Protein AF-A0A3M2BN58-F1 (afdb_monomer)

Nearest PDB structures (foldseek):
  4gpg-assembly1_A  TM=9.422E-01  e=3.182E-29  Achromobacter lyticus
  4nsv-assembly1_B  TM=9.337E-01  e=6.889E-29  Lysobacter enzymogenes
  4nsy-assembly1_A  TM=9.342E-01  e=1.576E-28  Lysobacter enzymogenes
  2v4v-assembly1_A  TM=2.953E-01  e=3.772E-02  Ruminiclostridium cellulolyticum
  7byx-assembly4_D  TM=3.578E-01  e=1.418E-01  Phanerodontia chrysosporium

Mean predicted aligned error: 17.18 Å

Secondary structure (DSSP, 8-state):
-----PPPP---BSSPPHHHH-TTSPPGGGS-EEEPPPP-HHHHHHHHHT--S---EE-EEEEEEEE-TTTSSEEEE-TTS-EEEEEEEE-TT-SEEEEEEEEEE--TT-EEEEEESSSTT-EEEEE-GGG--TT--EE---EESSEEEEEEEE-TT-SS--EEEEEEEEEESS-TT--SS---S-TTSEETTSGGGGGGHHHHHHEEEEEETTTEEEEEEEB--TT-----EEEEEGGG---TTTGGGEEEE-S---SSTT---------EEE-EEEEEEETTTTEEEEEESSPPPGGG--EEB-EE-S-PPPS-EEEEE-GGG-S-EEEEE-SPPEEE--SSS---TTSEEEE---SB----TT-TT-EEEETTT--EEEEEEEES-BTTBTT--EEEEEHHHHS--SSGGG-SHHHHSTT----SEE--EESSSS---SSS---S-TTSTTHHHHH--B-TT----SSGGGBPTTEEEETTTHHHHTS-TT--EEEEPPP---------S----SS-TT-TTHHHHH-SBPTT-B--SSGGGBPBTBEEETT-GGGGTSPTT--EEEPPPP---SSSSS---SS-TTSTTHHHHS-SB-TT----SSGGGBPBTEEEETT-HHHHTS-TT--EEEE-SSSS-SS-TTSTTHHHHSSSBPTT----SSGGGBPTT--EETT-GGGGTS-TT--EE-

Foldseek 3Di:
DDPPPQDDAEAQDDDDFPVVPAPPPDPPVVFDEAEDEADPLVVVVVVVVPDLAQAFDWFFDKAFDWDDQVPGFDWDQGPQRKIKTKYKYAHHQFFWKKFKWQAWAAFAPKFKKKADPVRRVYIYDRDHRVVCDPSRMDTDDIDGDRMIMIMIMGHNVGPDDIDTTTGIMTRGSHNQSPPDVDDQADLQFKFCPDPVVVVPVQVLLFKWWKDWSNTGIAIWGAAAFPVSLLFRKIKFFCRNPDDQVTQQNMKIFGQQTDPDISPSDNGHRHQIDGGWGWFAADHFLGMTIIGGSDRRDVVSFGKHAKAFLPLDWAQWKKWWFQASVGHITMFIQRGTWDFQTQPNDDHGTGFKTKRQFTPGRWHHRRRGGTFMAHPVARHTFFGWPAWDIGSVCRSIMTITGGLNNQQDDDDRRRHCCCPRVVVPPVDRIDGMGTSNADPPPDDDDDPDDFQPLCCLVRVAQHEALGWQDPFQVSHDPQWTKAAQCNVVSVHHSGGIGTHGDDDPDDDDDDDDDFDPQPDDFQPLCCLVRTDCDEFLTDQDPFQVSHPPQWTWAFQQNVLSVHDGGGIGTHHAADPPPDPDDDDDQSGDWQGLCSLVRDHQDEALTDQDPFQVSHDPQWTKAAQQNVVSVHDSGGIGTHGQDDPDQPGDFQRPCSLVRHHADEFLGDQDPFQRSHDPPWTWAAQPNVVSPYDSGGIGTD

pLDDT: mean 84.65, std 16.55, range [25.48, 98.94]

Structure (mmCIF, N/CA/C/O backbone):
data_AF-A0A3M2BN58-F1
#
_entry.id   AF-A0A3M2BN58-F1
#
loop_
_atom_site.group_PDB
_atom_site.id
_atom_site.type_symbol
_atom_site.label_atom_id
_atom_site.label_alt_id
_atom_site.label_comp_id
_atom_site.label_asym_id
_atom_site.label_entity_id
_atom_site.label_seq_id
_atom_site.pdbx_PDB_ins_code
_atom_site.Cartn_x
_atom_site.Cartn_y
_atom_site.Cartn_z
_atom_site.occupancy
_atom_site.B_iso_or_equiv
_atom_site.auth_seq_id
_atom_site.auth_comp_id
_atom_site.auth_asym_id
_atom_site.auth_atom_id
_atom_site.pdbx_PDB_model_num
ATOM 1 N N . MET A 1 1 ? 1.811 33.556 8.332 1.00 31.97 1 MET A N 1
ATOM 2 C CA . MET A 1 1 ? 1.464 32.552 9.357 1.00 31.97 1 MET A CA 1
ATOM 3 C C . MET A 1 1 ? -0.017 32.250 9.181 1.00 31.97 1 MET A C 1
ATOM 5 O O . MET A 1 1 ? -0.850 32.850 9.843 1.00 31.97 1 MET A O 1
ATOM 9 N N . ALA A 1 2 ? -0.344 31.459 8.160 1.00 26.31 2 ALA A N 1
ATOM 10 C CA . ALA A 1 2 ? -1.701 30.974 7.955 1.00 26.31 2 ALA A CA 1
ATOM 11 C C . ALA A 1 2 ? -1.819 29.697 8.788 1.00 26.31 2 ALA A C 1
ATOM 13 O O . ALA A 1 2 ? -1.033 28.773 8.585 1.00 26.31 2 ALA A O 1
ATOM 14 N N . LEU A 1 3 ? -2.714 29.685 9.777 1.00 25.48 3 LEU A N 1
ATOM 15 C CA . LEU A 1 3 ? -3.146 28.435 10.389 1.00 25.48 3 LEU A CA 1
ATOM 16 C C . LEU A 1 3 ? -3.842 27.645 9.278 1.00 25.48 3 LEU A C 1
ATOM 18 O O . LEU A 1 3 ? -4.934 28.023 8.858 1.00 25.48 3 LEU A O 1
ATOM 22 N N . ALA A 1 4 ? -3.197 26.591 8.786 1.00 29.06 4 ALA A N 1
ATOM 23 C CA . ALA A 1 4 ? -3.920 25.521 8.125 1.00 29.06 4 ALA A CA 1
ATOM 24 C C . ALA A 1 4 ? -4.859 24.936 9.186 1.00 29.06 4 ALA A C 1
ATOM 26 O O . ALA A 1 4 ? -4.405 24.441 10.219 1.00 29.06 4 ALA A O 1
ATOM 27 N N . LEU A 1 5 ? -6.165 25.097 8.986 1.00 28.30 5 LEU A N 1
ATOM 28 C CA . LEU A 1 5 ? -7.152 24.297 9.694 1.00 28.30 5 LEU A CA 1
ATOM 29 C C . LEU A 1 5 ? -6.868 22.854 9.276 1.00 28.30 5 LEU A C 1
ATOM 31 O O . LEU A 1 5 ? -7.030 22.528 8.103 1.00 28.30 5 LEU A O 1
ATOM 35 N N . ALA A 1 6 ? -6.373 22.032 10.203 1.00 36.03 6 ALA A N 1
ATOM 36 C CA . ALA A 1 6 ? -6.401 20.591 10.016 1.00 36.03 6 ALA A CA 1
ATOM 37 C C . ALA A 1 6 ? -7.856 20.227 9.696 1.00 36.03 6 ALA A C 1
ATOM 39 O O . ALA A 1 6 ? -8.760 20.638 10.432 1.00 36.03 6 ALA A O 1
ATOM 40 N N . GLY A 1 7 ? -8.086 19.557 8.563 1.00 36.72 7 GLY A N 1
ATOM 41 C CA . GLY A 1 7 ? -9.381 18.937 8.306 1.00 36.72 7 GLY A CA 1
ATOM 42 C C . GLY A 1 7 ? -9.739 18.057 9.501 1.00 36.72 7 GLY A C 1
ATOM 43 O O . GLY A 1 7 ? -8.841 17.509 10.145 1.00 36.72 7 GLY A O 1
ATOM 44 N N . ALA A 1 8 ? -11.025 17.985 9.845 1.00 42.69 8 ALA A N 1
ATOM 45 C CA . ALA A 1 8 ? -11.472 16.992 10.813 1.00 42.69 8 ALA A CA 1
ATOM 46 C C . ALA A 1 8 ? -10.988 15.621 10.328 1.00 42.69 8 ALA A C 1
ATOM 48 O O . ALA A 1 8 ? -11.057 15.348 9.129 1.00 42.69 8 ALA A O 1
ATOM 49 N N . ALA A 1 9 ? -10.438 14.809 11.230 1.00 49.31 9 ALA A N 1
ATOM 50 C CA . ALA A 1 9 ? -10.116 13.443 10.871 1.00 49.31 9 ALA A CA 1
ATOM 51 C C . ALA A 1 9 ? -11.434 12.750 10.496 1.00 49.31 9 ALA A C 1
ATOM 53 O O . ALA A 1 9 ? -12.437 12.874 11.202 1.00 49.31 9 ALA A O 1
ATOM 54 N N . GLU A 1 10 ? -11.441 12.082 9.355 1.00 49.84 10 GLU A N 1
ATOM 55 C CA . GLU A 1 10 ? -12.555 11.265 8.887 1.00 49.84 10 GLU A CA 1
ATOM 56 C C . GLU A 1 10 ? -12.131 9.792 9.036 1.00 49.84 10 GLU A C 1
ATOM 58 O O .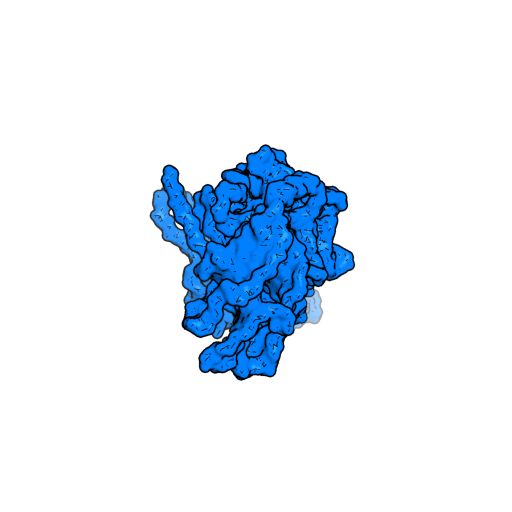 GLU A 1 10 ? -10.935 9.499 9.093 1.00 49.84 10 GLU A O 1
ATOM 63 N N . GLY A 1 11 ? -13.088 8.884 9.218 1.00 55.75 11 GLY A N 1
ATOM 64 C CA . GLY A 1 11 ? -12.843 7.443 9.369 1.00 55.75 11 GLY A CA 1
ATOM 65 C C . GLY A 1 11 ? -13.599 6.653 8.303 1.00 55.75 11 GLY A C 1
ATOM 66 O O . GLY A 1 11 ? -14.202 7.243 7.402 1.00 55.75 11 GLY A O 1
ATOM 67 N N . ARG A 1 12 ? -13.645 5.316 8.391 1.00 65.25 12 ARG A N 1
ATOM 68 C CA . ARG A 1 12 ? -14.601 4.536 7.580 1.00 65.25 12 ARG A CA 1
ATOM 69 C C . ARG A 1 12 ? -16.019 4.999 7.942 1.00 65.25 12 ARG A C 1
ATOM 71 O O . ARG A 1 12 ? -16.468 4.758 9.058 1.00 65.25 12 ARG A O 1
ATOM 78 N N . HIS A 1 13 ? -16.711 5.671 7.017 1.00 64.81 13 HIS A N 1
ATOM 79 C CA . HIS A 1 13 ? -18.035 6.259 7.248 1.00 64.81 13 HIS A CA 1
ATOM 80 C C . HIS A 1 13 ? -19.157 5.394 6.657 1.00 64.81 13 HIS A C 1
ATOM 82 O O . HIS A 1 13 ? -19.392 5.392 5.450 1.00 64.81 13 HIS A O 1
ATOM 88 N N . GLY A 1 14 ? -19.890 4.692 7.525 1.00 71.81 14 GLY A N 1
ATOM 89 C CA . GLY A 1 14 ? -21.232 4.175 7.236 1.00 71.81 14 GLY A CA 1
ATOM 90 C C . GLY A 1 14 ? -22.281 4.776 8.181 1.00 71.81 14 GLY A C 1
ATOM 91 O O . GLY A 1 14 ? -22.093 5.885 8.681 1.00 71.81 14 GLY A O 1
ATOM 92 N N . PRO A 1 15 ? -23.409 4.087 8.434 1.00 84.50 15 PRO A N 1
ATOM 93 C CA . PRO A 1 15 ? -24.363 4.507 9.458 1.00 84.50 15 PRO A CA 1
ATOM 94 C C . PRO A 1 15 ? -23.674 4.765 10.815 1.00 84.50 15 PRO A C 1
ATOM 96 O O . PRO A 1 15 ? -22.826 3.961 11.223 1.00 84.50 15 PRO A O 1
ATOM 99 N N . PRO A 1 16 ? -24.025 5.857 11.523 1.00 90.38 16 PRO A N 1
ATOM 100 C CA . PRO A 1 16 ? -23.375 6.218 12.778 1.00 90.38 16 PRO A CA 1
ATOM 101 C C . PRO A 1 16 ? -23.629 5.175 13.882 1.00 90.38 16 PRO A C 1
ATOM 103 O O . PRO A 1 16 ? -24.569 4.379 13.775 1.00 90.38 16 PRO A O 1
ATOM 106 N N . PRO A 1 17 ? -22.824 5.192 14.962 1.00 91.94 17 PRO A N 1
ATOM 107 C CA . PRO A 1 17 ? -23.058 4.361 16.137 1.00 91.94 17 PRO A CA 1
ATOM 108 C C . PRO A 1 17 ? -24.478 4.537 16.684 1.00 91.94 17 PRO A C 1
ATOM 110 O O . PRO A 1 17 ? -25.007 5.650 16.745 1.00 91.94 17 PRO A O 1
ATOM 113 N N . LYS A 1 18 ? -25.091 3.444 17.143 1.00 91.62 18 LYS A N 1
ATOM 114 C CA . LYS A 1 18 ? -26.459 3.454 17.680 1.00 91.62 18 LYS A CA 1
ATOM 115 C C . LYS A 1 18 ? -26.588 4.371 18.890 1.00 91.62 18 LYS A C 1
ATOM 117 O O . LYS A 1 18 ? -27.625 5.008 19.058 1.00 91.62 18 LYS A O 1
ATOM 122 N N . SER A 1 19 ? -25.547 4.488 19.716 1.00 91.50 19 SER A N 1
ATOM 123 C CA . SER A 1 19 ? -25.594 5.375 20.885 1.00 91.50 19 SER A CA 1
ATOM 124 C C . SER A 1 19 ? -25.704 6.866 20.555 1.00 91.50 19 SER A C 1
ATOM 126 O O . SER A 1 19 ? -26.080 7.634 21.440 1.00 91.50 19 SER A O 1
ATOM 128 N N . PHE A 1 20 ? -25.406 7.295 19.324 1.00 89.56 20 PHE A N 1
ATOM 129 C CA . PHE A 1 20 ? -25.460 8.714 18.954 1.00 89.56 20 PHE A CA 1
ATOM 130 C C . PHE A 1 20 ? -26.899 9.214 18.791 1.00 89.56 20 PHE A C 1
ATOM 132 O O . PHE A 1 20 ? -27.197 10.352 19.155 1.00 89.56 20 PHE A O 1
ATOM 139 N N . ASP A 1 21 ? -27.793 8.351 18.311 1.00 83.19 21 ASP A N 1
ATOM 140 C CA . ASP A 1 21 ? -29.200 8.685 18.067 1.00 83.19 21 ASP A CA 1
ATOM 141 C C . ASP A 1 21 ? -30.137 8.200 19.192 1.00 83.19 21 ASP A C 1
ATOM 143 O O . ASP A 1 21 ? -31.288 8.635 19.293 1.00 83.19 21 ASP A O 1
ATOM 147 N N . GLU A 1 22 ? -29.653 7.333 20.087 1.00 78.56 22 GLU A N 1
ATOM 148 C CA . GLU A 1 22 ? -30.466 6.722 21.137 1.00 78.56 22 GLU A CA 1
ATOM 149 C C . GLU A 1 22 ? -30.416 7.490 22.461 1.00 78.56 22 GLU A C 1
ATOM 151 O O . GLU A 1 22 ? -29.566 7.267 23.321 1.00 78.56 22 GLU A O 1
ATOM 156 N N . ALA A 1 23 ? -31.430 8.328 22.703 1.00 70.88 23 ALA A N 1
ATOM 157 C CA . ALA A 1 23 ? -31.570 9.112 23.940 1.00 70.88 23 ALA A CA 1
ATOM 158 C C . ALA A 1 23 ? -31.647 8.273 25.237 1.00 70.88 23 ALA A C 1
ATOM 160 O O . ALA A 1 23 ? -31.612 8.828 26.337 1.00 70.88 23 ALA A O 1
ATOM 161 N N . ARG A 1 24 ? -31.817 6.949 25.124 1.00 74.19 24 ARG A N 1
ATOM 162 C CA . ARG A 1 24 ? -31.814 6.007 26.253 1.00 74.19 24 ARG A CA 1
ATOM 163 C C . ARG A 1 24 ? -30.481 5.301 26.475 1.00 74.19 24 ARG A C 1
ATOM 165 O O . ARG A 1 24 ? -30.379 4.597 27.478 1.00 74.19 24 ARG A O 1
ATOM 172 N N . ALA A 1 25 ? -29.496 5.487 25.599 1.00 84.06 25 ALA A N 1
ATOM 173 C CA . ALA A 1 25 ? -28.153 4.995 25.843 1.00 84.06 25 ALA A CA 1
ATOM 174 C C . ALA A 1 25 ? -27.622 5.618 27.145 1.00 84.06 25 ALA A C 1
ATOM 176 O O . ALA A 1 25 ? -27.689 6.831 27.360 1.00 84.06 25 ALA A O 1
ATOM 177 N N . LEU A 1 26 ? -27.116 4.780 28.046 1.00 86.38 26 LEU A N 1
ATOM 178 C CA . LEU A 1 26 ? -26.516 5.196 29.304 1.00 86.38 26 LEU A CA 1
ATOM 179 C C . LEU A 1 26 ? -25.348 6.166 29.042 1.00 86.38 26 LEU A C 1
ATOM 181 O O . LEU A 1 26 ? -24.608 5.988 28.068 1.00 86.38 26 LEU A O 1
ATOM 185 N N . PRO A 1 27 ? -25.130 7.161 29.916 1.00 88.69 27 PRO A N 1
ATOM 186 C CA . PRO A 1 27 ? -23.959 8.029 29.832 1.00 88.69 27 PRO A CA 1
ATOM 187 C C . PRO A 1 27 ? -22.656 7.226 29.955 1.00 88.69 27 PRO A C 1
ATOM 189 O O . PRO A 1 27 ? -22.599 6.267 30.734 1.00 88.69 27 PRO A O 1
ATOM 192 N N . LEU A 1 28 ? -21.602 7.623 29.229 1.00 88.62 28 LEU A N 1
ATOM 193 C CA . LEU A 1 28 ? -20.313 6.909 29.198 1.00 88.62 28 LEU A CA 1
ATOM 194 C C . LEU A 1 28 ? -19.649 6.794 30.581 1.00 88.62 28 LEU A C 1
ATOM 196 O O . LEU A 1 28 ? -18.900 5.852 30.838 1.00 88.62 28 LEU A O 1
ATOM 200 N N . GLU A 1 29 ? -19.958 7.699 31.510 1.00 89.38 29 GLU A N 1
ATOM 201 C CA . GLU A 1 29 ? -19.487 7.677 32.899 1.00 89.38 29 GLU A CA 1
ATOM 202 C C . GLU A 1 29 ? -20.004 6.468 33.692 1.00 89.38 29 GLU A C 1
ATOM 204 O O . GLU A 1 29 ? -19.465 6.151 34.751 1.00 89.38 29 GLU A O 1
ATOM 209 N N . THR A 1 30 ? -21.035 5.788 33.186 1.00 89.62 30 THR A N 1
ATOM 210 C CA . THR A 1 30 ? -21.589 4.561 33.779 1.00 89.62 30 THR A CA 1
ATOM 211 C C . THR A 1 30 ? -20.686 3.348 33.543 1.00 89.62 30 THR A C 1
ATOM 213 O O . THR A 1 30 ? -20.762 2.367 34.282 1.00 89.62 30 THR A O 1
ATOM 216 N N . PHE A 1 31 ? -19.837 3.400 32.517 1.00 91.50 31 PHE A N 1
ATOM 217 C CA . PHE A 1 31 ? -19.031 2.272 32.066 1.00 91.50 31 PHE A CA 1
ATOM 218 C C . PHE A 1 31 ? -17.653 2.303 32.722 1.00 91.50 31 PHE A C 1
ATOM 220 O O . PHE A 1 31 ? -16.983 3.340 32.747 1.00 91.50 31 PHE A O 1
ATOM 227 N N . GLU A 1 32 ? -17.216 1.147 33.224 1.00 91.62 32 GLU A N 1
ATOM 228 C CA . GLU A 1 32 ? -15.843 0.962 33.686 1.00 91.62 32 GLU A CA 1
ATOM 229 C C . GLU A 1 32 ? -14.862 1.145 32.522 1.00 91.62 32 GLU A C 1
ATOM 231 O O . GLU A 1 32 ? -15.124 0.723 31.394 1.00 91.62 32 GLU A O 1
ATOM 236 N N . VAL A 1 33 ? -13.728 1.783 32.813 1.00 95.62 33 VAL A N 1
ATOM 237 C CA . VAL A 1 33 ? -12.673 2.050 31.836 1.00 95.62 33 VAL A CA 1
ATOM 238 C C . VAL A 1 33 ? -11.498 1.121 32.098 1.00 95.62 33 VAL A C 1
ATOM 240 O O . VAL A 1 33 ? -10.859 1.200 33.151 1.00 95.62 33 VAL A O 1
ATOM 243 N N . MET A 1 34 ? -11.154 0.293 31.115 1.00 97.00 34 MET A N 1
ATOM 244 C CA . MET A 1 34 ? -9.894 -0.440 31.130 1.00 97.00 34 MET A CA 1
ATOM 245 C C . MET A 1 34 ? -8.742 0.530 30.924 1.00 97.00 34 MET A C 1
ATOM 247 O O . MET A 1 34 ? -8.626 1.159 29.876 1.00 97.00 34 MET A O 1
ATOM 251 N N . THR A 1 35 ? -7.874 0.635 31.927 1.00 98.12 35 THR A N 1
ATOM 252 C CA . THR A 1 35 ? -6.667 1.458 31.838 1.00 98.12 35 THR A CA 1
ATOM 253 C C . THR A 1 35 ? -5.465 0.581 31.500 1.00 98.12 35 THR A C 1
ATOM 255 O O . THR A 1 35 ? -5.089 -0.287 32.287 1.00 98.12 35 THR A O 1
ATOM 258 N N . LEU A 1 36 ? -4.868 0.818 30.335 1.00 98.06 36 LEU A N 1
ATOM 259 C CA . LEU A 1 36 ? -3.641 0.175 29.869 1.00 98.06 36 LEU A CA 1
ATOM 260 C C . LEU A 1 36 ? -2.396 0.826 30.501 1.00 98.06 36 LEU A C 1
ATOM 262 O O . LEU A 1 36 ? -2.496 1.906 31.099 1.00 98.06 36 LEU A O 1
ATOM 266 N N . PRO A 1 37 ? -1.208 0.197 30.392 1.00 97.88 37 PRO A N 1
ATOM 267 C CA . PRO A 1 37 ? 0.046 0.836 30.769 1.00 97.88 37 PRO A CA 1
ATOM 268 C C . PRO A 1 37 ? 0.230 2.197 30.087 1.00 97.88 37 PRO A C 1
ATOM 270 O O . PRO A 1 37 ? -0.178 2.409 28.947 1.00 97.88 37 PRO A O 1
ATOM 273 N N . ALA A 1 38 ? 0.856 3.134 30.800 1.00 97.44 38 ALA A N 1
ATOM 274 C CA . ALA A 1 38 ? 1.142 4.448 30.246 1.00 97.44 38 ALA A CA 1
ATOM 275 C C . ALA A 1 38 ? 2.215 4.362 29.149 1.00 97.44 38 ALA A C 1
ATOM 277 O O . ALA A 1 38 ? 3.247 3.707 29.319 1.00 97.44 38 ALA A O 1
ATOM 278 N N . VAL A 1 39 ? 1.989 5.081 28.055 1.00 97.12 39 VAL A N 1
ATOM 279 C CA . VAL A 1 39 ? 2.914 5.203 26.931 1.00 97.12 39 VAL A CA 1
ATOM 280 C C . VAL A 1 39 ? 3.990 6.240 27.256 1.00 97.12 39 VAL A C 1
ATOM 282 O O . VAL A 1 39 ? 3.699 7.402 27.532 1.00 97.12 39 VAL A O 1
ATOM 285 N N . ASP A 1 40 ? 5.255 5.821 27.186 1.00 96.38 40 ASP A N 1
ATOM 286 C CA . ASP A 1 40 ? 6.426 6.701 27.276 1.00 96.38 40 ASP A CA 1
ATOM 287 C C . ASP A 1 40 ? 7.011 6.903 25.874 1.00 96.38 40 ASP A C 1
ATOM 289 O O . ASP A 1 40 ? 7.888 6.158 25.428 1.00 96.38 40 ASP A O 1
ATOM 293 N N . ALA A 1 41 ? 6.460 7.881 25.151 1.00 94.12 41 ALA A N 1
ATOM 294 C CA . ALA A 1 41 ? 6.786 8.103 23.747 1.00 94.12 41 ALA A CA 1
ATOM 295 C C . ALA A 1 41 ? 8.262 8.466 23.524 1.00 94.12 41 ALA A C 1
ATOM 297 O O . ALA A 1 41 ? 8.860 8.003 22.555 1.00 94.12 41 ALA A O 1
ATOM 298 N N . GLU A 1 42 ? 8.866 9.247 24.420 1.00 93.81 42 GLU A N 1
ATOM 299 C CA . GLU A 1 42 ? 10.270 9.653 24.297 1.00 93.81 42 GLU A CA 1
ATOM 300 C C . GLU A 1 42 ? 11.209 8.460 24.478 1.00 93.81 42 GLU A C 1
ATOM 302 O O . GLU A 1 42 ? 12.114 8.253 23.665 1.00 93.81 42 GLU A O 1
ATOM 307 N N . ARG A 1 43 ? 10.956 7.610 25.484 1.00 97.00 43 ARG A N 1
ATOM 308 C CA . ARG A 1 43 ? 11.716 6.366 25.659 1.00 97.00 43 ARG A CA 1
ATOM 309 C C . ARG A 1 43 ? 11.563 5.440 24.453 1.00 97.00 43 ARG A C 1
ATOM 311 O O . ARG A 1 43 ? 12.564 4.925 23.963 1.00 97.00 43 ARG A O 1
ATOM 318 N N . LEU A 1 44 ? 10.339 5.237 23.962 1.00 96.44 44 LEU A N 1
ATOM 319 C CA . LEU A 1 44 ? 10.068 4.335 22.835 1.00 96.44 44 LEU A CA 1
ATOM 320 C C . LEU A 1 44 ? 10.728 4.817 21.534 1.00 96.44 44 LEU A C 1
ATOM 322 O O . LEU A 1 44 ? 11.325 4.017 20.815 1.00 96.44 44 LEU A O 1
ATOM 326 N N . LYS A 1 45 ? 10.707 6.128 21.263 1.00 93.44 45 LYS A N 1
ATOM 327 C CA . LYS A 1 45 ? 11.417 6.726 20.121 1.00 93.44 45 LYS A CA 1
ATOM 328 C C . LYS A 1 45 ? 12.938 6.608 20.258 1.00 93.44 45 LYS A C 1
ATOM 330 O O . LYS A 1 45 ? 13.613 6.361 19.261 1.00 93.44 45 LYS A O 1
ATOM 335 N N . ALA A 1 46 ? 13.488 6.742 21.467 1.00 95.19 46 ALA A N 1
ATOM 336 C CA . ALA A 1 46 ? 14.915 6.521 21.709 1.00 95.19 46 ALA A CA 1
ATOM 337 C C . ALA A 1 46 ? 15.316 5.046 21.505 1.00 95.19 46 ALA A C 1
ATOM 339 O O . ALA A 1 46 ? 16.373 4.764 20.944 1.00 95.19 46 ALA A O 1
ATOM 340 N N . GLU A 1 47 ? 14.458 4.105 21.908 1.00 95.44 47 GLU A N 1
ATOM 341 C CA . GLU A 1 47 ? 14.638 2.673 21.639 1.00 95.44 47 GLU A CA 1
ATOM 342 C C . GLU A 1 47 ? 14.575 2.351 20.142 1.00 95.44 47 GLU A C 1
ATOM 344 O O . GLU A 1 47 ? 15.371 1.541 19.668 1.00 95.44 47 GLU A O 1
ATOM 349 N N . ASP A 1 48 ? 13.669 2.991 19.392 1.00 93.50 48 ASP A N 1
ATOM 350 C CA . ASP A 1 48 ? 13.618 2.883 17.928 1.00 93.50 48 ASP A CA 1
ATOM 351 C C . ASP A 1 48 ? 14.927 3.344 17.283 1.00 93.50 48 ASP A C 1
ATOM 353 O O . ASP A 1 48 ? 15.495 2.620 16.470 1.00 93.50 48 ASP A O 1
ATOM 357 N N . ALA A 1 49 ? 15.428 4.520 17.673 1.00 91.06 49 ALA A N 1
ATOM 358 C CA . ALA A 1 49 ? 16.649 5.098 17.111 1.00 91.06 49 ALA A CA 1
ATOM 359 C C . ALA A 1 49 ? 17.910 4.266 17.412 1.00 91.06 49 ALA A C 1
ATOM 361 O O . ALA A 1 49 ? 18.876 4.305 16.655 1.00 91.06 49 ALA A O 1
ATOM 362 N N . ALA A 1 50 ? 17.912 3.505 18.511 1.00 92.88 50 ALA A N 1
ATOM 363 C CA . ALA A 1 50 ? 19.010 2.615 18.884 1.00 92.88 50 ALA A CA 1
ATOM 364 C C . ALA A 1 50 ? 18.919 1.218 18.238 1.00 92.88 50 ALA A C 1
ATOM 366 O O . ALA A 1 50 ? 19.813 0.388 18.437 1.00 92.88 50 ALA A O 1
ATOM 367 N N . ARG A 1 51 ? 17.839 0.916 17.504 1.00 89.62 51 ARG A N 1
ATOM 368 C CA . ARG A 1 51 ? 17.605 -0.413 16.933 1.00 89.62 51 ARG A CA 1
ATOM 369 C C . ARG A 1 51 ? 18.527 -0.645 15.735 1.00 89.62 51 ARG A C 1
ATOM 371 O O . ARG A 1 51 ? 18.485 0.084 14.757 1.00 89.62 51 ARG A O 1
ATOM 378 N N . SER A 1 52 ? 19.319 -1.715 15.790 1.00 81.56 52 SER A N 1
ATOM 379 C CA . SER A 1 52 ? 20.191 -2.138 14.682 1.00 81.56 52 SER A CA 1
ATOM 380 C C . SER A 1 52 ? 19.565 -3.199 13.776 1.00 81.56 52 SER A C 1
ATOM 382 O O . SER A 1 52 ? 20.102 -3.502 12.717 1.00 81.56 52 SER A O 1
ATOM 384 N N . THR A 1 53 ? 18.457 -3.812 14.204 1.00 84.38 53 THR A N 1
ATOM 385 C CA . THR A 1 53 ? 17.762 -4.843 13.426 1.00 84.38 53 THR A CA 1
ATOM 386 C C . THR A 1 53 ? 16.776 -4.190 12.452 1.00 84.38 53 THR A C 1
ATOM 388 O O . THR A 1 53 ? 15.903 -3.439 12.916 1.00 84.38 53 THR A O 1
ATOM 391 N N . PRO A 1 54 ? 16.876 -4.493 11.142 1.00 87.75 54 PRO A N 1
ATOM 392 C CA . PRO A 1 54 ? 15.890 -4.078 10.152 1.00 87.75 54 PRO A CA 1
ATOM 393 C C . PRO A 1 54 ? 14.494 -4.556 10.544 1.00 87.75 54 PRO A C 1
ATOM 395 O O . PRO A 1 54 ? 14.325 -5.635 11.115 1.00 87.75 54 PRO A O 1
ATOM 398 N N . GLY A 1 55 ? 13.488 -3.739 10.271 1.00 93.50 55 GLY A N 1
ATOM 399 C CA . GLY A 1 55 ? 12.114 -4.049 10.638 1.00 93.50 55 GLY A CA 1
ATOM 400 C C . GLY A 1 55 ? 11.164 -2.911 10.296 1.00 93.50 55 GLY A C 1
ATOM 401 O O . GLY A 1 55 ? 11.633 -1.826 9.951 1.00 93.50 55 GLY A O 1
ATOM 402 N N . PRO A 1 56 ? 9.851 -3.114 10.481 1.00 96.12 56 PRO A N 1
ATOM 403 C CA . PRO A 1 56 ? 8.869 -2.070 10.232 1.00 96.12 56 PRO A CA 1
ATOM 404 C C . PRO A 1 56 ? 9.098 -0.862 11.150 1.00 96.12 56 PRO A C 1
ATOM 406 O O . PRO A 1 56 ? 9.688 -0.983 12.243 1.00 96.12 56 PRO A O 1
ATOM 409 N N . LEU A 1 57 ? 8.593 0.297 10.722 1.00 96.19 57 LEU A N 1
ATOM 410 C CA . LEU A 1 57 ? 8.548 1.498 11.547 1.00 96.19 57 LEU A CA 1
ATOM 411 C C . LEU A 1 57 ? 7.529 1.279 12.667 1.00 96.19 57 LEU A C 1
ATOM 413 O O . LEU A 1 57 ? 6.341 1.108 12.410 1.00 96.19 57 LEU A O 1
ATOM 417 N N . ARG A 1 58 ? 7.981 1.257 13.922 1.00 96.56 58 ARG A N 1
ATOM 418 C CA . ARG A 1 58 ? 7.076 1.070 15.060 1.00 96.56 58 ARG A CA 1
ATOM 419 C C . ARG A 1 58 ? 6.342 2.375 15.374 1.00 96.56 58 ARG A C 1
ATOM 421 O O . ARG A 1 58 ? 6.987 3.419 15.485 1.00 96.56 58 ARG A O 1
ATOM 428 N N . TYR A 1 59 ? 5.023 2.300 15.543 1.00 95.94 59 TYR A N 1
ATOM 429 C CA . TYR A 1 59 ? 4.168 3.449 15.872 1.00 95.94 59 TYR A CA 1
ATOM 430 C C . TYR A 1 59 ? 3.350 3.270 17.154 1.00 95.94 59 TYR A C 1
ATOM 432 O O . TYR A 1 59 ? 2.930 4.268 17.736 1.00 95.94 59 TYR A O 1
ATOM 440 N N . ALA A 1 60 ? 3.160 2.034 17.624 1.00 97.75 60 ALA A N 1
ATOM 441 C CA . ALA A 1 60 ? 2.370 1.730 18.814 1.00 97.75 60 ALA A CA 1
ATOM 442 C C . ALA A 1 60 ? 2.995 0.619 19.670 1.00 97.75 60 ALA A C 1
ATOM 444 O O . ALA A 1 60 ? 3.850 -0.146 19.216 1.00 97.75 60 ALA A O 1
ATOM 445 N N . VAL A 1 61 ? 2.556 0.531 20.925 1.00 98.19 61 VAL A N 1
ATOM 446 C CA . VAL A 1 61 ? 2.828 -0.598 21.821 1.00 98.19 61 VAL A CA 1
ATOM 447 C C . VAL A 1 61 ? 1.661 -1.588 21.724 1.00 98.19 61 VAL A C 1
ATOM 449 O O . VAL A 1 61 ? 0.533 -1.202 22.027 1.00 98.19 61 VAL A O 1
ATOM 452 N N . PRO A 1 62 ? 1.891 -2.847 21.308 1.00 97.62 62 PRO A N 1
ATOM 453 C CA . PRO A 1 62 ? 0.837 -3.855 21.234 1.00 97.62 62 PRO A CA 1
ATOM 454 C C . PRO A 1 62 ? 0.559 -4.460 22.620 1.00 97.62 62 PRO A C 1
ATOM 456 O O . PRO A 1 62 ? 1.264 -5.368 23.068 1.00 97.62 62 PRO A O 1
ATOM 459 N N . GLU A 1 63 ? -0.475 -3.970 23.301 1.00 98.25 63 GLU A N 1
ATOM 460 C CA . GLU A 1 63 ? -0.898 -4.454 24.619 1.00 98.25 63 GLU A CA 1
ATOM 461 C C . GLU A 1 63 ? -1.875 -5.623 24.476 1.00 98.25 63 GLU A C 1
ATOM 463 O O . GLU A 1 63 ? -2.949 -5.490 23.889 1.00 98.25 63 GLU A O 1
ATOM 468 N N . LYS A 1 64 ? -1.512 -6.790 25.016 1.00 98.19 64 LYS A N 1
ATOM 469 C CA . LYS A 1 64 ? -2.375 -7.979 24.988 1.00 98.19 64 LYS A CA 1
ATOM 470 C C . LYS A 1 64 ? -3.479 -7.865 26.030 1.00 98.19 64 LYS A C 1
ATOM 472 O O . LYS A 1 64 ? -3.202 -7.602 27.199 1.00 98.19 64 LYS A O 1
ATOM 477 N N . VAL A 1 65 ? -4.705 -8.150 25.615 1.00 98.06 65 VAL A N 1
ATOM 478 C CA . VAL A 1 65 ? -5.905 -8.124 26.459 1.00 98.06 65 VAL A CA 1
ATOM 479 C C . VAL A 1 65 ? -6.770 -9.358 26.183 1.00 98.06 65 VAL A C 1
ATOM 481 O O . VAL A 1 65 ? -6.501 -10.109 25.250 1.00 98.06 65 VAL A O 1
ATOM 484 N N . ASP A 1 66 ? -7.769 -9.605 27.026 1.00 97.81 66 ASP A N 1
ATOM 485 C CA . ASP A 1 66 ? -8.738 -10.695 26.855 1.00 97.81 66 ASP A CA 1
ATOM 486 C C . ASP A 1 66 ? -10.120 -10.188 27.279 1.00 97.81 66 ASP A C 1
ATOM 488 O O . ASP A 1 66 ? -10.537 -10.311 28.434 1.00 97.81 66 ASP A O 1
ATOM 492 N N . VAL A 1 67 ? -10.779 -9.489 26.353 1.00 97.81 67 VAL A N 1
ATOM 493 C CA . VAL A 1 67 ? -12.052 -8.802 26.591 1.00 97.81 67 VAL A CA 1
ATOM 494 C C . VAL A 1 67 ? -13.107 -9.368 25.654 1.00 97.81 67 VAL A C 1
ATOM 496 O O . VAL A 1 67 ? -12.916 -9.403 24.443 1.00 97.81 67 VAL A O 1
ATOM 499 N N . SER A 1 68 ? -14.249 -9.767 26.212 1.00 97.62 68 SER A N 1
ATOM 500 C CA . SER A 1 68 ? -15.406 -10.237 25.447 1.00 97.62 68 SER A CA 1
ATOM 501 C C . SER A 1 68 ? -16.700 -9.649 26.010 1.00 97.62 68 SER A C 1
ATOM 503 O O . SER A 1 68 ? -16.761 -9.400 27.222 1.00 97.62 68 SER A O 1
ATOM 505 N N . PRO A 1 69 ? -17.765 -9.516 25.200 1.00 96.44 69 PRO A N 1
ATOM 506 C CA . PRO A 1 69 ? -19.068 -9.080 25.694 1.00 96.44 69 PRO A CA 1
ATOM 507 C C . PRO A 1 69 ? -19.707 -9.993 26.749 1.00 96.44 69 PRO A C 1
ATOM 509 O O . PRO A 1 69 ? -20.640 -9.581 27.434 1.00 96.44 69 PRO A O 1
ATOM 512 N N . ALA A 1 70 ? -19.226 -11.233 26.894 1.00 94.56 70 ALA A N 1
ATOM 513 C CA . ALA A 1 70 ? -19.699 -12.172 27.910 1.00 94.56 70 ALA A CA 1
ATOM 514 C C . ALA A 1 70 ? -19.077 -11.928 29.297 1.00 94.56 70 ALA A C 1
ATOM 516 O O . ALA A 1 70 ? -19.641 -12.346 30.308 1.00 94.56 70 ALA A O 1
ATOM 517 N N . THR A 1 71 ? -17.902 -11.295 29.352 1.00 94.06 71 THR A N 1
ATOM 518 C CA . THR A 1 71 ? -17.115 -11.127 30.586 1.00 94.06 71 THR A CA 1
ATOM 519 C C . THR A 1 71 ? -16.889 -9.672 30.979 1.00 94.06 71 THR A C 1
ATOM 521 O O . THR A 1 71 ? -16.589 -9.406 32.141 1.00 94.06 71 THR A O 1
ATOM 524 N N . HIS A 1 72 ? -17.040 -8.740 30.041 1.00 96.44 72 HIS A N 1
ATOM 525 C CA . HIS A 1 72 ? -16.725 -7.326 30.211 1.00 96.44 72 HIS A CA 1
ATOM 526 C C . HIS A 1 72 ? -17.789 -6.436 29.569 1.00 96.44 72 HIS A C 1
ATOM 528 O O . HIS A 1 72 ? -18.595 -6.896 28.763 1.00 96.44 72 HIS A O 1
ATOM 534 N N . GLY A 1 73 ? -17.741 -5.143 29.892 1.00 94.56 73 GLY A N 1
ATOM 535 C CA . GLY A 1 73 ? -18.673 -4.141 29.377 1.00 94.56 73 GLY A CA 1
ATOM 536 C C . GLY A 1 73 ? -20.080 -4.294 29.945 1.00 94.56 73 GLY A C 1
ATOM 537 O O . GLY A 1 73 ? -20.329 -5.087 30.855 1.00 94.56 73 GLY A O 1
ATOM 538 N N . ILE A 1 74 ? -20.999 -3.479 29.438 1.00 94.31 74 ILE A N 1
ATOM 539 C CA . ILE A 1 74 ? -22.397 -3.464 29.878 1.00 94.31 74 ILE A CA 1
ATOM 540 C C . ILE A 1 74 ? -23.283 -3.611 28.647 1.00 94.31 74 ILE A C 1
ATOM 542 O O . ILE A 1 74 ? -23.060 -2.931 27.648 1.00 94.31 74 ILE A O 1
ATOM 546 N N . TRP A 1 75 ? -24.278 -4.493 28.753 1.00 95.06 75 TRP A N 1
ATOM 547 C CA . TRP A 1 75 ? -25.364 -4.641 27.788 1.00 95.06 75 TRP A CA 1
ATOM 548 C C . TRP A 1 75 ? -26.568 -3.786 28.185 1.00 95.06 75 TRP A C 1
ATOM 550 O O . TRP A 1 75 ? -26.991 -3.780 29.345 1.00 95.06 75 TRP A O 1
ATOM 560 N N . GLU A 1 76 ? -27.155 -3.121 27.202 1.00 93.38 76 GLU A N 1
ATOM 561 C CA . GLU A 1 76 ? -28.352 -2.298 27.311 1.00 93.38 76 GLU A CA 1
ATOM 562 C C . GLU A 1 76 ? -29.402 -2.783 26.314 1.00 93.38 76 GLU A C 1
ATOM 564 O O . GLU A 1 76 ? -29.071 -3.137 25.187 1.00 93.38 76 GLU A O 1
ATOM 569 N N . TYR A 1 77 ? -30.673 -2.772 26.713 1.00 91.19 77 TYR A N 1
ATOM 570 C CA . TYR A 1 77 ? -31.783 -3.095 25.816 1.00 91.19 77 TYR A CA 1
ATOM 571 C C . TYR A 1 77 ? -32.371 -1.806 25.245 1.00 91.19 77 TYR A C 1
ATOM 573 O O . TYR A 1 77 ? -32.796 -0.922 26.000 1.00 91.19 77 TYR A O 1
ATOM 581 N N . LEU A 1 78 ? -32.406 -1.711 23.921 1.00 89.12 78 LEU A N 1
ATOM 582 C CA . LEU A 1 78 ? -32.936 -0.571 23.190 1.00 89.12 78 LEU A CA 1
ATOM 583 C C . LEU A 1 78 ? -34.463 -0.685 22.996 1.00 89.12 78 LEU A C 1
ATOM 585 O O . LEU A 1 78 ? -35.034 -1.774 23.108 1.00 89.12 78 LEU A O 1
ATOM 589 N N . PRO A 1 79 ? -35.174 0.435 22.747 1.00 85.44 79 PRO A N 1
ATOM 590 C CA . PRO A 1 79 ? -36.631 0.430 22.566 1.00 85.44 79 PRO A CA 1
ATOM 591 C C . PRO A 1 79 ? -37.133 -0.419 21.396 1.00 85.44 79 PRO A C 1
ATOM 593 O O . PRO A 1 79 ? -38.284 -0.853 21.427 1.00 85.44 79 PRO A O 1
ATOM 596 N N . ASP A 1 80 ? -36.297 -0.611 20.377 1.00 83.50 80 ASP A N 1
ATOM 597 C CA . ASP A 1 80 ? -36.571 -1.423 19.191 1.00 83.50 80 ASP A CA 1
ATOM 598 C C . ASP A 1 80 ? -36.370 -2.932 19.428 1.00 83.50 80 ASP A C 1
ATOM 600 O O . ASP A 1 80 ? -36.645 -3.727 18.534 1.00 83.50 80 ASP A O 1
ATOM 604 N N . GLY A 1 81 ? -35.952 -3.329 20.636 1.00 88.12 81 GLY A N 1
ATOM 605 C CA . GLY A 1 81 ? -35.672 -4.713 21.021 1.00 88.12 81 GLY A CA 1
ATOM 606 C C . GLY A 1 81 ? -34.202 -5.109 20.871 1.00 88.12 81 GLY A C 1
ATOM 607 O O . GLY A 1 81 ? -33.791 -6.112 21.449 1.00 88.12 81 GLY A O 1
ATOM 608 N N . GLY A 1 82 ? -33.393 -4.317 20.160 1.00 93.81 82 GLY A N 1
ATOM 609 C CA . GLY A 1 82 ? -31.970 -4.590 19.995 1.00 93.81 82 GLY A CA 1
ATOM 610 C C . GLY A 1 82 ? -31.180 -4.457 21.298 1.00 93.81 82 GLY A C 1
ATOM 611 O O . GLY A 1 82 ? -31.629 -3.869 22.286 1.00 93.81 82 GLY A O 1
ATOM 612 N N . GLN A 1 83 ? -29.971 -5.006 21.299 1.00 95.44 83 GLN A N 1
ATOM 613 C CA . GLN A 1 83 ? -29.042 -4.962 22.419 1.00 95.44 83 GLN A CA 1
ATOM 614 C C . GLN A 1 83 ? -27.804 -4.158 22.037 1.00 95.44 83 GLN A C 1
ATOM 616 O O . GLN A 1 83 ? -27.223 -4.364 20.974 1.00 95.44 83 GLN A O 1
ATOM 621 N N . LEU A 1 84 ? -27.389 -3.255 22.918 1.00 96.12 84 LEU A N 1
ATOM 622 C CA . LEU A 1 84 ? -26.197 -2.437 22.760 1.00 96.12 84 LEU A CA 1
ATOM 623 C C . LEU A 1 84 ? -25.185 -2.809 23.838 1.00 96.12 84 LEU A C 1
ATOM 625 O O . LEU A 1 84 ? -25.478 -2.711 25.027 1.00 96.12 84 LEU A O 1
ATOM 629 N N . TRP A 1 85 ? -23.997 -3.229 23.433 1.00 97.00 85 TRP A N 1
ATOM 630 C CA . TRP A 1 85 ? -22.868 -3.473 24.315 1.00 97.00 85 TRP A CA 1
ATOM 631 C C . TRP A 1 85 ? -21.821 -2.391 24.131 1.00 97.00 85 TRP A C 1
ATOM 633 O O . TRP A 1 85 ? -21.450 -2.081 23.000 1.00 97.00 85 TRP A O 1
ATOM 643 N N . ARG A 1 86 ? -21.311 -1.835 25.232 1.00 96.88 86 ARG A N 1
ATOM 644 C CA . ARG A 1 86 ? -20.231 -0.842 25.182 1.00 96.88 86 ARG A CA 1
ATOM 645 C C . ARG A 1 86 ? -19.120 -1.138 26.180 1.00 96.88 86 ARG A C 1
ATOM 647 O O . ARG A 1 86 ? -19.368 -1.587 27.305 1.00 96.88 86 ARG A O 1
ATOM 654 N N . TYR A 1 87 ? -17.890 -0.841 25.767 1.00 97.50 87 TYR A N 1
ATOM 655 C CA . TYR A 1 87 ? -16.680 -1.015 26.565 1.00 97.50 87 TYR A CA 1
ATOM 656 C C . TYR A 1 87 ? -15.686 0.124 26.345 1.00 97.50 87 TYR A C 1
ATOM 658 O O . TYR A 1 87 ? -15.443 0.514 25.207 1.00 97.50 87 TYR A O 1
ATOM 666 N N . ARG A 1 88 ? -15.100 0.657 27.423 1.00 97.75 88 ARG A N 1
ATOM 667 C CA . ARG A 1 88 ? -14.199 1.818 27.364 1.00 97.75 88 ARG A CA 1
ATOM 668 C C . ARG A 1 88 ? -12.752 1.418 27.602 1.00 97.75 88 ARG A C 1
ATOM 670 O O . ARG A 1 88 ? -12.449 0.691 28.550 1.00 97.75 88 ARG A O 1
ATOM 677 N N . VAL A 1 89 ? -11.856 1.962 26.787 1.00 98.31 89 VAL A N 1
ATOM 678 C CA . VAL A 1 89 ? -10.411 1.732 26.855 1.00 98.31 89 VAL A CA 1
ATOM 679 C C . VAL A 1 89 ? -9.689 3.067 26.993 1.00 98.31 89 VAL A C 1
ATOM 681 O O . VAL A 1 89 ? -10.021 4.034 26.314 1.00 98.31 89 VAL A O 1
ATOM 684 N N . TYR A 1 90 ? -8.685 3.118 27.866 1.00 98.38 90 TYR A N 1
ATOM 685 C CA . TYR A 1 90 ? -7.820 4.273 28.079 1.00 98.38 90 TYR A CA 1
ATOM 686 C C . TYR A 1 90 ? -6.354 3.841 28.141 1.00 98.38 90 TYR A C 1
ATOM 688 O O . TYR A 1 90 ? -5.978 3.039 28.994 1.00 98.38 90 TYR A O 1
ATOM 696 N N . ALA A 1 91 ? -5.508 4.415 27.289 1.00 98.19 91 ALA A N 1
ATOM 697 C CA . ALA A 1 91 ? -4.057 4.267 27.353 1.00 98.19 91 ALA A CA 1
ATOM 698 C C . ALA A 1 91 ? -3.416 5.630 27.666 1.00 98.19 91 ALA A C 1
ATOM 700 O O . ALA A 1 91 ? -3.313 6.485 26.782 1.00 98.19 91 ALA A O 1
ATOM 701 N N . PRO A 1 92 ? -2.995 5.884 28.919 1.00 97.94 92 PRO A N 1
ATOM 702 C CA . PRO A 1 92 ? -2.416 7.168 29.293 1.00 97.94 92 PRO A CA 1
ATOM 703 C C . PRO A 1 92 ? -1.205 7.519 28.422 1.00 97.94 92 PRO A C 1
ATOM 705 O O . PRO A 1 92 ? -0.267 6.736 28.321 1.00 97.94 92 PRO A O 1
ATOM 708 N N . GLY A 1 93 ? -1.203 8.713 27.830 1.00 94.88 93 GLY A N 1
ATOM 709 C CA . GLY A 1 93 ? -0.098 9.187 26.990 1.00 94.88 93 GLY A CA 1
ATOM 710 C C . GLY A 1 93 ? -0.094 8.655 25.554 1.00 94.88 93 GLY A C 1
ATOM 711 O O . GLY A 1 93 ? 0.787 9.050 24.793 1.00 94.88 93 GLY A O 1
ATOM 712 N N . ALA A 1 94 ? -1.055 7.805 25.171 1.00 96.88 94 ALA A N 1
ATOM 713 C CA . ALA A 1 94 ? -1.189 7.365 23.788 1.00 96.88 94 ALA A CA 1
ATOM 714 C C . ALA A 1 94 ? -1.709 8.489 22.877 1.00 96.88 94 ALA A C 1
ATOM 716 O O . ALA A 1 94 ? -2.519 9.322 23.294 1.00 96.88 94 ALA A O 1
ATOM 717 N N . THR A 1 95 ? -1.245 8.502 21.630 1.00 94.75 95 THR A N 1
ATOM 718 C CA . THR A 1 95 ? -1.687 9.443 20.589 1.00 94.75 95 THR A CA 1
ATOM 719 C C . THR A 1 95 ? -2.905 8.942 19.825 1.00 94.75 95 THR A C 1
ATOM 721 O O . THR A 1 95 ? -3.713 9.741 19.367 1.00 94.75 95 THR A O 1
ATOM 724 N N . ASP A 1 96 ? -3.058 7.635 19.711 1.00 95.56 96 ASP A N 1
ATOM 725 C CA . ASP A 1 96 ? -4.111 6.956 18.966 1.00 95.56 96 ASP A CA 1
ATOM 726 C C . ASP A 1 96 ? -4.231 5.522 19.491 1.00 95.56 96 ASP A C 1
ATOM 728 O O . ASP A 1 96 ? -3.315 5.007 20.145 1.00 95.56 96 ASP A O 1
ATOM 732 N N . LEU A 1 97 ? -5.376 4.890 19.237 1.00 98.06 97 LEU A N 1
ATOM 733 C CA . LEU A 1 97 ? -5.657 3.507 19.617 1.00 98.06 97 LEU A CA 1
ATOM 734 C C . LEU A 1 97 ? -6.085 2.702 18.396 1.00 98.06 97 LEU A C 1
ATOM 736 O O . LEU A 1 97 ? -6.931 3.151 17.638 1.00 98.06 97 LEU A O 1
ATOM 740 N N . ASN A 1 98 ? -5.572 1.488 18.233 1.00 98.00 98 ASN A N 1
ATOM 741 C CA . ASN A 1 98 ? -6.109 0.518 17.271 1.00 98.00 98 ASN A CA 1
ATOM 742 C C . ASN A 1 98 ? -6.435 -0.808 17.966 1.00 98.00 98 ASN A C 1
ATOM 744 O O . ASN A 1 98 ? -5.914 -1.088 19.050 1.00 98.00 98 ASN A O 1
ATOM 748 N N . PHE A 1 99 ? -7.304 -1.616 17.358 1.00 98.62 99 PHE A N 1
ATOM 749 C CA . PHE A 1 99 ? -7.894 -2.782 18.011 1.00 98.62 99 PHE A CA 1
ATOM 750 C C . PHE A 1 99 ? -7.699 -4.043 17.171 1.00 98.62 99 PHE A C 1
ATOM 752 O O . PHE A 1 99 ? -7.989 -4.075 15.975 1.00 98.62 99 PHE A O 1
ATOM 759 N N . GLY A 1 100 ? -7.193 -5.091 17.821 1.00 98.56 100 GLY A N 1
ATOM 760 C CA . GLY A 1 100 ? -7.052 -6.428 17.259 1.00 98.56 100 GLY A CA 1
ATOM 761 C C . GLY A 1 100 ? -8.028 -7.386 17.928 1.00 98.56 100 GLY A C 1
ATOM 762 O O . GLY A 1 100 ? -7.831 -7.790 19.081 1.00 98.56 100 GLY A O 1
ATOM 763 N N . PHE A 1 101 ? -9.071 -7.772 17.202 1.00 98.75 101 PHE A N 1
ATOM 764 C CA . PHE A 1 101 ? -10.021 -8.795 17.612 1.00 98.75 101 PHE A CA 1
ATOM 765 C C . PHE A 1 101 ? -9.518 -10.163 17.156 1.00 98.75 101 PHE A C 1
ATOM 767 O O . PHE A 1 101 ? -9.427 -10.448 15.963 1.00 98.75 101 PHE A O 1
ATOM 774 N N . THR A 1 102 ? -9.174 -11.020 18.115 1.00 98.25 102 THR A N 1
ATOM 775 C CA . THR A 1 102 ? -8.694 -12.389 17.865 1.00 98.25 102 THR A CA 1
ATOM 776 C C . THR A 1 102 ? -9.839 -13.383 17.671 1.00 98.25 102 THR A C 1
ATOM 778 O O . THR A 1 102 ? -9.610 -14.541 17.321 1.00 98.25 102 THR A O 1
ATOM 781 N N . THR A 1 103 ? -11.075 -12.944 17.904 1.00 98.44 103 THR A N 1
ATOM 782 C CA . THR A 1 103 ? -12.308 -13.607 17.474 1.00 98.44 103 THR A CA 1
ATOM 783 C C . THR A 1 103 ? -13.289 -12.530 17.031 1.00 98.44 103 THR A C 1
ATOM 785 O O . THR A 1 103 ? -13.567 -11.611 17.802 1.00 98.44 103 THR A O 1
ATOM 788 N N . TYR A 1 104 ? -13.778 -12.639 15.800 1.00 98.50 104 TYR A N 1
ATOM 789 C CA . TYR A 1 104 ? -14.785 -11.765 15.212 1.00 98.50 104 TYR A CA 1
ATOM 790 C C . TYR A 1 104 ? -15.741 -12.604 14.361 1.00 98.50 104 TYR A C 1
ATOM 792 O O . TYR A 1 104 ? -15.322 -13.212 13.375 1.00 98.50 104 TYR A O 1
ATOM 800 N N . GLU A 1 105 ? -16.998 -12.670 14.790 1.00 98.38 105 GLU A N 1
ATOM 801 C CA . GLU A 1 105 ? -18.115 -13.252 14.051 1.00 98.38 105 GLU A CA 1
ATOM 802 C C . GLU A 1 105 ? -19.400 -12.526 14.457 1.00 98.38 105 GLU A C 1
ATOM 804 O O . GLU A 1 105 ? -19.897 -12.707 15.577 1.00 98.38 105 GLU A O 1
ATOM 809 N N . LEU A 1 106 ? -19.939 -11.699 13.566 1.00 98.25 106 LEU A N 1
ATOM 810 C CA . LEU A 1 106 ? -21.184 -10.973 13.806 1.00 98.25 106 LEU A CA 1
ATOM 811 C C . LEU A 1 106 ? -22.349 -11.565 12.997 1.00 98.25 106 LEU A C 1
ATOM 813 O O . LEU A 1 106 ? -22.158 -11.935 11.836 1.00 98.25 106 LEU A O 1
ATOM 817 N N . PRO A 1 107 ? -23.557 -11.685 13.581 1.00 97.69 107 PRO A N 1
ATOM 818 C CA . PRO A 1 107 ? -24.752 -12.059 12.832 1.00 97.69 107 PRO A CA 1
ATOM 819 C C . PRO A 1 107 ? -25.194 -10.918 11.904 1.00 97.69 107 PRO A C 1
ATOM 821 O O . PRO A 1 107 ? -24.926 -9.757 12.216 1.00 97.69 107 PRO A O 1
ATOM 824 N N . PRO A 1 108 ? -25.931 -11.217 10.817 1.00 96.75 108 PRO A N 1
ATOM 825 C CA . PRO A 1 108 ? -26.462 -10.185 9.934 1.00 96.75 108 PRO A CA 1
ATOM 826 C C . PRO A 1 108 ? -27.212 -9.085 10.691 1.00 96.75 108 PRO A C 1
ATOM 828 O O . PRO A 1 108 ? -28.066 -9.380 11.533 1.00 96.75 108 PRO A O 1
ATOM 831 N N . GLY A 1 109 ? -26.886 -7.827 10.388 1.00 94.00 109 GLY A N 1
ATOM 832 C CA . GLY A 1 109 ? -27.500 -6.645 11.005 1.00 94.00 109 GLY A CA 1
ATOM 833 C C . GLY A 1 109 ? -26.920 -6.231 12.364 1.00 94.00 109 GLY A C 1
ATOM 834 O O . GLY A 1 109 ? -27.330 -5.197 12.897 1.00 94.00 109 GLY A O 1
ATOM 835 N N . ALA A 1 110 ? -25.977 -6.993 12.928 1.00 97.25 110 ALA A N 1
ATOM 836 C CA . ALA A 1 110 ? -25.149 -6.516 14.031 1.00 97.25 110 ALA A CA 1
ATOM 837 C C . ALA A 1 110 ? -24.038 -5.597 13.506 1.00 97.25 110 ALA A C 1
ATOM 839 O O . ALA A 1 110 ? -23.506 -5.811 12.422 1.00 97.25 110 ALA A O 1
ATOM 840 N N . THR A 1 111 ? -23.669 -4.586 14.290 1.00 97.38 111 THR A N 1
ATOM 841 C CA . THR A 1 111 ? -22.638 -3.614 13.901 1.00 97.38 111 THR A CA 1
ATOM 842 C C . THR A 1 111 ? -21.664 -3.368 15.038 1.00 97.38 111 THR A C 1
ATOM 844 O O . THR A 1 111 ? -22.079 -3.203 16.185 1.00 97.38 111 THR A O 1
ATOM 847 N N . LEU A 1 112 ? -20.378 -3.293 14.714 1.00 98.12 112 LEU A N 1
ATOM 848 C CA . LEU A 1 112 ? -19.310 -2.887 15.618 1.00 98.12 112 LEU A CA 1
ATOM 849 C C . LEU A 1 112 ? -18.773 -1.512 15.203 1.00 98.12 112 LEU A C 1
ATOM 851 O O . LEU A 1 112 ? -18.411 -1.311 14.045 1.00 98.12 112 LEU A O 1
ATOM 855 N N . HIS A 1 113 ? -18.647 -0.601 16.162 1.00 97.44 113 HIS A N 1
ATOM 856 C CA . HIS A 1 113 ? -18.034 0.713 15.988 1.00 97.44 113 HIS A CA 1
ATOM 857 C C . HIS A 1 113 ? -16.921 0.933 17.012 1.00 97.44 113 HIS A C 1
ATOM 859 O O . HIS A 1 113 ? -16.998 0.476 18.156 1.00 97.44 113 HIS A O 1
ATOM 865 N N . LEU A 1 114 ? -15.894 1.676 16.607 1.00 96.88 114 LEU A N 1
ATOM 866 C CA . LEU A 1 114 ? -14.840 2.172 17.489 1.00 96.88 114 LEU A CA 1
ATOM 867 C C . LEU A 1 114 ? -14.925 3.692 17.532 1.00 96.88 114 LEU A C 1
ATOM 869 O O . LEU A 1 114 ? -14.728 4.349 16.518 1.00 96.88 114 LEU A O 1
ATOM 873 N N . ILE A 1 115 ? -15.228 4.256 18.692 1.00 95.62 115 ILE A N 1
ATOM 874 C CA . ILE A 1 115 ? -15.581 5.669 18.840 1.00 95.62 115 ILE A CA 1
ATOM 875 C C . ILE A 1 115 ? -14.488 6.363 19.638 1.00 95.62 115 ILE A C 1
ATOM 877 O O . ILE A 1 115 ? -14.145 5.906 20.729 1.00 95.62 115 ILE A O 1
ATOM 881 N N . SER A 1 116 ? -13.957 7.476 19.139 1.00 95.00 116 SER A N 1
ATOM 882 C CA . SER A 1 116 ? -13.024 8.282 19.925 1.00 95.00 116 SER A CA 1
ATOM 883 C C . SER A 1 116 ? -13.760 9.019 21.045 1.00 95.00 116 SER A C 1
ATOM 885 O O . SER A 1 116 ? -14.761 9.691 20.806 1.00 95.00 116 SER A O 1
ATOM 887 N N . GLU A 1 117 ? -13.250 8.950 22.277 1.00 94.62 117 GLU A N 1
ATOM 888 C CA . GLU A 1 117 ? -13.748 9.829 23.349 1.00 94.62 117 GLU A CA 1
ATOM 889 C C . GLU A 1 117 ? -13.065 11.204 23.333 1.00 94.62 117 GLU A C 1
ATOM 891 O O . GLU A 1 117 ? -13.623 12.181 23.832 1.00 94.62 117 GLU A O 1
ATOM 896 N N . ASP A 1 118 ? -11.852 11.283 22.780 1.00 92.25 118 ASP A N 1
ATOM 897 C CA . ASP A 1 118 ? -11.096 12.534 22.701 1.00 92.25 118 ASP A CA 1
ATOM 898 C C . ASP A 1 118 ? -11.527 13.379 21.478 1.00 92.25 118 ASP A C 1
ATOM 900 O O . ASP A 1 118 ? -11.322 14.593 21.471 1.00 92.25 118 ASP A O 1
ATOM 904 N N . GLU A 1 119 ? -12.166 12.759 20.478 1.00 90.50 119 GLU A N 1
ATOM 905 C CA . GLU A 1 119 ? -12.779 13.395 19.306 1.00 90.50 119 GLU A CA 1
ATOM 906 C C . GLU A 1 119 ? -14.163 12.776 19.016 1.00 90.50 119 GLU A C 1
ATOM 908 O O . GLU A 1 119 ? -14.289 11.908 18.159 1.00 90.50 119 GLU A O 1
ATOM 913 N N . PRO A 1 120 ? -15.231 13.211 19.710 1.00 78.31 120 PRO A N 1
ATOM 914 C CA . PRO A 1 120 ? -16.527 12.517 19.703 1.00 78.31 120 PRO A CA 1
ATOM 915 C C . PRO A 1 120 ? -17.237 12.399 18.346 1.00 78.31 120 PRO A C 1
ATOM 917 O O . PRO A 1 120 ? -18.192 11.637 18.226 1.00 78.31 120 PRO A O 1
ATOM 920 N N . SER A 1 121 ? -16.825 13.171 17.337 1.00 84.12 121 SER A N 1
ATOM 921 C CA . SER A 1 121 ? -17.326 13.046 15.963 1.00 84.12 121 SER A CA 1
ATOM 922 C C . SER A 1 121 ? -16.649 11.925 15.172 1.00 84.12 121 SER A C 1
ATOM 924 O O . SER A 1 121 ? -17.182 11.523 14.142 1.00 84.12 121 SER A O 1
ATOM 926 N N . TYR A 1 122 ? -15.496 11.436 15.633 1.00 90.56 122 TYR A N 1
ATOM 927 C CA . TYR A 1 122 ? -14.729 10.396 14.966 1.00 90.56 122 TYR A CA 1
ATOM 928 C C . TYR A 1 122 ? -15.166 9.009 15.431 1.00 90.56 122 TYR A C 1
ATOM 930 O O . TYR A 1 122 ? -15.140 8.689 16.627 1.00 90.56 122 TYR A O 1
ATOM 938 N N . TYR A 1 123 ? -15.480 8.151 14.467 1.00 92.62 123 TYR A N 1
ATOM 939 C CA . TYR A 1 123 ? -15.655 6.725 14.686 1.00 92.62 123 TYR A CA 1
ATOM 940 C C . TYR A 1 123 ? -15.167 5.927 13.472 1.00 92.62 123 TYR A C 1
ATOM 942 O O . TYR A 1 123 ? -15.240 6.402 12.344 1.00 92.62 123 TYR A O 1
ATOM 950 N N . GLU A 1 124 ? -14.715 4.700 13.720 1.00 92.62 124 GLU A N 1
ATOM 951 C CA . GLU A 1 124 ? -14.493 3.682 12.693 1.00 92.62 124 GLU A CA 1
ATOM 952 C C . GLU A 1 124 ? -15.652 2.691 12.687 1.00 92.62 124 GLU A C 1
ATOM 954 O O . GLU A 1 124 ? -16.000 2.137 13.737 1.00 92.62 124 GLU A O 1
ATOM 959 N N . GLY A 1 125 ? -16.215 2.436 11.507 1.00 90.00 125 GLY A N 1
ATOM 960 C CA . GLY A 1 125 ? -17.261 1.439 11.294 1.00 90.00 125 GLY A CA 1
ATOM 961 C C . GLY A 1 125 ? -18.496 1.985 10.559 1.00 90.00 125 GLY A C 1
ATOM 962 O O . GLY A 1 125 ? -18.507 3.121 10.089 1.00 90.00 125 GLY A O 1
ATOM 963 N N . PRO A 1 126 ? -19.571 1.192 10.447 1.00 94.25 126 PRO A N 1
ATOM 964 C CA . PRO A 1 126 ? -19.756 -0.108 11.078 1.00 94.25 126 PRO A CA 1
ATOM 965 C C . PRO A 1 126 ? -18.861 -1.184 10.456 1.00 94.25 126 PRO A C 1
ATOM 967 O O . PRO A 1 126 ? -18.648 -1.198 9.247 1.00 94.25 126 PRO A O 1
ATOM 970 N N . TYR A 1 127 ? -18.368 -2.087 11.299 1.00 95.88 127 TYR A N 1
ATOM 971 C CA . TYR A 1 127 ? -17.958 -3.423 10.874 1.00 95.88 127 TYR A CA 1
ATOM 972 C C . TYR A 1 127 ? -19.124 -4.379 11.111 1.00 95.88 127 TYR A C 1
ATOM 974 O O . TYR A 1 127 ? -19.712 -4.352 12.198 1.00 95.88 127 TYR A O 1
ATOM 982 N N . ASP A 1 128 ? -19.450 -5.218 10.138 1.00 95.06 128 ASP A N 1
ATOM 983 C CA . ASP A 1 128 ? -20.643 -6.073 10.169 1.00 95.06 128 ASP A CA 1
ATOM 984 C C . ASP A 1 128 ? -20.363 -7.501 9.659 1.00 95.06 128 ASP A C 1
ATOM 986 O O . ASP A 1 128 ? -19.218 -7.956 9.620 1.00 95.06 128 ASP A O 1
ATOM 990 N N . GLU A 1 129 ? -21.401 -8.258 9.292 1.00 95.19 129 GLU A N 1
ATOM 991 C CA . GLU A 1 129 ? -21.232 -9.627 8.807 1.00 95.19 129 GLU A CA 1
ATOM 992 C C . G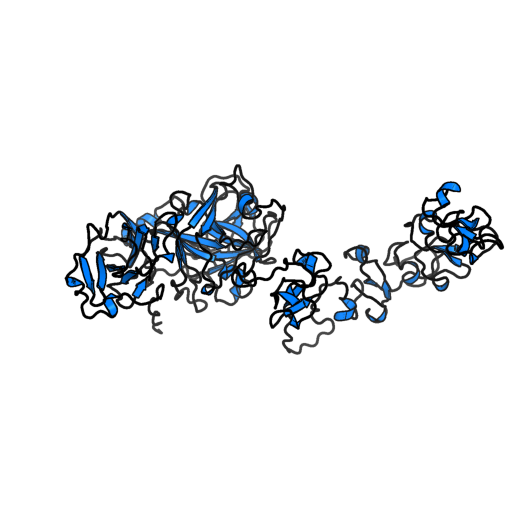LU A 1 129 ? -20.353 -9.752 7.547 1.00 95.19 129 GLU A C 1
ATOM 994 O O . GLU A 1 129 ? -19.805 -10.829 7.304 1.00 95.19 129 GLU A O 1
ATOM 999 N N . HIS A 1 130 ? -20.178 -8.685 6.759 1.00 91.06 130 HIS A N 1
ATOM 1000 C CA . HIS A 1 130 ? -19.287 -8.664 5.594 1.00 91.06 130 HIS A CA 1
ATOM 1001 C C . HIS A 1 130 ? -17.805 -8.622 6.010 1.00 91.06 130 HIS A C 1
ATOM 1003 O O . HIS A 1 130 ? -16.916 -9.021 5.252 1.00 91.06 130 HIS A O 1
ATOM 1009 N N . ASP A 1 131 ? -17.514 -8.208 7.244 1.00 94.00 131 ASP A N 1
ATOM 1010 C CA . ASP A 1 131 ? -16.178 -8.264 7.833 1.00 94.00 131 ASP A CA 1
ATOM 1011 C C . ASP A 1 131 ? -15.866 -9.645 8.458 1.00 94.00 131 ASP A C 1
ATOM 1013 O O . ASP A 1 131 ? -14.736 -9.887 8.889 1.00 94.00 131 ASP A O 1
ATOM 1017 N N . ASN A 1 132 ? -16.807 -10.603 8.455 1.00 94.69 132 ASN A N 1
ATOM 1018 C CA . ASN A 1 132 ? -16.545 -11.978 8.895 1.00 94.69 132 ASN A CA 1
ATOM 1019 C C . ASN A 1 132 ? -15.609 -12.699 7.907 1.00 94.69 132 ASN A C 1
ATOM 1021 O O . ASN A 1 132 ? -16.022 -13.163 6.842 1.00 94.69 132 ASN A O 1
ATOM 1025 N N . LYS A 1 133 ? -14.332 -12.845 8.274 1.00 92.81 133 LYS A N 1
ATOM 1026 C CA . LYS A 1 133 ? -13.327 -13.560 7.466 1.00 92.81 133 LYS A CA 1
ATOM 1027 C C . LYS A 1 133 ? -13.120 -14.994 7.949 1.00 92.81 133 LYS A C 1
ATOM 1029 O O . LYS A 1 133 ? -13.283 -15.309 9.126 1.00 92.81 133 LYS A O 1
ATOM 1034 N N . SER A 1 134 ? -12.622 -15.876 7.078 1.00 94.12 134 SER A N 1
ATOM 1035 C CA . SER A 1 134 ? -12.366 -17.289 7.423 1.00 94.12 134 SER A CA 1
ATOM 1036 C C . SER A 1 134 ? -11.357 -17.490 8.561 1.00 94.12 134 SER A C 1
ATOM 1038 O O . SER A 1 134 ? -11.362 -18.529 9.218 1.00 94.12 134 SER A O 1
ATOM 1040 N N . HIS A 1 135 ? -10.468 -16.518 8.789 1.00 95.25 135 HIS A N 1
ATOM 1041 C CA . HIS A 1 135 ? -9.518 -16.534 9.904 1.00 95.25 135 HIS A CA 1
ATOM 1042 C C . HIS A 1 135 ? -10.115 -16.014 11.224 1.00 95.25 135 HIS A C 1
ATOM 1044 O O . HIS A 1 135 ? -9.432 -16.080 12.245 1.00 95.25 135 HIS A O 1
ATOM 1050 N N . ARG A 1 136 ? -11.367 -15.529 11.215 1.00 97.56 136 ARG A N 1
ATOM 1051 C CA . ARG A 1 136 ? -12.146 -15.072 12.379 1.00 97.56 136 ARG A CA 1
ATOM 1052 C C . ARG A 1 136 ? -11.485 -13.960 13.189 1.00 97.56 136 ARG A C 1
ATOM 1054 O O . ARG A 1 136 ? -11.611 -13.928 14.408 1.00 97.56 136 ARG A O 1
ATOM 1061 N N . GLN A 1 137 ? -10.732 -13.080 12.540 1.00 98.12 137 GLN A N 1
ATOM 1062 C CA . GLN A 1 137 ? -10.084 -11.948 13.205 1.00 98.12 137 GLN A CA 1
ATOM 1063 C C . GLN A 1 137 ? -10.451 -10.661 12.489 1.00 98.12 137 GLN A C 1
ATOM 1065 O O . GLN A 1 137 ? -10.725 -10.694 11.295 1.00 98.12 137 GLN A O 1
ATOM 1070 N N . LEU A 1 138 ? -10.394 -9.551 13.212 1.00 98.06 138 LEU A N 1
ATOM 1071 C CA . LEU A 1 138 ? -10.557 -8.214 12.661 1.00 98.06 138 LEU A CA 1
ATOM 1072 C C . LEU A 1 138 ? -9.478 -7.316 13.259 1.00 98.06 138 LEU A C 1
ATOM 1074 O O . LEU A 1 138 ? -9.309 -7.266 14.477 1.00 98.06 138 LEU A O 1
ATOM 1078 N N . TRP A 1 139 ? -8.752 -6.612 12.402 1.00 98.12 139 TRP A N 1
ATOM 1079 C CA . TRP A 1 139 ? -7.737 -5.640 12.795 1.00 98.12 139 TRP A CA 1
ATOM 1080 C C . TRP A 1 139 ? -8.114 -4.294 12.204 1.00 98.12 139 TRP A C 1
ATOM 1082 O O . TRP A 1 139 ? -8.430 -4.214 11.019 1.00 98.12 139 TRP A O 1
ATOM 1092 N N . THR A 1 140 ? -8.125 -3.256 13.034 1.00 97.00 140 THR A N 1
ATOM 1093 C CA . THR A 1 140 ? -8.721 -1.973 12.651 1.00 97.00 140 THR A CA 1
ATOM 1094 C C . THR A 1 140 ? -7.671 -0.900 12.380 1.00 97.00 140 THR A C 1
ATOM 1096 O O . THR A 1 140 ? -6.575 -0.939 12.955 1.00 97.00 140 THR A O 1
ATOM 1099 N N . PRO A 1 141 ? -8.011 0.114 11.568 1.00 95.50 141 PRO A N 1
ATOM 1100 C CA . PRO A 1 141 ? -7.310 1.385 11.571 1.00 95.50 141 PRO A CA 1
ATOM 1101 C C . PRO A 1 141 ? -7.232 1.998 12.986 1.00 95.50 141 PRO A C 1
ATOM 1103 O O . PRO A 1 141 ? -8.024 1.645 13.873 1.00 95.50 141 PRO A O 1
ATOM 1106 N N . PRO A 1 142 ? -6.262 2.897 13.220 1.00 94.62 142 PRO A N 1
ATOM 1107 C CA . PRO A 1 142 ? -6.217 3.733 14.410 1.00 94.62 142 PRO A CA 1
ATOM 1108 C C . PRO A 1 142 ? -7.455 4.624 14.544 1.00 94.62 142 PRO A C 1
ATOM 1110 O O . PRO A 1 142 ? -8.030 5.058 13.558 1.00 94.62 142 PRO A O 1
ATOM 1113 N N . VAL A 1 143 ? -7.806 4.940 15.782 1.00 95.06 143 VAL A N 1
ATOM 1114 C CA . VAL A 1 143 ? -8.801 5.926 16.205 1.00 95.06 143 VAL A CA 1
ATOM 1115 C C . VAL A 1 143 ? -8.038 7.022 16.954 1.00 95.06 143 VAL A C 1
ATOM 1117 O O . VAL A 1 143 ? -7.195 6.694 17.802 1.00 95.06 143 VAL A O 1
ATOM 1120 N N . PRO A 1 144 ? -8.279 8.316 16.681 1.00 94.06 144 PRO A N 1
ATOM 1121 C CA . PRO A 1 144 ? -7.538 9.395 17.310 1.00 94.06 144 PRO A CA 1
ATOM 1122 C C . PRO A 1 144 ? -7.861 9.435 18.799 1.00 94.06 144 PRO A C 1
ATOM 1124 O O . PRO A 1 144 ? -9.019 9.361 19.194 1.00 94.06 144 PRO A O 1
ATOM 1127 N N . GLY A 1 145 ? -6.854 9.620 19.647 1.00 94.44 145 GLY A N 1
ATOM 1128 C CA . GLY A 1 145 ? -7.071 9.760 21.087 1.00 94.44 145 GLY A CA 1
ATOM 1129 C C . GLY A 1 145 ? -6.378 8.704 21.924 1.00 94.44 145 GLY A C 1
ATOM 1130 O O . GLY A 1 145 ? -5.960 7.654 21.460 1.00 94.44 145 GLY A O 1
ATOM 1131 N N . SER A 1 146 ? -6.286 9.017 23.205 1.00 96.31 146 SER A N 1
ATOM 1132 C CA . SER A 1 146 ? -5.868 8.112 24.268 1.00 96.31 146 SER A CA 1
ATOM 1133 C C . SER A 1 146 ? -7.024 7.267 24.808 1.00 96.31 146 SER A C 1
ATOM 1135 O O . SER A 1 146 ? -6.791 6.357 25.605 1.00 96.31 146 SER A O 1
ATOM 1137 N N . ARG A 1 147 ? -8.266 7.584 24.417 1.00 97.62 147 ARG A N 1
ATOM 1138 C CA . ARG A 1 147 ? -9.502 6.955 24.889 1.00 97.62 147 ARG A CA 1
ATOM 1139 C C . ARG A 1 147 ? -10.434 6.606 23.743 1.00 97.62 147 ARG A C 1
ATOM 1141 O O . ARG A 1 147 ? -10.650 7.432 22.856 1.00 97.62 147 ARG A O 1
ATOM 1148 N N . ALA A 1 148 ? -11.040 5.429 23.823 1.00 97.50 148 ALA A N 1
ATOM 1149 C CA . ALA A 1 148 ? -12.047 5.000 22.867 1.00 97.50 148 ALA A CA 1
ATOM 1150 C C . ALA A 1 148 ? -13.115 4.106 23.506 1.00 97.50 148 ALA A C 1
ATOM 1152 O O . ALA A 1 148 ? -12.876 3.424 24.509 1.00 97.50 148 ALA A O 1
ATOM 1153 N N . VAL A 1 149 ? -14.281 4.087 22.868 1.00 97.38 149 VAL A N 1
ATOM 1154 C CA . VAL A 1 149 ? -15.395 3.190 23.161 1.00 97.38 149 VAL A CA 1
ATOM 1155 C C . VAL A 1 149 ? -15.499 2.156 22.050 1.00 97.38 149 VAL A C 1
ATOM 1157 O O . VAL A 1 149 ? -15.519 2.505 20.876 1.00 97.38 149 VAL A O 1
ATOM 1160 N N . ILE A 1 150 ? -15.597 0.889 22.425 1.00 98.06 150 ILE A N 1
ATOM 1161 C CA . ILE A 1 150 ? -15.992 -0.193 21.528 1.00 98.06 150 ILE A CA 1
ATOM 1162 C C . ILE A 1 150 ? -17.492 -0.379 21.718 1.00 98.06 150 ILE A C 1
ATOM 1164 O O . ILE A 1 150 ? -17.933 -0.634 22.841 1.00 98.06 150 ILE A O 1
ATOM 1168 N N . GLU A 1 151 ? -18.263 -0.234 20.649 1.00 97.44 151 GLU A N 1
ATOM 1169 C CA . GLU A 1 151 ? -19.716 -0.373 20.651 1.00 97.44 151 GLU A CA 1
ATOM 1170 C C . GLU A 1 151 ? -20.133 -1.517 19.732 1.00 97.44 151 GLU A C 1
ATOM 1172 O O . GLU A 1 151 ? -19.802 -1.507 18.555 1.00 97.44 151 GLU A O 1
ATOM 1177 N N . LEU A 1 152 ? -20.869 -2.492 20.263 1.00 98.12 152 LEU A N 1
ATOM 1178 C CA . LEU A 1 152 ? -21.469 -3.585 19.504 1.00 98.12 152 LEU A CA 1
ATOM 1179 C C . LEU A 1 152 ? -22.988 -3.502 19.634 1.00 98.12 152 LEU A C 1
ATOM 1181 O O . LEU A 1 152 ? -23.530 -3.647 20.729 1.00 98.12 152 LEU A O 1
ATOM 1185 N N . PHE A 1 153 ? -23.679 -3.318 18.519 1.00 97.25 153 PHE A N 1
ATOM 1186 C CA . PHE A 1 153 ? -25.127 -3.454 18.432 1.00 97.25 153 PHE A CA 1
ATOM 1187 C C . PHE A 1 153 ? -25.498 -4.832 17.882 1.00 97.25 153 PHE A C 1
ATOM 1189 O O . PHE A 1 153 ? -24.886 -5.308 16.929 1.00 97.25 153 PHE A O 1
ATOM 1196 N N . VAL A 1 154 ? -26.523 -5.454 18.463 1.00 97.69 154 VAL A N 1
ATOM 1197 C CA . VAL A 1 154 ? -27.088 -6.738 18.034 1.00 97.69 154 VAL A CA 1
ATOM 1198 C C . VAL A 1 154 ? -28.606 -6.590 17.912 1.00 97.69 154 VAL A C 1
ATOM 1200 O O . VAL A 1 154 ? -29.244 -6.205 18.895 1.00 97.69 154 VAL A O 1
ATOM 1203 N N . PRO A 1 155 ? -29.218 -6.890 16.756 1.00 96.19 155 PRO A N 1
ATOM 1204 C CA . PRO A 1 155 ? -30.667 -6.796 16.602 1.00 96.19 155 PRO A CA 1
ATOM 1205 C C . PRO A 1 155 ? -31.407 -7.897 17.390 1.00 96.19 155 PRO A C 1
ATOM 1207 O O . PRO A 1 155 ? -30.839 -8.947 17.693 1.00 96.19 155 PRO A O 1
ATOM 1210 N N . ASP A 1 156 ? -32.684 -7.669 17.723 1.00 95.75 156 ASP A N 1
ATOM 1211 C CA . ASP A 1 156 ? -33.521 -8.620 18.492 1.00 95.75 156 ASP A CA 1
ATOM 1212 C C . ASP A 1 156 ? -33.712 -9.963 17.765 1.00 95.75 156 ASP A C 1
ATOM 1214 O O . ASP A 1 156 ? -33.795 -11.023 18.384 1.00 95.75 156 ASP A O 1
ATOM 1218 N N . ASP A 1 157 ? -33.746 -9.927 16.433 1.00 94.75 157 ASP A N 1
ATOM 1219 C CA . ASP A 1 157 ? -33.925 -11.080 15.552 1.00 94.75 157 ASP A CA 1
ATOM 1220 C C . ASP A 1 157 ? -32.599 -11.691 15.064 1.00 94.75 157 ASP A C 1
ATOM 1222 O O . ASP A 1 157 ? -32.588 -12.458 14.097 1.00 94.75 157 ASP A O 1
ATOM 1226 N N . ALA A 1 158 ? -31.483 -11.400 15.749 1.00 96.50 158 ALA A N 1
ATOM 1227 C CA . ALA A 1 158 ? -30.169 -11.936 15.411 1.00 96.50 158 ALA A CA 1
ATOM 1228 C C . ALA A 1 158 ? -30.177 -13.473 15.310 1.00 96.50 158 ALA A C 1
ATOM 1230 O O . ALA A 1 158 ? -30.570 -14.193 16.232 1.00 96.50 158 ALA A O 1
ATOM 1231 N N . ALA A 1 159 ? -29.682 -13.987 14.181 1.00 95.62 159 ALA A N 1
ATOM 1232 C CA . ALA A 1 159 ? -29.700 -15.419 13.877 1.00 95.62 159 ALA A CA 1
ATOM 1233 C C . ALA A 1 159 ? -28.828 -16.266 14.826 1.00 95.62 159 ALA A C 1
ATOM 1235 O O . ALA A 1 159 ? -29.076 -17.461 15.003 1.00 95.62 159 ALA A O 1
ATOM 1236 N N . PHE A 1 160 ? -27.799 -15.659 15.418 1.00 96.44 160 PHE A N 1
ATOM 1237 C CA . PHE A 1 160 ? -26.914 -16.258 16.411 1.00 96.44 160 PHE A CA 1
ATOM 1238 C C . PHE A 1 160 ? -26.317 -15.167 17.310 1.00 96.44 160 PHE A C 1
ATOM 1240 O O . PHE A 1 160 ? -26.364 -13.985 16.979 1.00 96.44 160 PHE A O 1
ATOM 1247 N N . ALA A 1 161 ? -25.768 -15.556 18.462 1.00 95.44 161 ALA A N 1
ATOM 1248 C CA . ALA A 1 161 ? -25.092 -14.618 19.355 1.00 95.44 161 ALA A CA 1
ATOM 1249 C C . ALA A 1 161 ? -23.719 -14.223 18.779 1.00 95.44 161 ALA A C 1
ATOM 1251 O O . ALA A 1 161 ? -22.994 -15.120 18.349 1.00 95.44 161 ALA A O 1
ATOM 1252 N N . PRO A 1 162 ? -23.328 -12.937 18.800 1.00 97.06 162 PRO A N 1
ATOM 1253 C CA . PRO A 1 162 ? -22.030 -12.517 18.279 1.00 97.06 162 PRO A CA 1
ATOM 1254 C C . PRO A 1 162 ? -20.877 -13.154 19.064 1.00 97.06 162 PRO A C 1
ATOM 1256 O O . PRO A 1 162 ? -20.917 -13.234 20.296 1.00 97.06 162 PRO A O 1
ATOM 1259 N N . GLU A 1 163 ? -19.817 -13.551 18.361 1.00 97.94 163 GLU A N 1
ATOM 1260 C CA . GLU A 1 163 ? -18.561 -13.988 18.973 1.00 97.94 163 GLU A CA 1
ATOM 1261 C C . GLU A 1 163 ? -17.503 -12.901 18.770 1.00 97.94 163 GLU A C 1
ATOM 1263 O O . GLU A 1 163 ? -16.984 -12.708 17.672 1.00 97.94 163 GLU A O 1
ATOM 1268 N N . LEU A 1 164 ? -17.181 -12.181 19.846 1.00 98.50 164 LEU A N 1
ATOM 1269 C CA . LEU A 1 164 ? -16.232 -11.073 19.821 1.00 98.50 164 LEU A CA 1
ATOM 1270 C C . LEU A 1 164 ? -15.231 -11.206 20.972 1.00 98.50 164 LEU A C 1
ATOM 1272 O O . LEU A 1 164 ? -15.621 -11.228 22.141 1.00 98.50 164 LEU A O 1
ATOM 1276 N N . VAL A 1 165 ? -13.941 -11.269 20.639 1.00 98.75 165 VAL A N 1
ATOM 1277 C CA . VAL A 1 165 ? -12.837 -11.237 21.606 1.00 98.75 165 VAL A CA 1
ATOM 1278 C C . VAL A 1 165 ? -11.816 -10.207 21.151 1.00 98.75 165 VAL A C 1
ATOM 1280 O O . VAL A 1 165 ? -11.133 -10.397 20.145 1.00 98.75 165 VAL A O 1
ATOM 1283 N N . LEU A 1 166 ? -11.694 -9.121 21.909 1.00 98.75 166 LEU A N 1
ATOM 1284 C CA . LEU A 1 166 ? -10.592 -8.177 21.784 1.00 98.75 166 LEU A CA 1
ATOM 1285 C C . LEU A 1 166 ? -9.357 -8.805 22.437 1.00 98.75 166 LEU A C 1
ATOM 1287 O O . LEU A 1 166 ? -9.331 -9.018 23.651 1.00 98.75 166 LEU A O 1
ATOM 1291 N N . GLY A 1 167 ? -8.352 -9.105 21.614 1.00 98.56 167 GLY A N 1
ATOM 1292 C CA . GLY A 1 167 ? -7.110 -9.757 22.032 1.00 98.56 167 GLY A CA 1
ATOM 1293 C C . GLY A 1 167 ? -5.917 -8.807 22.143 1.00 98.56 167 GLY A C 1
ATOM 1294 O O . GLY A 1 167 ? -4.921 -9.128 22.797 1.00 98.56 167 GLY A O 1
ATOM 1295 N N . GLN A 1 168 ? -5.990 -7.637 21.501 1.00 98.69 168 GLN A N 1
ATOM 1296 C CA . GLN A 1 168 ? -4.919 -6.648 21.531 1.00 98.69 168 GLN A CA 1
ATOM 1297 C C . GLN A 1 168 ? -5.443 -5.219 21.374 1.00 98.69 168 GLN A C 1
ATOM 1299 O O . GLN A 1 168 ? -6.337 -4.967 20.569 1.00 98.69 168 GLN A O 1
ATOM 1304 N N . VAL A 1 169 ? -4.822 -4.279 22.084 1.00 98.75 169 VAL A N 1
ATOM 1305 C CA . VAL A 1 169 ? -4.953 -2.839 21.843 1.00 98.75 169 VAL A CA 1
ATOM 1306 C C . VAL A 1 169 ? -3.577 -2.276 21.502 1.00 98.75 169 VAL A C 1
ATOM 1308 O O . VAL A 1 169 ? -2.635 -2.416 22.279 1.00 98.75 169 VAL A O 1
ATOM 1311 N N . GLY A 1 170 ? -3.440 -1.653 20.336 1.00 98.44 170 GLY A N 1
ATOM 1312 C CA . GLY A 1 170 ? -2.247 -0.893 19.980 1.00 98.44 170 GLY A CA 1
ATOM 1313 C C . GLY A 1 170 ? -2.327 0.513 20.569 1.00 98.44 170 GLY A C 1
ATOM 1314 O O . GLY A 1 170 ? -3.189 1.285 20.165 1.00 98.44 170 GLY A O 1
ATOM 1315 N N . ALA A 1 171 ? -1.437 0.848 21.506 1.00 98.19 171 ALA A N 1
ATOM 1316 C CA . ALA A 1 171 ? -1.338 2.181 22.102 1.00 98.19 171 ALA A CA 1
ATOM 1317 C C . ALA A 1 171 ? -0.267 3.022 21.383 1.00 98.19 171 ALA A C 1
ATOM 1319 O O . ALA A 1 171 ? 0.934 2.782 21.547 1.00 98.19 171 ALA A O 1
ATOM 1320 N N . GLY A 1 172 ? -0.700 3.980 20.561 1.00 96.75 172 GLY A N 1
ATOM 1321 C CA . GLY A 1 172 ? 0.151 4.801 19.699 1.00 96.75 172 GLY A CA 1
ATOM 1322 C C . GLY A 1 172 ? 1.098 5.725 20.466 1.00 96.75 172 GLY A C 1
ATOM 1323 O O . GLY A 1 172 ? 0.710 6.362 21.442 1.00 96.75 172 GLY A O 1
ATOM 1324 N N . TYR A 1 173 ? 2.350 5.815 20.022 1.00 95.12 173 TYR A N 1
ATOM 1325 C CA . TYR A 1 173 ? 3.347 6.790 20.493 1.00 95.12 173 TYR A CA 1
ATOM 1326 C C . TYR A 1 173 ? 3.923 7.656 19.360 1.00 95.12 173 TYR A C 1
ATOM 1328 O O . TYR A 1 173 ? 4.753 8.547 19.595 1.00 95.12 173 TYR A O 1
ATOM 1336 N N . ARG A 1 174 ? 3.487 7.390 18.126 1.00 92.06 174 ARG A N 1
ATOM 1337 C CA . ARG A 1 174 ? 3.646 8.251 16.956 1.00 92.06 174 ARG A CA 1
ATOM 1338 C C . ARG A 1 174 ? 2.247 8.617 16.487 1.00 92.06 174 ARG A C 1
ATOM 1340 O O . ARG A 1 174 ? 1.481 7.729 16.150 1.00 92.06 174 ARG A O 1
ATOM 1347 N N . ASP A 1 175 ? 1.950 9.909 16.510 1.00 89.00 175 ASP A N 1
ATOM 1348 C CA . ASP A 1 175 ? 0.618 10.445 16.246 1.00 89.00 175 ASP A CA 1
ATOM 1349 C C . ASP A 1 175 ? 0.258 10.322 14.766 1.00 89.00 175 ASP A C 1
ATOM 1351 O O . ASP A 1 175 ? 0.672 11.151 13.954 1.00 89.00 175 ASP A O 1
ATOM 1355 N N . LEU A 1 176 ? -0.514 9.289 14.422 1.00 89.06 176 LEU A N 1
ATOM 1356 C CA . LEU A 1 176 ? -0.918 9.038 13.035 1.00 89.06 176 LEU A CA 1
ATOM 1357 C C . LEU A 1 176 ? -1.970 10.028 12.517 1.00 89.06 176 LEU A C 1
ATOM 1359 O O . LEU A 1 176 ? -2.178 10.109 11.311 1.00 89.06 176 LEU A O 1
ATOM 1363 N N . PHE A 1 177 ? -2.575 10.816 13.409 1.00 85.06 177 PHE A N 1
ATOM 1364 C CA . PHE A 1 177 ? -3.522 11.885 13.079 1.00 85.06 177 PHE A CA 1
ATOM 1365 C C . PHE A 1 177 ? -2.884 13.276 13.124 1.00 85.06 177 PHE A C 1
ATOM 1367 O O . PHE A 1 177 ? -3.565 14.279 12.919 1.00 85.06 177 PHE A O 1
ATOM 1374 N N . LYS A 1 178 ? -1.574 13.356 13.402 1.00 73.31 178 LYS A N 1
ATOM 1375 C CA . LYS A 1 178 ? -0.776 14.592 13.345 1.00 73.31 178 LYS A CA 1
ATOM 1376 C C . LYS A 1 178 ? -1.348 15.749 14.173 1.00 73.31 178 LYS A C 1
ATOM 1378 O O . LYS A 1 178 ? -1.241 16.920 13.804 1.00 73.31 178 LYS A O 1
ATOM 1383 N N . ARG A 1 179 ? -1.938 15.439 15.327 1.00 64.50 179 ARG A N 1
ATOM 1384 C CA . ARG A 1 179 ? -2.539 16.418 16.248 1.00 64.50 179 ARG A CA 1
ATOM 1385 C C . ARG A 1 179 ? -1.482 17.192 17.036 1.00 64.50 179 ARG A C 1
ATOM 1387 O O . ARG A 1 179 ? -1.770 18.270 17.560 1.00 64.50 179 ARG A O 1
ATOM 1394 N N . GLN A 1 180 ? -0.252 16.679 17.107 1.00 55.31 180 GLN A N 1
ATOM 1395 C CA . GLN A 1 180 ? 0.910 17.403 17.629 1.00 55.31 180 GLN A CA 1
ATOM 1396 C C . GLN A 1 180 ? 1.854 17.903 16.514 1.00 55.31 180 GLN A C 1
ATOM 1398 O O . GLN A 1 180 ? 1.977 17.250 15.483 1.00 55.31 180 GLN A O 1
ATOM 1403 N N . PRO A 1 181 ? 2.597 19.017 16.709 1.00 49.03 181 PRO A N 1
ATOM 1404 C CA . PRO A 1 181 ? 3.407 19.664 15.660 1.00 49.03 181 PRO A CA 1
ATOM 1405 C C . PRO A 1 181 ? 4.679 18.915 15.192 1.00 49.03 181 PRO A C 1
ATOM 1407 O O . PRO A 1 181 ? 5.628 19.568 14.759 1.00 49.03 181 PRO A O 1
ATOM 1410 N N . GLN A 1 182 ? 4.778 17.592 15.339 1.00 55.03 182 GLN A N 1
ATOM 1411 C CA . GLN A 1 182 ? 6.045 16.854 15.228 1.00 55.03 182 GLN A CA 1
ATOM 1412 C C . GLN A 1 182 ? 6.106 15.879 14.045 1.00 55.03 182 GLN A C 1
ATOM 1414 O O . GLN A 1 182 ? 5.158 15.152 13.783 1.00 55.03 182 GLN A O 1
ATOM 1419 N N . LEU A 1 183 ? 7.294 15.887 13.424 1.00 51.44 183 LEU A N 1
ATOM 1420 C CA . LEU A 1 183 ? 7.850 15.040 12.361 1.00 51.44 183 LEU A CA 1
ATOM 1421 C C . LEU A 1 183 ? 6.889 14.650 11.237 1.00 51.44 183 LEU A C 1
ATOM 1423 O O . LEU A 1 183 ? 6.361 13.546 11.181 1.00 51.44 183 LEU A O 1
ATOM 1427 N N . LYS A 1 184 ? 6.802 15.593 10.298 1.00 72.00 184 LYS A N 1
ATOM 1428 C CA . LYS A 1 184 ? 6.661 15.311 8.873 1.00 72.00 184 LYS A CA 1
ATOM 1429 C C . LYS A 1 184 ? 7.753 14.328 8.431 1.00 72.00 184 LYS A C 1
ATOM 1431 O O . LYS A 1 184 ? 8.856 14.369 8.988 1.00 72.00 184 LYS A O 1
ATOM 1436 N N . GLN A 1 185 ? 7.487 13.552 7.385 1.00 87.00 185 GLN A N 1
ATOM 1437 C CA . GLN A 1 185 ? 8.555 13.074 6.497 1.00 87.00 185 GLN A CA 1
ATOM 1438 C C . GLN A 1 185 ? 9.555 14.203 6.168 1.00 87.00 185 GLN A C 1
ATOM 1440 O O . GLN A 1 185 ? 9.202 15.392 6.189 1.00 87.00 185 GLN A O 1
ATOM 1445 N N . GLY A 1 186 ? 10.816 13.863 5.892 1.00 90.94 186 GLY A N 1
ATOM 1446 C CA . GLY A 1 186 ? 11.844 14.860 5.607 1.00 90.94 186 GLY A CA 1
ATOM 1447 C C . GLY A 1 186 ? 11.444 15.816 4.468 1.00 90.94 186 GLY A C 1
ATOM 1448 O O . GLY A 1 186 ? 10.799 15.404 3.504 1.00 90.94 186 GLY A O 1
ATOM 1449 N N . PRO A 1 187 ? 11.818 17.107 4.536 1.00 93.12 187 PRO A N 1
ATOM 1450 C CA . PRO A 1 187 ? 11.293 18.139 3.635 1.00 93.12 187 PRO A CA 1
ATOM 1451 C C . PRO A 1 187 ? 11.805 18.053 2.189 1.00 93.12 187 PRO A C 1
ATOM 1453 O O . PRO A 1 187 ? 11.400 18.867 1.367 1.00 93.12 187 PRO A O 1
ATOM 1456 N N . CYS A 1 188 ? 12.735 17.142 1.898 1.00 95.38 188 CYS A N 1
ATOM 1457 C CA . CYS A 1 188 ? 13.245 16.898 0.551 1.00 95.38 188 CYS A CA 1
ATOM 1458 C C . CYS A 1 188 ? 12.401 15.887 -0.240 1.00 95.38 188 CYS A C 1
ATOM 1460 O O . CYS A 1 188 ? 12.592 15.778 -1.447 1.00 95.38 188 CYS A O 1
ATOM 1462 N N . ASN A 1 189 ? 11.500 15.150 0.422 1.00 97.56 189 ASN A N 1
ATOM 1463 C CA . ASN A 1 189 ? 10.564 14.259 -0.258 1.00 97.56 189 ASN A CA 1
ATOM 1464 C C . ASN A 1 189 ? 9.622 15.067 -1.163 1.00 97.56 189 ASN A C 1
ATOM 1466 O O . ASN A 1 189 ? 9.301 16.222 -0.867 1.00 97.56 189 ASN A O 1
ATOM 1470 N N . VAL A 1 190 ? 9.156 14.444 -2.245 1.00 98.31 190 VAL A N 1
ATOM 1471 C CA . VAL A 1 190 ? 8.232 15.065 -3.200 1.00 98.31 190 VAL A CA 1
ATOM 1472 C C . VAL A 1 190 ? 6.864 14.421 -3.060 1.00 98.31 190 VAL A C 1
ATOM 1474 O O . VAL A 1 190 ? 6.722 13.219 -3.272 1.00 98.31 190 VAL A O 1
ATOM 1477 N N . ASP A 1 191 ? 5.847 15.216 -2.718 1.00 98.44 191 ASP A N 1
ATOM 1478 C CA . ASP A 1 191 ? 4.463 14.738 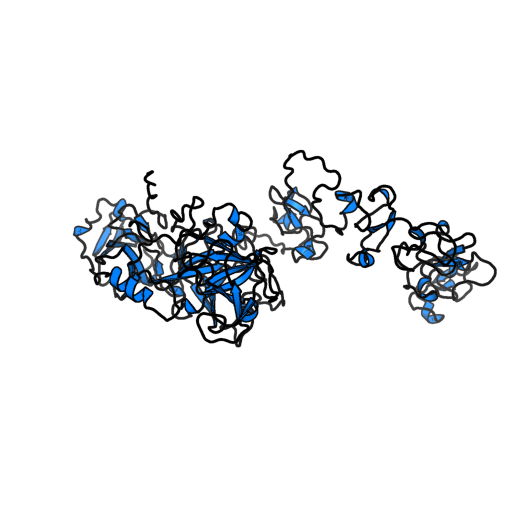-2.696 1.00 98.44 191 ASP A CA 1
ATOM 1479 C C . ASP A 1 191 ? 4.068 14.200 -4.075 1.00 98.44 191 ASP A C 1
ATOM 1481 O O . ASP A 1 191 ? 4.263 14.874 -5.088 1.00 98.44 191 ASP A O 1
ATOM 1485 N N . VAL A 1 192 ? 3.422 13.034 -4.121 1.00 98.31 192 VAL A N 1
ATOM 1486 C CA . VAL A 1 192 ? 2.979 12.441 -5.395 1.00 98.31 192 VAL A CA 1
ATOM 1487 C C . VAL A 1 192 ? 2.030 13.346 -6.183 1.00 98.31 192 VAL A C 1
ATOM 1489 O O . VAL A 1 192 ? 2.011 13.273 -7.405 1.00 98.31 192 VAL A O 1
ATOM 1492 N N . VAL A 1 193 ? 1.267 14.231 -5.526 1.00 96.81 193 VAL A N 1
ATOM 1493 C CA . VAL A 1 193 ? 0.359 15.197 -6.179 1.00 96.81 193 VAL A CA 1
ATOM 1494 C C . VAL A 1 193 ? 1.103 16.287 -6.962 1.00 96.81 193 VAL A C 1
ATOM 1496 O O . VAL A 1 193 ? 0.504 16.970 -7.788 1.00 96.81 193 VAL A O 1
ATOM 1499 N N . CYS A 1 194 ? 2.404 16.471 -6.728 1.00 97.31 194 CYS A N 1
ATOM 1500 C CA . CYS A 1 194 ? 3.205 17.433 -7.476 1.00 97.31 194 CYS A CA 1
ATOM 1501 C C . CYS A 1 194 ? 3.285 17.081 -8.977 1.00 97.31 194 CYS A C 1
ATOM 1503 O O . CYS A 1 194 ? 3.101 15.914 -9.334 1.00 97.31 194 CYS A O 1
ATOM 1505 N N . PRO A 1 195 ? 3.589 18.057 -9.860 1.00 97.19 195 PRO A N 1
ATOM 1506 C CA . PRO A 1 195 ? 3.681 17.826 -11.307 1.00 97.19 195 PRO A CA 1
ATOM 1507 C C . PRO A 1 195 ? 4.659 16.716 -11.711 1.00 97.19 195 PRO A C 1
ATOM 1509 O O . PRO A 1 195 ? 4.457 16.023 -12.702 1.00 97.19 195 PRO A O 1
ATOM 1512 N N . GLN A 1 196 ? 5.701 16.484 -10.910 1.00 97.12 196 GLN A N 1
ATOM 1513 C CA . GLN A 1 196 ? 6.647 15.385 -11.106 1.00 97.12 196 GLN A CA 1
ATOM 1514 C C . GLN A 1 196 ? 5.959 14.005 -11.123 1.00 97.12 196 GLN A C 1
ATOM 1516 O O . GLN A 1 196 ? 6.449 13.084 -11.771 1.00 97.12 196 GLN A O 1
ATOM 1521 N N . GLY A 1 197 ? 4.820 13.860 -10.436 1.00 95.56 197 GLY A N 1
ATOM 1522 C CA . GLY A 1 197 ? 4.014 12.640 -10.409 1.00 95.56 197 GLY A CA 1
ATOM 1523 C C . GLY A 1 197 ? 3.021 12.491 -11.568 1.00 95.56 197 GLY A C 1
ATOM 1524 O O . GLY A 1 197 ? 2.444 11.413 -11.706 1.00 95.56 197 GLY A O 1
ATOM 1525 N N . ASP A 1 198 ? 2.810 13.518 -12.405 1.00 92.12 198 ASP A N 1
ATOM 1526 C CA . ASP A 1 198 ? 1.835 13.483 -13.512 1.00 92.12 198 ASP A CA 1
ATOM 1527 C C . ASP A 1 198 ? 2.033 12.302 -14.480 1.00 92.12 198 ASP A C 1
ATOM 1529 O O . ASP A 1 198 ? 1.043 11.656 -14.825 1.00 92.12 198 ASP A O 1
ATOM 1533 N N . PRO A 1 199 ? 3.265 11.916 -14.863 1.00 93.44 199 PRO A N 1
ATOM 1534 C CA . PRO A 1 199 ? 3.471 10.773 -15.757 1.00 93.44 199 PRO A CA 1
ATOM 1535 C C . PRO A 1 199 ? 3.235 9.397 -15.107 1.00 93.44 199 PRO A C 1
ATOM 1537 O O . PRO A 1 199 ? 3.307 8.379 -15.794 1.00 93.44 199 PRO A O 1
ATOM 1540 N N . PHE A 1 200 ? 3.007 9.344 -13.788 1.00 97.25 200 PHE A N 1
ATOM 1541 C CA . PHE A 1 200 ? 3.026 8.107 -12.992 1.00 97.25 200 PHE A CA 1
ATOM 1542 C C . PHE A 1 200 ? 1.762 7.919 -12.142 1.00 97.25 200 PHE A C 1
ATOM 1544 O O . PHE A 1 200 ? 1.772 7.161 -11.168 1.00 97.25 200 PHE A O 1
ATOM 1551 N N . ARG A 1 201 ? 0.663 8.606 -12.492 1.00 96.12 201 ARG A N 1
ATOM 1552 C CA . ARG A 1 201 ? -0.612 8.589 -11.744 1.00 96.12 201 ARG A CA 1
ATOM 1553 C C . ARG A 1 201 ? -1.153 7.177 -11.519 1.00 96.12 201 ARG A C 1
ATOM 1555 O O . ARG A 1 201 ? -1.687 6.885 -10.453 1.00 96.12 201 ARG A O 1
ATOM 1562 N N . ASP A 1 202 ? -0.938 6.278 -12.470 1.00 95.50 202 ASP A N 1
ATOM 1563 C CA . ASP A 1 202 ? -1.305 4.869 -12.342 1.00 95.50 202 ASP A CA 1
ATOM 1564 C C . ASP A 1 202 ? -0.466 4.143 -11.288 1.00 95.50 202 ASP A C 1
ATOM 1566 O O . ASP A 1 202 ? -1.001 3.516 -10.376 1.00 95.50 202 ASP A O 1
ATOM 1570 N N . GLN A 1 203 ? 0.861 4.261 -11.347 1.00 98.56 203 GLN A N 1
ATOM 1571 C CA . GLN A 1 203 ? 1.748 3.607 -10.383 1.00 98.56 203 GLN A CA 1
ATOM 1572 C C . GLN A 1 203 ? 1.521 4.167 -8.973 1.00 98.56 203 GLN A C 1
ATOM 1574 O O . GLN A 1 203 ? 1.513 3.396 -8.011 1.00 98.56 203 GLN A O 1
ATOM 1579 N N . ILE A 1 204 ? 1.230 5.466 -8.848 1.00 98.75 204 ILE A N 1
ATOM 1580 C CA . ILE A 1 204 ? 0.857 6.123 -7.586 1.00 98.75 204 ILE A CA 1
ATOM 1581 C C . ILE A 1 204 ? -0.364 5.447 -6.946 1.00 98.75 204 ILE A C 1
ATOM 1583 O O . ILE A 1 204 ? -0.340 5.164 -5.744 1.00 98.75 204 ILE A O 1
ATOM 1587 N N . ARG A 1 205 ? -1.399 5.120 -7.731 1.00 98.50 205 ARG A N 1
ATOM 1588 C CA . ARG A 1 205 ? -2.619 4.429 -7.261 1.00 98.50 205 ARG A CA 1
ATOM 1589 C C . ARG A 1 205 ? -2.418 2.940 -6.956 1.00 98.50 205 ARG A C 1
ATOM 1591 O O . ARG A 1 205 ? -3.316 2.302 -6.414 1.00 98.50 205 ARG A O 1
ATOM 1598 N N . SER A 1 206 ? -1.254 2.368 -7.273 1.00 98.81 206 SER A N 1
ATOM 1599 C CA . SER A 1 206 ? -0.910 0.991 -6.882 1.00 98.81 206 SER A CA 1
ATOM 1600 C C . SER A 1 206 ? -0.294 0.883 -5.488 1.00 98.81 206 SER A C 1
ATOM 1602 O O . SER A 1 206 ? -0.318 -0.202 -4.907 1.00 98.81 206 SER A O 1
ATOM 1604 N N . VAL A 1 207 ? 0.257 1.980 -4.954 1.00 98.94 207 VAL A N 1
ATOM 1605 C CA . VAL A 1 207 ? 1.035 2.005 -3.707 1.00 98.94 207 VAL A CA 1
ATOM 1606 C C . VAL A 1 207 ? 0.166 2.369 -2.511 1.00 98.94 207 VAL A C 1
ATOM 1608 O O . VAL A 1 207 ? -0.627 3.311 -2.570 1.00 98.94 207 VAL A O 1
ATOM 1611 N N . ALA A 1 208 ? 0.383 1.669 -1.400 1.00 98.81 208 ALA A N 1
ATOM 1612 C CA . ALA A 1 208 ? -0.258 1.956 -0.127 1.00 98.81 208 ALA A CA 1
ATOM 1613 C C . ALA A 1 208 ? 0.673 1.763 1.068 1.00 98.81 208 ALA A C 1
ATOM 1615 O O . ALA A 1 208 ? 1.571 0.913 1.080 1.00 98.81 208 ALA A O 1
ATOM 1616 N N . ARG A 1 209 ? 0.377 2.509 2.130 1.00 98.50 209 ARG A N 1
ATOM 1617 C CA . ARG A 1 209 ? 0.890 2.250 3.472 1.00 98.50 209 ARG A CA 1
ATOM 1618 C C . ARG A 1 209 ? 0.105 1.096 4.074 1.00 98.50 209 ARG A C 1
ATOM 1620 O O . ARG A 1 209 ? -1.100 0.996 3.870 1.00 98.50 209 ARG A O 1
ATOM 1627 N N . TYR A 1 210 ? 0.737 0.271 4.897 1.00 98.75 210 TYR A N 1
ATOM 1628 C CA . TYR A 1 210 ? 0.001 -0.695 5.706 1.00 98.75 210 TYR A CA 1
ATOM 1629 C C . TYR A 1 210 ? 0.528 -0.781 7.135 1.00 98.75 210 TYR A C 1
ATOM 1631 O O . TYR A 1 210 ? 1.717 -0.585 7.393 1.00 98.75 210 TYR A O 1
ATOM 1639 N N . SER A 1 211 ? -0.378 -1.099 8.058 1.00 98.31 211 SER A N 1
ATOM 1640 C CA . SER A 1 211 ? -0.079 -1.516 9.424 1.00 98.31 211 SER A CA 1
ATOM 1641 C C . SER A 1 211 ? -0.018 -3.037 9.512 1.00 98.31 211 SER A C 1
ATOM 1643 O O . SER A 1 211 ? -0.783 -3.739 8.853 1.00 98.31 211 SER A O 1
ATOM 1645 N N . LEU A 1 212 ? 0.891 -3.546 10.339 1.00 98.12 212 LEU A N 1
ATOM 1646 C CA . LEU A 1 212 ? 1.026 -4.950 10.700 1.00 98.12 212 LEU A CA 1
ATOM 1647 C C . LEU A 1 212 ? 0.886 -5.099 12.214 1.00 98.12 212 LEU A C 1
ATOM 1649 O O . LEU A 1 212 ? 1.629 -4.480 12.986 1.00 98.12 212 LEU A O 1
ATOM 1653 N N . GLY A 1 213 ? -0.043 -5.957 12.639 1.00 97.56 213 GLY A N 1
ATOM 1654 C CA . GLY A 1 213 ? -0.233 -6.302 14.046 1.00 97.56 213 GLY A CA 1
ATOM 1655 C C . GLY A 1 213 ? -0.588 -5.110 14.930 1.00 97.56 213 GLY A C 1
ATOM 1656 O O . GLY A 1 213 ? -0.356 -5.178 16.135 1.00 97.56 213 GLY A O 1
ATOM 1657 N N . GLY A 1 214 ? -1.069 -4.006 14.351 1.00 96.81 214 GLY A N 1
ATOM 1658 C CA . GLY A 1 214 ? -1.411 -2.794 15.088 1.00 96.81 214 GLY A CA 1
ATOM 1659 C C . GLY A 1 214 ? -0.220 -2.025 15.673 1.00 96.81 214 GLY A C 1
ATOM 1660 O O . GLY A 1 214 ? -0.421 -1.207 16.571 1.00 96.81 214 GLY A O 1
ATOM 1661 N N . PHE A 1 215 ? 1.018 -2.297 15.232 1.00 97.06 215 PHE A N 1
ATOM 1662 C CA . PHE A 1 215 ? 2.211 -1.656 15.808 1.00 97.06 215 PHE A CA 1
ATOM 1663 C C . PHE A 1 215 ? 3.313 -1.275 14.817 1.00 97.06 215 PHE A C 1
ATOM 1665 O O . PHE A 1 215 ? 4.124 -0.407 15.146 1.00 97.06 215 PHE A O 1
ATOM 1672 N N . GLY A 1 216 ? 3.400 -1.930 13.657 1.00 97.38 216 GLY A N 1
ATOM 1673 C CA . GLY A 1 216 ? 4.446 -1.692 12.660 1.00 97.38 216 GLY A CA 1
ATOM 1674 C C . GLY A 1 216 ? 3.874 -1.149 11.357 1.00 97.38 216 GLY A C 1
ATOM 1675 O O . GLY A 1 216 ? 2.828 -1.617 10.931 1.00 97.38 216 GLY A O 1
ATOM 1676 N N . LEU A 1 217 ? 4.565 -0.206 10.720 1.00 98.12 217 LEU A N 1
ATOM 1677 C CA . LEU A 1 217 ? 4.208 0.366 9.423 1.00 98.12 217 LEU A CA 1
ATOM 1678 C C . LEU A 1 217 ? 5.284 0.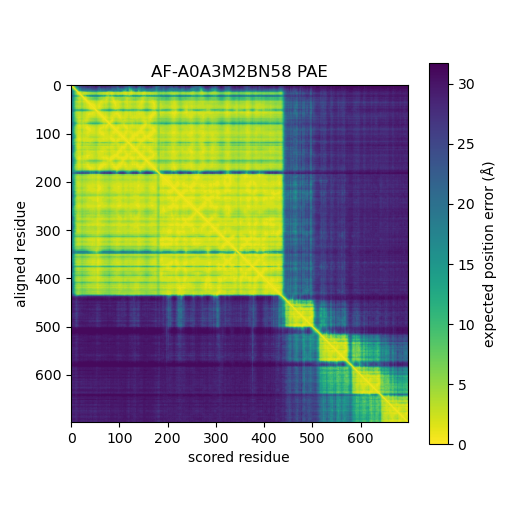073 8.376 1.00 98.12 217 LEU A C 1
ATOM 1680 O O . LEU A 1 217 ? 6.482 0.119 8.676 1.00 98.12 217 LEU A O 1
ATOM 1684 N N . CYS A 1 218 ? 4.831 -0.196 7.157 1.00 98.69 218 CYS A N 1
ATOM 1685 C CA . CYS A 1 218 ? 5.638 -0.338 5.947 1.00 98.69 218 CYS A CA 1
ATOM 1686 C C . CYS A 1 218 ? 4.824 0.120 4.721 1.00 98.69 218 CYS A C 1
ATOM 1688 O O . CYS A 1 218 ? 3.662 0.521 4.846 1.00 98.69 218 CYS A O 1
ATOM 1690 N N . THR A 1 219 ? 5.432 0.032 3.540 1.00 98.94 219 THR A N 1
ATOM 1691 C CA . THR A 1 219 ? 4.810 0.318 2.246 1.00 98.94 219 THR A CA 1
ATOM 1692 C C . THR A 1 219 ? 4.700 -0.952 1.399 1.00 98.94 219 THR A C 1
ATOM 1694 O O . THR A 1 219 ? 5.501 -1.870 1.546 1.00 98.94 219 THR A O 1
ATOM 1697 N N . GLY A 1 220 ? 3.725 -1.023 0.499 1.00 98.88 220 GLY A N 1
ATOM 1698 C CA . GLY A 1 220 ? 3.684 -2.036 -0.554 1.00 98.88 220 GLY A CA 1
ATOM 1699 C C . GLY A 1 220 ? 2.816 -1.605 -1.731 1.00 98.88 220 GLY A C 1
ATOM 1700 O O . GLY A 1 220 ? 2.294 -0.489 -1.745 1.00 98.88 220 GLY A O 1
ATOM 1701 N N . GLN A 1 221 ? 2.656 -2.494 -2.712 1.00 98.81 221 GLN A N 1
ATOM 1702 C CA . GLN A 1 221 ? 1.944 -2.196 -3.956 1.00 98.81 221 GLN A CA 1
ATOM 1703 C C . GLN A 1 221 ? 1.147 -3.377 -4.503 1.00 98.81 221 GLN A C 1
ATOM 1705 O O . GLN A 1 221 ? 1.579 -4.529 -4.393 1.00 98.81 221 GLN A O 1
ATOM 1710 N N . LEU A 1 222 ? 0.016 -3.086 -5.152 1.00 98.69 222 LEU A N 1
ATOM 1711 C CA . LEU A 1 222 ? -0.728 -4.070 -5.941 1.00 98.69 222 LEU A CA 1
ATOM 1712 C C . LEU A 1 222 ? 0.010 -4.410 -7.228 1.00 98.69 222 LEU A C 1
ATOM 1714 O O . LEU A 1 222 ? 0.392 -3.519 -7.981 1.00 98.69 222 LEU A O 1
ATOM 1718 N N . VAL A 1 223 ? 0.145 -5.699 -7.525 1.00 98.62 223 VAL A N 1
ATOM 1719 C CA . VAL A 1 223 ? 0.845 -6.193 -8.716 1.00 98.62 223 VAL A CA 1
ATOM 1720 C C . VAL A 1 223 ? -0.088 -7.014 -9.593 1.00 98.62 223 VAL A C 1
ATOM 1722 O O . VAL A 1 223 ? -0.809 -7.885 -9.109 1.00 98.62 223 VAL A O 1
ATOM 1725 N N . ALA A 1 224 ? -0.045 -6.755 -10.896 1.00 96.81 224 ALA A N 1
ATOM 1726 C CA . ALA A 1 224 ? -0.756 -7.537 -11.895 1.00 96.81 224 ALA A CA 1
ATOM 1727 C C . ALA A 1 224 ? -0.198 -8.967 -11.990 1.00 96.81 224 ALA A C 1
ATOM 1729 O O . ALA A 1 224 ? 1.011 -9.186 -11.915 1.00 96.81 224 ALA A O 1
ATOM 1730 N N . ASP A 1 225 ? -1.066 -9.943 -12.230 1.00 95.12 225 ASP A N 1
ATOM 1731 C CA . ASP A 1 225 ? -0.691 -11.260 -12.735 1.00 95.12 225 ASP A CA 1
ATOM 1732 C C . ASP A 1 225 ? -0.906 -11.335 -14.256 1.00 95.12 225 ASP A C 1
ATOM 1734 O O . ASP A 1 225 ? -1.642 -10.535 -14.834 1.00 95.12 225 ASP A O 1
ATOM 1738 N N . VAL A 1 226 ? -0.258 -12.294 -14.922 1.00 90.06 226 VAL A N 1
ATOM 1739 C CA . VAL A 1 226 ? -0.373 -12.506 -16.374 1.00 90.06 226 VAL A CA 1
ATOM 1740 C C . VAL A 1 226 ? -1.834 -12.656 -16.827 1.00 90.06 226 VAL A C 1
ATOM 1742 O O . VAL A 1 226 ? -2.191 -12.017 -17.816 1.00 90.06 226 VAL A O 1
ATOM 1745 N N . PRO A 1 227 ? -2.704 -13.415 -16.125 1.00 85.50 227 PRO A N 1
ATOM 1746 C CA . PRO A 1 227 ? -4.117 -13.515 -16.488 1.00 85.50 227 PRO A CA 1
ATOM 1747 C C . PRO A 1 227 ? -4.935 -12.238 -16.265 1.00 85.50 227 PRO A C 1
ATOM 1749 O O . PRO A 1 227 ? -6.110 -12.221 -16.625 1.00 85.50 227 PRO A O 1
ATOM 1752 N N . ARG A 1 228 ? -4.372 -11.205 -15.618 1.00 88.12 228 ARG A N 1
ATOM 1753 C CA . ARG A 1 228 ? -5.096 -10.009 -15.154 1.00 88.12 228 ARG A CA 1
ATOM 1754 C C . ARG A 1 228 ? -6.345 -10.384 -14.347 1.00 88.12 228 ARG A C 1
ATOM 1756 O O . ARG A 1 228 ? -7.423 -9.816 -14.507 1.00 88.12 228 ARG A O 1
ATOM 1763 N N . SER A 1 229 ? -6.202 -11.352 -13.441 1.00 84.81 229 SER A N 1
ATOM 1764 C CA . SER A 1 229 ? -7.318 -11.961 -12.702 1.00 84.81 229 SER A CA 1
ATOM 1765 C C . SER A 1 229 ? -7.953 -11.038 -11.654 1.00 84.81 229 SER A C 1
ATOM 1767 O O . SER A 1 229 ? -8.968 -11.390 -11.037 1.00 84.81 229 SER A O 1
ATOM 1769 N N . ARG A 1 230 ? -7.351 -9.859 -11.425 1.00 87.12 230 ARG A N 1
ATOM 1770 C CA . ARG A 1 230 ? -7.705 -8.913 -10.352 1.00 87.12 230 ARG A CA 1
ATOM 1771 C C . ARG A 1 230 ? -7.636 -9.559 -8.972 1.00 87.12 230 ARG A C 1
ATOM 1773 O O . ARG A 1 230 ? -8.423 -9.231 -8.081 1.00 87.12 230 ARG A O 1
ATOM 1780 N N . ARG A 1 231 ? -6.760 -10.549 -8.807 1.00 94.25 231 ARG A N 1
ATOM 1781 C CA . ARG A 1 231 ? -6.410 -11.050 -7.482 1.00 94.25 231 ARG A CA 1
ATOM 1782 C C . ARG A 1 231 ? -5.542 -9.995 -6.809 1.00 94.25 231 ARG A C 1
ATOM 1784 O O . ARG A 1 231 ? -4.562 -9.586 -7.428 1.00 94.25 231 ARG A O 1
ATOM 1791 N N . PRO A 1 232 ? -5.880 -9.549 -5.588 1.00 97.25 232 PRO A N 1
ATOM 1792 C CA . PRO A 1 232 ? -5.239 -8.417 -4.922 1.00 97.25 232 PRO A CA 1
ATOM 1793 C C . PRO A 1 232 ? -3.864 -8.806 -4.366 1.00 97.25 232 PRO A C 1
ATOM 1795 O O . PRO A 1 232 ? -3.640 -8.857 -3.156 1.00 97.25 232 PRO A O 1
ATOM 1798 N N . TYR A 1 233 ? -2.939 -9.145 -5.261 1.00 98.88 233 TYR A N 1
ATOM 1799 C CA . TYR A 1 233 ? -1.563 -9.446 -4.920 1.00 98.88 233 TYR A CA 1
ATOM 1800 C C . TYR A 1 233 ? -0.854 -8.182 -4.468 1.00 98.88 233 TYR A C 1
ATOM 1802 O O . TYR A 1 233 ? -0.696 -7.254 -5.251 1.00 98.88 233 TYR A O 1
ATOM 1810 N N . PHE A 1 234 ? -0.413 -8.169 -3.214 1.00 98.88 234 PHE A N 1
ATOM 1811 C CA . PHE A 1 234 ? 0.225 -7.028 -2.578 1.00 98.88 234 PHE A CA 1
ATOM 1812 C C . PHE A 1 234 ? 1.673 -7.375 -2.229 1.00 98.88 234 PHE A C 1
ATOM 1814 O O . PHE A 1 234 ? 1.936 -8.253 -1.400 1.00 98.88 234 PHE A O 1
ATOM 1821 N N . LEU A 1 235 ? 2.618 -6.730 -2.908 1.00 98.94 235 LEU A N 1
ATOM 1822 C CA . LEU A 1 235 ? 4.051 -6.966 -2.762 1.00 98.94 235 LEU A CA 1
ATOM 1823 C C . LEU A 1 235 ? 4.661 -5.950 -1.793 1.00 98.94 235 LEU A C 1
ATOM 1825 O O . LEU A 1 235 ? 4.388 -4.759 -1.884 1.00 98.94 235 LEU A O 1
ATOM 1829 N N . THR A 1 236 ? 5.486 -6.441 -0.872 1.00 98.88 236 THR A N 1
ATOM 1830 C CA . THR A 1 236 ? 6.202 -5.668 0.154 1.00 98.88 236 THR A CA 1
ATOM 1831 C C . THR A 1 236 ? 7.561 -6.323 0.456 1.00 98.88 236 THR A C 1
ATOM 1833 O O . THR A 1 236 ? 7.937 -7.314 -0.180 1.00 98.88 236 THR A O 1
ATOM 1836 N N . ALA A 1 237 ? 8.298 -5.806 1.438 1.00 98.44 237 ALA A N 1
ATOM 1837 C CA . ALA A 1 237 ? 9.575 -6.336 1.891 1.00 98.44 237 ALA A CA 1
ATOM 1838 C C . ALA A 1 237 ? 9.435 -7.435 2.963 1.00 98.44 237 ALA A C 1
ATOM 1840 O O . ALA A 1 237 ? 8.528 -7.416 3.802 1.00 98.44 237 ALA A O 1
ATOM 1841 N N . ASN A 1 238 ? 10.362 -8.398 2.985 1.00 98.00 238 ASN A N 1
ATOM 1842 C CA . ASN A 1 238 ? 10.353 -9.481 3.975 1.00 98.00 238 ASN A CA 1
ATOM 1843 C C . ASN A 1 238 ? 10.677 -8.991 5.388 1.00 98.00 238 ASN A C 1
ATOM 1845 O O . ASN A 1 238 ? 10.068 -9.453 6.359 1.00 98.00 238 ASN A O 1
ATOM 1849 N N . HIS A 1 239 ? 11.606 -8.048 5.518 1.00 97.12 239 HIS A N 1
ATOM 1850 C CA . HIS A 1 239 ? 12.031 -7.527 6.811 1.00 97.12 239 HIS A CA 1
ATOM 1851 C C . HIS A 1 239 ? 10.916 -6.763 7.542 1.00 97.12 239 HIS A C 1
ATOM 1853 O O . HIS A 1 239 ? 10.981 -6.635 8.763 1.00 97.12 239 HIS A O 1
ATOM 1859 N N . CYS A 1 240 ? 9.853 -6.332 6.851 1.00 98.00 240 CYS A N 1
ATOM 1860 C CA . CYS A 1 240 ? 8.649 -5.791 7.488 1.00 98.00 240 CYS A CA 1
ATOM 1861 C C . CYS A 1 240 ? 7.949 -6.811 8.407 1.00 98.00 240 CYS A C 1
ATOM 1863 O O . CYS A 1 240 ? 7.148 -6.429 9.258 1.00 98.00 240 CYS A O 1
ATOM 1865 N N . GLY A 1 241 ? 8.272 -8.105 8.287 1.00 97.31 241 GLY A N 1
ATOM 1866 C CA . GLY A 1 241 ? 7.910 -9.132 9.266 1.00 97.31 241 GLY A CA 1
ATOM 1867 C C . GLY A 1 241 ? 6.555 -9.802 9.037 1.00 97.31 241 GLY A C 1
ATOM 1868 O O . GLY A 1 241 ? 6.113 -10.582 9.891 1.00 97.31 241 GLY A O 1
ATOM 1869 N N . VAL A 1 242 ? 5.902 -9.546 7.899 1.00 97.88 242 VAL A N 1
ATOM 1870 C CA . VAL A 1 242 ? 4.666 -10.243 7.517 1.00 97.88 242 VAL A CA 1
ATOM 1871 C C . VAL A 1 242 ? 4.986 -11.688 7.124 1.00 97.88 242 VAL A C 1
ATOM 1873 O O . VAL A 1 242 ? 5.935 -11.964 6.393 1.00 97.88 242 VAL A O 1
ATOM 1876 N N . ASN A 1 243 ? 4.210 -12.635 7.633 1.00 97.81 243 ASN A N 1
ATOM 1877 C CA . ASN A 1 243 ? 4.361 -14.065 7.400 1.00 97.81 243 ASN A CA 1
ATOM 1878 C C . ASN A 1 243 ? 3.008 -14.783 7.548 1.00 97.81 243 ASN A C 1
ATOM 1880 O O . ASN A 1 243 ? 1.997 -14.189 7.917 1.00 97.81 243 ASN A O 1
ATOM 1884 N N . ALA A 1 244 ? 2.982 -16.092 7.292 1.00 97.44 244 ALA A N 1
ATOM 1885 C CA . ALA A 1 244 ? 1.755 -16.890 7.358 1.00 97.44 244 ALA A CA 1
ATOM 1886 C C . ALA A 1 244 ? 1.038 -16.861 8.724 1.00 97.44 244 ALA A C 1
ATOM 1888 O O . ALA A 1 244 ? -0.161 -17.110 8.779 1.00 97.44 244 ALA A O 1
ATOM 1889 N N . GLY A 1 245 ? 1.749 -16.563 9.815 1.00 97.81 245 GLY A N 1
ATOM 1890 C CA . GLY A 1 245 ? 1.187 -16.496 11.163 1.00 97.81 245 GLY A CA 1
ATOM 1891 C C . GLY A 1 245 ? 0.640 -15.129 11.571 1.00 97.81 245 GLY A C 1
ATOM 1892 O O . GLY A 1 245 ? 0.094 -15.035 12.665 1.00 97.81 245 GLY A O 1
ATOM 1893 N N . ASN A 1 246 ? 0.804 -14.077 10.760 1.00 98.00 246 ASN A N 1
ATOM 1894 C CA . ASN A 1 246 ? 0.329 -12.727 11.094 1.00 98.00 246 ASN A CA 1
ATOM 1895 C C . ASN A 1 246 ? -0.219 -11.919 9.902 1.00 98.00 246 ASN A C 1
ATOM 1897 O O . ASN A 1 246 ? -0.597 -10.768 10.096 1.00 98.00 246 ASN A O 1
ATOM 1901 N N . ALA A 1 247 ? -0.288 -12.478 8.689 1.00 98.44 247 ALA A N 1
ATOM 1902 C CA . ALA A 1 247 ? -0.789 -11.759 7.511 1.00 98.44 247 ALA A CA 1
ATOM 1903 C C . ALA A 1 247 ? -2.230 -11.240 7.681 1.00 98.44 247 ALA A C 1
ATOM 1905 O O . ALA A 1 247 ? -2.531 -10.131 7.258 1.00 98.44 247 ALA A O 1
ATOM 1906 N N . PHE A 1 248 ? -3.076 -11.965 8.417 1.00 97.81 248 PHE A N 1
ATOM 1907 C CA . PHE A 1 248 ? -4.440 -11.543 8.765 1.00 97.81 248 PHE A CA 1
ATOM 1908 C C . PHE A 1 248 ? -4.503 -10.286 9.655 1.00 97.81 248 PHE A C 1
ATOM 1910 O O . PHE A 1 248 ? -5.583 -9.765 9.902 1.00 97.81 248 PHE A O 1
ATOM 1917 N N . THR A 1 249 ? -3.364 -9.809 10.173 1.00 98.56 249 THR A N 1
ATOM 1918 C CA . THR A 1 249 ? -3.273 -8.581 10.981 1.00 98.56 249 THR A CA 1
ATOM 1919 C C . THR A 1 249 ? -2.969 -7.327 10.160 1.00 98.56 249 THR A C 1
ATOM 1921 O O . THR A 1 249 ? -2.758 -6.256 10.731 1.00 98.56 249 THR A O 1
ATOM 1924 N N . VAL A 1 250 ? -2.868 -7.466 8.835 1.00 98.75 250 VAL A N 1
ATOM 1925 C CA . VAL A 1 250 ? -2.568 -6.362 7.922 1.00 98.75 250 VAL A CA 1
ATOM 1926 C C . VAL A 1 250 ? -3.784 -5.446 7.781 1.00 98.75 250 VAL A C 1
ATOM 1928 O O . VAL A 1 250 ? -4.896 -5.920 7.558 1.00 98.75 250 VAL A O 1
ATOM 1931 N N . VAL A 1 251 ? -3.547 -4.136 7.875 1.00 98.56 251 VAL A N 1
ATOM 1932 C CA . VAL A 1 251 ? -4.512 -3.072 7.555 1.00 98.56 251 VAL A CA 1
ATOM 1933 C C . VAL A 1 251 ? -3.863 -2.137 6.543 1.00 98.56 251 VAL A C 1
ATOM 1935 O O . VAL A 1 251 ? -2.841 -1.526 6.850 1.00 98.56 251 VAL A O 1
ATOM 1938 N N . VAL A 1 252 ? -4.414 -2.051 5.337 1.00 98.69 252 VAL A N 1
ATOM 1939 C CA . VAL A 1 252 ? -3.894 -1.238 4.228 1.00 98.69 252 VAL A CA 1
ATOM 1940 C C . VAL A 1 252 ? -4.613 0.109 4.197 1.00 98.69 252 VAL A C 1
ATOM 1942 O O . VAL A 1 252 ? -5.815 0.152 4.433 1.00 98.69 252 VAL A O 1
ATOM 1945 N N . PHE A 1 253 ? -3.877 1.182 3.905 1.00 97.88 253 PHE A N 1
ATOM 1946 C CA . PHE A 1 253 ? -4.356 2.555 3.740 1.00 97.88 253 PHE A CA 1
ATOM 1947 C C . PHE A 1 253 ? -4.052 3.009 2.308 1.00 97.88 253 PHE A C 1
ATOM 1949 O O . PHE A 1 253 ? -2.907 3.344 1.980 1.00 97.88 253 PHE A O 1
ATOM 1956 N N . TRP A 1 254 ? -5.069 2.980 1.456 1.00 98.00 254 TRP A N 1
ATOM 1957 C CA . TRP A 1 254 ? -5.016 3.499 0.093 1.00 98.00 254 TRP A CA 1
ATOM 1958 C C . TRP A 1 254 ? -5.109 5.024 0.104 1.00 98.00 254 TRP A C 1
ATOM 1960 O O . TRP A 1 254 ? -5.511 5.620 1.100 1.00 98.00 254 TRP A O 1
ATOM 1970 N N . ASN A 1 255 ? -4.696 5.657 -0.997 1.00 96.75 255 ASN A N 1
ATOM 1971 C CA . ASN A 1 255 ? -4.872 7.098 -1.243 1.00 96.75 255 ASN A CA 1
ATOM 1972 C C . ASN A 1 255 ? -4.403 8.032 -0.109 1.00 96.75 255 ASN A C 1
ATOM 1974 O O . ASN A 1 255 ? -4.828 9.183 -0.011 1.00 96.75 255 ASN A O 1
ATOM 1978 N N . TYR A 1 256 ? -3.477 7.558 0.730 1.00 96.75 256 TYR A N 1
ATOM 1979 C CA . TYR A 1 256 ? -2.887 8.358 1.793 1.00 96.75 256 TYR A CA 1
ATOM 1980 C C . TYR A 1 256 ? -1.780 9.263 1.238 1.00 96.75 256 TYR A C 1
ATOM 1982 O O . TYR A 1 256 ? -0.588 8.962 1.310 1.00 96.75 256 TYR A O 1
ATOM 1990 N N . GLU A 1 257 ? -2.178 10.376 0.637 1.00 95.25 257 GLU A N 1
ATOM 1991 C CA . GLU A 1 257 ? -1.284 11.320 -0.034 1.00 95.25 257 GLU A CA 1
ATOM 1992 C C . GLU A 1 257 ? -1.694 12.771 0.209 1.00 95.25 257 GLU A C 1
ATOM 1994 O O . GLU A 1 257 ? -2.863 13.062 0.457 1.00 95.25 257 GLU A O 1
ATOM 1999 N N . SER A 1 258 ? -0.733 13.696 0.163 1.00 94.31 258 SER A N 1
ATOM 2000 C CA . SER A 1 258 ? -1.026 15.113 0.380 1.00 94.31 258 SER A CA 1
ATOM 2001 C C . SER A 1 258 ? -1.956 15.641 -0.718 1.00 94.31 258 SER A C 1
ATOM 2003 O O . SER A 1 258 ? -1.634 15.499 -1.897 1.00 94.31 258 SER A O 1
ATOM 2005 N N . PRO A 1 259 ? -3.045 16.355 -0.382 1.00 93.00 259 PRO A N 1
ATOM 2006 C CA . PRO A 1 259 ? -3.928 16.966 -1.377 1.00 93.00 259 PRO A CA 1
ATOM 2007 C C . PRO A 1 259 ? -3.324 18.230 -2.009 1.00 93.00 259 PRO A C 1
ATOM 2009 O O . PRO A 1 259 ? -3.937 18.875 -2.856 1.00 93.00 259 PRO A O 1
ATOM 2012 N N . THR A 1 260 ? -2.155 18.674 -1.547 1.00 93.62 260 THR A N 1
ATOM 2013 C CA . THR A 1 260 ? -1.490 19.894 -2.012 1.00 93.62 260 THR A CA 1
ATOM 2014 C C . THR A 1 260 ? 0.004 19.642 -2.144 1.00 93.62 260 THR A C 1
ATOM 2016 O O . THR A 1 260 ? 0.640 19.190 -1.196 1.00 93.62 260 THR A O 1
ATOM 2019 N N . CYS A 1 261 ? 0.563 19.964 -3.311 1.00 95.50 261 CYS A N 1
ATOM 2020 C CA . CYS A 1 261 ? 1.980 19.758 -3.599 1.00 95.50 261 CYS A CA 1
ATOM 2021 C C . CYS A 1 261 ? 2.882 20.544 -2.633 1.00 95.50 261 CYS A C 1
ATOM 2023 O O . CYS A 1 261 ? 2.688 21.746 -2.425 1.00 95.50 261 CYS A O 1
ATOM 2025 N N . GLY A 1 262 ? 3.877 19.862 -2.061 1.00 91.19 262 GLY A N 1
ATOM 2026 C CA . GLY A 1 262 ? 4.851 20.410 -1.118 1.00 91.19 262 GLY A CA 1
ATOM 2027 C C . GLY A 1 262 ? 4.312 20.587 0.305 1.00 91.19 262 GLY A C 1
ATOM 2028 O O . GLY A 1 262 ? 5.009 21.138 1.163 1.00 91.19 262 GLY A O 1
ATOM 2029 N N . ALA A 1 263 ? 3.073 20.164 0.576 1.00 91.56 263 ALA A N 1
ATOM 2030 C CA . ALA A 1 263 ? 2.504 20.231 1.914 1.00 91.56 263 ALA A CA 1
ATOM 2031 C C . ALA A 1 263 ? 3.084 19.147 2.831 1.00 91.56 263 ALA A C 1
ATOM 2033 O O . ALA A 1 263 ? 3.254 19.419 4.034 1.00 91.56 263 ALA A O 1
ATOM 2034 N N . LEU A 1 264 ? 3.380 17.959 2.279 1.00 90.56 264 LEU A N 1
ATOM 2035 C CA . LEU A 1 264 ? 3.813 16.762 3.014 1.00 90.56 264 LEU A CA 1
ATOM 2036 C C . LEU A 1 264 ? 2.892 16.492 4.221 1.00 90.56 264 LEU A C 1
ATOM 2038 O O . LEU A 1 264 ? 3.348 16.324 5.357 1.00 90.56 264 LEU A O 1
ATOM 2042 N N . SER A 1 265 ? 1.588 16.703 4.021 1.00 89.50 265 SER A N 1
ATOM 2043 C CA . SER A 1 265 ? 0.559 16.647 5.057 1.00 89.50 265 SER A CA 1
ATOM 2044 C C . SER A 1 265 ? -0.852 16.669 4.472 1.00 89.50 265 SER A C 1
ATOM 2046 O O . SER A 1 265 ? -1.081 17.179 3.376 1.00 89.50 265 SER A O 1
ATOM 2048 N N . GLY A 1 266 ? -1.813 16.216 5.278 1.00 87.00 266 GLY A N 1
ATOM 2049 C CA . GLY A 1 266 ? -3.242 16.377 5.010 1.00 87.00 266 GLY A CA 1
ATOM 2050 C C . GLY A 1 266 ? -3.849 15.244 4.192 1.00 87.00 266 GLY A C 1
ATOM 2051 O O . GLY A 1 266 ? -4.972 15.400 3.720 1.00 87.00 266 GLY A O 1
ATOM 2052 N N . GLY A 1 267 ? -3.122 14.137 4.020 1.00 90.00 267 GLY A N 1
ATOM 2053 C CA . GLY A 1 267 ? -3.662 12.946 3.376 1.00 90.00 267 GLY A CA 1
ATOM 2054 C C . GLY A 1 267 ? -4.739 12.266 4.216 1.00 90.00 267 GLY A C 1
ATOM 2055 O O . GLY A 1 267 ? -4.695 12.294 5.448 1.00 90.00 267 GLY A O 1
ATOM 2056 N N . SER A 1 268 ? -5.703 11.652 3.531 1.00 89.38 268 SER A N 1
ATOM 2057 C CA . SER A 1 268 ? -6.814 10.928 4.151 1.00 89.38 268 SER A CA 1
ATOM 2058 C C . SER A 1 268 ? -6.403 9.516 4.573 1.00 89.38 268 SER A C 1
ATOM 2060 O O . SER A 1 268 ? -5.598 8.872 3.904 1.00 89.38 268 SER A O 1
ATOM 2062 N N . LEU A 1 269 ? -6.973 9.028 5.676 1.00 88.94 269 LEU A N 1
ATOM 2063 C CA . LEU A 1 269 ? -6.796 7.657 6.167 1.00 88.94 269 LEU A CA 1
ATOM 2064 C C . LEU A 1 269 ? -8.061 6.805 6.016 1.00 88.94 269 LEU A C 1
ATOM 2066 O O . LEU A 1 269 ? -8.116 5.719 6.584 1.00 88.94 269 LEU A O 1
ATOM 2070 N N . ASN A 1 270 ? -9.056 7.284 5.267 1.00 88.31 270 ASN A N 1
ATOM 2071 C CA . ASN A 1 270 ? -10.387 6.672 5.211 1.00 88.31 270 ASN A CA 1
ATOM 2072 C C . ASN A 1 270 ? -10.417 5.407 4.346 1.00 88.31 270 ASN A C 1
ATOM 2074 O O . ASN A 1 270 ? -11.143 4.459 4.655 1.00 88.31 270 ASN A O 1
ATOM 2078 N N . ASP A 1 271 ? -9.632 5.389 3.267 1.00 93.00 271 ASP A N 1
ATOM 2079 C CA . ASP A 1 271 ? -9.640 4.305 2.288 1.00 93.00 271 ASP A CA 1
ATOM 2080 C C . ASP A 1 271 ? -8.834 3.124 2.822 1.00 93.00 271 ASP A C 1
ATOM 2082 O O . ASP A 1 271 ? -7.630 2.990 2.587 1.00 93.00 271 ASP A O 1
ATOM 2086 N N . THR A 1 272 ? -9.498 2.270 3.596 1.00 93.94 272 THR A N 1
ATOM 2087 C CA . THR A 1 272 ? -8.845 1.163 4.292 1.00 93.94 272 THR A CA 1
ATOM 2088 C C . THR A 1 272 ? -9.414 -0.187 3.913 1.00 93.94 272 THR A C 1
ATOM 2090 O O . THR A 1 272 ? -10.593 -0.337 3.603 1.00 93.94 272 THR A O 1
ATOM 2093 N N . GLN A 1 273 ? -8.559 -1.204 3.979 1.00 93.81 273 GLN A N 1
ATOM 2094 C CA . GLN A 1 273 ? -8.999 -2.594 3.983 1.00 93.81 273 GLN A CA 1
ATOM 2095 C C . GLN A 1 273 ? -8.184 -3.402 4.986 1.00 93.81 273 GLN A C 1
ATOM 2097 O O . GLN A 1 273 ? -7.030 -3.080 5.272 1.00 93.81 273 GLN A O 1
ATOM 2102 N N . ASN A 1 274 ? -8.768 -4.477 5.501 1.00 94.19 274 ASN A N 1
ATOM 2103 C CA . ASN A 1 274 ? -8.146 -5.333 6.502 1.00 94.19 274 ASN A CA 1
ATOM 2104 C C . ASN A 1 274 ? -8.078 -6.788 6.022 1.00 94.19 274 ASN A C 1
ATOM 2106 O O . ASN A 1 274 ? -8.903 -7.227 5.223 1.00 94.19 274 ASN A O 1
ATOM 2110 N N . GLY A 1 275 ? -7.088 -7.521 6.527 1.00 96.44 275 GLY A N 1
ATOM 2111 C CA . GLY A 1 275 ? -6.925 -8.945 6.258 1.00 96.44 275 GLY A CA 1
ATOM 2112 C C . GLY A 1 275 ? -6.112 -9.247 4.998 1.00 96.44 275 GLY A C 1
ATOM 2113 O O . GLY A 1 275 ? -6.245 -8.619 3.943 1.00 96.44 275 GLY A O 1
ATOM 2114 N N . ALA A 1 276 ? -5.227 -10.231 5.128 1.00 98.38 276 ALA A N 1
ATOM 2115 C CA . ALA A 1 276 ? -4.460 -10.768 4.022 1.00 98.38 276 ALA A CA 1
ATOM 2116 C C . ALA A 1 276 ? -3.997 -12.198 4.306 1.00 98.38 276 ALA A C 1
ATOM 2118 O O . ALA A 1 276 ? -3.779 -12.625 5.445 1.00 98.38 276 ALA A O 1
ATOM 2119 N N . THR A 1 277 ? -3.698 -12.908 3.227 1.00 98.31 277 THR A N 1
ATOM 2120 C CA . THR A 1 277 ? -3.079 -14.225 3.239 1.00 98.31 277 THR A CA 1
ATOM 2121 C C . THR A 1 277 ? -1.649 -14.154 2.703 1.00 98.31 277 THR A C 1
ATOM 2123 O O . THR A 1 277 ? -1.391 -13.669 1.603 1.00 98.31 277 THR A O 1
ATOM 2126 N N . PHE A 1 278 ? -0.689 -14.709 3.446 1.00 98.69 278 PHE A N 1
ATOM 2127 C CA . PHE A 1 278 ? 0.693 -14.844 2.977 1.00 98.69 278 PHE A CA 1
ATOM 2128 C C . PHE A 1 278 ? 0.789 -15.832 1.805 1.00 98.69 278 PHE A C 1
ATOM 2130 O O . PHE A 1 278 ? 0.338 -16.978 1.914 1.00 98.69 278 PHE A O 1
ATOM 2137 N N . ARG A 1 279 ? 1.425 -15.420 0.703 1.00 98.62 279 ARG A N 1
ATOM 2138 C CA . ARG A 1 279 ? 1.634 -16.261 -0.485 1.00 98.62 279 ARG A CA 1
ATOM 2139 C C . ARG A 1 279 ? 3.073 -16.725 -0.627 1.00 98.62 279 ARG A C 1
ATOM 2141 O O . ARG A 1 279 ? 3.311 -17.930 -0.747 1.00 98.62 279 ARG A O 1
ATOM 2148 N N . ALA A 1 280 ? 4.022 -15.798 -0.566 1.00 98.75 280 ALA A N 1
ATOM 2149 C CA . ALA A 1 280 ? 5.438 -16.113 -0.669 1.00 98.75 280 ALA A CA 1
ATOM 2150 C C . ALA A 1 280 ? 6.309 -15.074 0.038 1.00 98.75 280 ALA A C 1
ATOM 2152 O O . ALA A 1 280 ? 5.890 -13.942 0.239 1.00 98.75 280 ALA A O 1
ATOM 2153 N N . GLY A 1 281 ? 7.541 -15.439 0.373 1.00 98.06 281 GLY A N 1
ATOM 2154 C CA . GLY A 1 281 ? 8.547 -14.482 0.810 1.00 98.06 281 GLY A CA 1
ATOM 2155 C C . GLY A 1 281 ? 9.928 -15.106 0.939 1.00 98.06 281 GLY A C 1
ATOM 2156 O O . GLY A 1 281 ? 10.065 -16.322 1.112 1.00 98.06 281 GLY A O 1
ATOM 2157 N N . ARG A 1 282 ? 10.968 -14.279 0.834 1.00 95.50 282 ARG A N 1
ATOM 2158 C CA . ARG A 1 282 ? 12.360 -14.734 0.904 1.00 95.50 282 ARG A CA 1
ATOM 2159 C C . ARG A 1 282 ? 13.272 -13.630 1.431 1.00 95.50 282 ARG A C 1
ATOM 2161 O O . ARG A 1 282 ? 13.116 -12.476 1.059 1.00 95.50 282 ARG A O 1
ATOM 2168 N N . ARG A 1 283 ? 14.205 -14.004 2.315 1.00 94.75 283 ARG A N 1
ATOM 2169 C CA . ARG A 1 283 ? 15.062 -13.073 3.077 1.00 94.75 283 ARG A CA 1
ATOM 2170 C C . ARG A 1 283 ? 16.249 -12.513 2.296 1.00 94.75 283 ARG A C 1
ATOM 2172 O O . ARG A 1 283 ? 16.650 -11.392 2.545 1.00 94.75 283 ARG A O 1
ATOM 2179 N N . ASP A 1 284 ? 16.837 -13.306 1.412 1.00 93.94 284 ASP A N 1
ATOM 2180 C CA . ASP A 1 284 ? 18.039 -12.960 0.634 1.00 93.94 284 ASP A CA 1
ATOM 2181 C C . ASP A 1 284 ? 17.792 -11.856 -0.404 1.00 93.94 284 ASP A C 1
ATOM 2183 O O . ASP A 1 284 ? 18.678 -11.051 -0.644 1.00 93.94 284 ASP A O 1
ATOM 2187 N N . VAL A 1 285 ? 16.597 -11.818 -0.996 1.00 96.56 285 VAL A N 1
ATOM 2188 C CA . VAL A 1 285 ? 16.122 -10.760 -1.905 1.00 96.56 285 VAL A CA 1
ATOM 2189 C C . VAL A 1 285 ? 15.058 -9.880 -1.241 1.00 96.56 285 VAL A C 1
ATOM 2191 O O . VAL A 1 285 ? 14.488 -9.025 -1.890 1.00 96.56 285 VAL A O 1
ATOM 2194 N N . ASP A 1 286 ? 14.777 -10.117 0.042 1.00 97.50 286 ASP A N 1
ATOM 2195 C CA . ASP A 1 286 ? 13.907 -9.316 0.906 1.00 97.50 286 ASP A CA 1
ATOM 2196 C C . ASP A 1 286 ? 12.480 -9.036 0.393 1.00 97.50 286 ASP A C 1
ATOM 2198 O O . ASP A 1 286 ? 11.955 -7.944 0.556 1.00 97.50 286 ASP A O 1
ATOM 2202 N N . PHE A 1 287 ? 11.797 -10.025 -0.184 1.00 98.31 287 PHE A N 1
ATOM 2203 C CA . PHE A 1 287 ? 10.423 -9.843 -0.679 1.00 98.31 287 PHE A CA 1
ATOM 2204 C C . PHE A 1 287 ? 9.387 -10.580 0.161 1.00 98.31 287 PHE A C 1
ATOM 2206 O O . PHE A 1 287 ? 9.657 -11.632 0.750 1.00 98.31 287 PHE A O 1
ATOM 2213 N N . THR A 1 288 ? 8.159 -10.077 0.172 1.00 98.88 288 THR A N 1
ATOM 2214 C CA . THR A 1 288 ? 6.970 -10.799 0.626 1.00 98.88 288 THR A CA 1
ATOM 2215 C C . THR A 1 288 ? 5.778 -10.453 -0.253 1.00 98.88 288 THR A C 1
ATOM 2217 O O . THR A 1 288 ? 5.460 -9.289 -0.456 1.00 98.88 288 THR A O 1
ATOM 2220 N N . LEU A 1 289 ? 5.121 -11.487 -0.772 1.00 98.94 289 LEU A N 1
ATOM 2221 C CA . LEU A 1 289 ? 3.882 -11.402 -1.526 1.00 98.94 289 LEU A CA 1
ATOM 2222 C C . LEU A 1 289 ? 2.719 -11.833 -0.634 1.00 98.94 289 LEU A C 1
ATOM 2224 O O . LEU A 1 289 ? 2.693 -12.958 -0.117 1.00 98.94 289 LEU A O 1
ATOM 2228 N N . LEU A 1 290 ? 1.747 -10.944 -0.496 1.00 98.88 290 LEU A N 1
ATOM 2229 C CA . LEU A 1 290 ? 0.463 -11.188 0.141 1.00 98.88 290 LEU A CA 1
ATOM 2230 C C . LEU A 1 290 ? -0.626 -11.263 -0.932 1.00 98.88 290 LEU A C 1
ATOM 2232 O O . LEU A 1 290 ? -0.459 -10.772 -2.044 1.00 98.88 290 LEU A O 1
ATOM 2236 N N . GLU A 1 291 ? -1.749 -11.874 -0.597 1.00 98.69 291 GLU A N 1
ATOM 2237 C CA . GLU A 1 291 ? -3.013 -11.677 -1.301 1.00 98.69 291 GLU A CA 1
ATOM 2238 C C . GLU A 1 291 ? -3.986 -11.120 -0.277 1.00 98.69 291 GLU A C 1
ATOM 2240 O O . GLU A 1 291 ? -4.210 -11.768 0.745 1.00 98.69 291 GLU A O 1
ATOM 2245 N N . LEU A 1 292 ? -4.488 -9.911 -0.508 1.00 98.56 292 LEU A N 1
ATOM 2246 C CA . LEU A 1 292 ? -5.477 -9.313 0.383 1.00 98.56 292 LEU A CA 1
ATOM 2247 C C . LEU A 1 292 ? -6.752 -10.164 0.360 1.00 98.56 292 LEU A C 1
ATOM 2249 O O . LEU A 1 292 ? -7.067 -10.785 -0.658 1.00 98.56 292 LEU A O 1
ATOM 2253 N N . ASP A 1 293 ? -7.465 -10.232 1.480 1.00 95.44 293 ASP A N 1
ATOM 2254 C CA . ASP A 1 293 ? -8.587 -11.176 1.591 1.00 95.44 293 ASP A CA 1
ATOM 2255 C C . ASP A 1 293 ? -9.767 -10.789 0.682 1.00 95.44 293 ASP A C 1
ATOM 2257 O O . ASP A 1 293 ? -10.560 -11.645 0.286 1.00 95.44 293 ASP A O 1
ATOM 2261 N N . GLU A 1 294 ? -9.827 -9.516 0.283 1.00 91.25 294 GLU A N 1
ATOM 2262 C CA . GLU A 1 294 ? -10.816 -8.957 -0.633 1.00 91.25 294 GLU A CA 1
ATOM 2263 C C . GLU A 1 294 ? -10.169 -8.052 -1.676 1.00 91.25 294 GLU A C 1
ATOM 2265 O O . GLU A 1 294 ? -9.100 -7.468 -1.469 1.00 91.25 294 GLU A O 1
ATOM 2270 N N . ARG A 1 295 ? -10.849 -7.919 -2.819 1.00 91.56 295 ARG A N 1
ATOM 2271 C CA . ARG A 1 295 ? -10.505 -6.886 -3.794 1.00 91.56 295 ARG A CA 1
ATOM 2272 C C . ARG A 1 295 ? -10.707 -5.511 -3.141 1.00 91.56 295 ARG A C 1
ATOM 2274 O O . ARG A 1 295 ? -11.717 -5.345 -2.461 1.00 91.56 295 ARG A O 1
ATOM 2281 N N . PRO A 1 296 ? -9.792 -4.551 -3.358 1.00 92.62 296 PRO A N 1
ATOM 2282 C CA . PRO A 1 296 ? -9.986 -3.176 -2.912 1.00 92.62 296 PRO A CA 1
ATOM 2283 C C . PRO A 1 296 ? -11.321 -2.621 -3.410 1.00 92.62 296 PRO A C 1
ATOM 2285 O O . PRO A 1 296 ? -11.758 -2.981 -4.510 1.00 92.62 296 PRO A O 1
ATOM 2288 N N . ASP A 1 297 ? -11.954 -1.766 -2.604 1.00 88.06 297 ASP A N 1
ATOM 2289 C CA . ASP A 1 297 ? -13.213 -1.130 -2.987 1.00 88.06 297 ASP A CA 1
ATOM 2290 C C . ASP A 1 297 ? -13.016 -0.371 -4.310 1.00 88.06 297 ASP A C 1
ATOM 2292 O O . ASP A 1 297 ? -12.040 0.379 -4.442 1.00 88.06 297 ASP A O 1
ATOM 2296 N N . PRO A 1 298 ? -13.906 -0.549 -5.301 1.00 85.75 298 PRO A N 1
ATOM 2297 C CA . PRO A 1 298 ? -13.888 0.245 -6.517 1.00 85.75 298 PRO A CA 1
ATOM 2298 C C . PRO A 1 298 ? -13.767 1.756 -6.273 1.00 85.75 298 PRO A C 1
ATOM 2300 O O . PRO A 1 298 ? -13.092 2.437 -7.038 1.00 85.75 298 PRO A O 1
ATOM 2303 N N . SER A 1 299 ? -14.347 2.314 -5.206 1.00 87.06 299 SER A N 1
ATOM 2304 C CA . SER A 1 299 ? -14.238 3.751 -4.923 1.00 87.06 299 SER A CA 1
ATOM 2305 C C . SER A 1 299 ? -12.816 4.216 -4.610 1.00 87.06 299 SER A C 1
ATOM 2307 O O . SER A 1 299 ? -12.535 5.401 -4.752 1.00 87.06 299 SER A O 1
ATOM 2309 N N . PHE A 1 300 ? -11.921 3.310 -4.204 1.00 92.94 300 PHE A N 1
ATOM 2310 C CA . PHE A 1 300 ? -10.515 3.634 -3.943 1.00 92.94 300 PHE A CA 1
ATOM 2311 C C . PHE A 1 300 ? -9.715 3.831 -5.233 1.00 92.94 300 PHE A C 1
ATOM 2313 O O . PHE A 1 300 ? -8.585 4.304 -5.177 1.00 92.94 300 PHE A O 1
ATOM 2320 N N . ASP A 1 301 ? -10.278 3.445 -6.382 1.00 90.88 301 ASP A N 1
ATOM 2321 C CA . ASP A 1 301 ? -9.683 3.627 -7.706 1.00 90.88 301 ASP A CA 1
ATOM 2322 C C . ASP A 1 301 ? -8.227 3.145 -7.814 1.00 90.88 301 ASP A C 1
ATOM 2324 O O . ASP A 1 301 ? -7.354 3.796 -8.381 1.00 90.88 301 ASP A O 1
ATOM 2328 N N . VAL A 1 302 ? -7.951 1.973 -7.244 1.00 96.00 302 VAL A N 1
ATOM 2329 C CA . VAL A 1 302 ? -6.595 1.420 -7.217 1.00 96.00 302 VAL A CA 1
ATOM 2330 C C . VAL A 1 302 ? -6.139 0.919 -8.593 1.00 96.00 302 VAL A C 1
ATOM 2332 O O . VAL A 1 302 ? -6.933 0.525 -9.456 1.00 96.00 302 VAL A O 1
ATOM 2335 N N . TYR A 1 303 ? -4.823 0.842 -8.768 1.00 97.19 303 TYR A N 1
ATOM 2336 C CA . TYR A 1 303 ? -4.185 0.311 -9.972 1.00 97.19 303 TYR A CA 1
ATOM 2337 C C . TYR A 1 303 ? -3.373 -0.948 -9.662 1.00 97.19 303 TYR A C 1
ATOM 2339 O O . TYR A 1 303 ? -2.670 -1.016 -8.656 1.00 97.19 303 TYR A O 1
ATOM 2347 N N . TYR A 1 304 ? -3.421 -1.944 -10.544 1.00 97.94 304 TYR A N 1
ATOM 2348 C CA . TYR A 1 304 ? -2.545 -3.111 -10.475 1.00 97.94 304 TYR A CA 1
ATOM 2349 C C . TYR A 1 304 ? -1.303 -2.836 -11.310 1.00 97.94 304 TYR A C 1
ATOM 2351 O O . TYR A 1 304 ? -1.379 -2.861 -12.540 1.00 97.94 304 TYR A O 1
ATOM 2359 N N . THR A 1 305 ? -0.155 -2.581 -10.674 1.00 98.50 305 THR A N 1
ATOM 2360 C CA . THR A 1 305 ? 1.047 -2.245 -11.439 1.00 98.50 305 THR A CA 1
ATOM 2361 C C . THR A 1 305 ? 1.549 -3.426 -12.262 1.00 98.50 305 THR A C 1
ATOM 2363 O O . THR A 1 305 ? 1.617 -4.567 -11.799 1.00 98.50 305 THR A O 1
ATOM 2366 N N . GLY A 1 306 ? 1.960 -3.125 -13.493 1.00 96.31 306 GLY A N 1
ATOM 2367 C CA . GLY A 1 306 ? 2.739 -4.031 -14.321 1.00 96.31 306 GLY A CA 1
ATOM 2368 C C . GLY A 1 306 ? 4.147 -4.232 -13.766 1.00 96.31 306 GLY A C 1
ATOM 2369 O O . GLY A 1 306 ? 4.602 -3.494 -12.884 1.00 96.31 306 GLY A O 1
ATOM 2370 N N . TRP A 1 307 ? 4.856 -5.216 -14.308 1.00 98.62 307 TRP A N 1
ATOM 2371 C CA . TRP A 1 307 ? 6.195 -5.596 -13.865 1.00 98.62 307 TRP A CA 1
ATOM 2372 C C . TRP A 1 307 ? 7.084 -6.040 -15.026 1.00 98.62 307 TRP A C 1
ATOM 2374 O O . TRP A 1 307 ? 6.605 -6.481 -16.072 1.00 98.62 307 TRP A O 1
ATOM 2384 N N . ASP A 1 308 ? 8.396 -5.916 -14.830 1.00 97.38 308 ASP A N 1
ATOM 2385 C CA . ASP A 1 308 ? 9.443 -6.396 -15.731 1.00 97.38 308 ASP A CA 1
ATOM 2386 C C . ASP A 1 308 ? 10.433 -7.259 -14.938 1.00 97.38 308 ASP A C 1
ATOM 2388 O O . ASP A 1 308 ? 11.074 -6.806 -13.990 1.00 97.38 308 ASP A O 1
ATOM 2392 N N . ARG A 1 309 ? 10.555 -8.530 -15.336 1.00 97.19 309 ARG A N 1
ATOM 2393 C CA . ARG A 1 309 ? 11.463 -9.504 -14.713 1.00 97.19 309 ARG A CA 1
ATOM 2394 C C . ARG A 1 309 ? 12.698 -9.821 -15.554 1.00 97.19 309 ARG A C 1
ATOM 2396 O O . ARG A 1 309 ? 13.412 -10.767 -15.232 1.00 97.19 309 ARG A O 1
ATOM 2403 N N . SER A 1 310 ? 12.950 -9.075 -16.629 1.00 96.12 310 SER A N 1
ATOM 2404 C CA . SER A 1 310 ? 14.111 -9.273 -17.511 1.00 96.12 310 SER A CA 1
ATOM 2405 C C . SER A 1 310 ? 15.447 -9.150 -16.794 1.00 96.12 310 SER A C 1
ATOM 2407 O O . SER A 1 310 ? 16.402 -9.820 -17.172 1.00 96.12 310 SER A O 1
ATOM 2409 N N . GLY A 1 311 ? 15.513 -8.332 -15.741 1.00 94.56 311 GLY A N 1
ATOM 2410 C CA . GLY A 1 311 ? 16.764 -8.049 -15.043 1.00 94.56 311 GLY A CA 1
ATOM 2411 C C . GLY A 1 311 ? 17.721 -7.166 -15.844 1.00 94.56 311 GLY A C 1
ATOM 2412 O O . GLY A 1 311 ? 18.879 -7.055 -15.448 1.00 94.56 311 GLY A O 1
ATOM 2413 N N . ASN A 1 312 ? 17.247 -6.542 -16.927 1.00 94.69 312 ASN A N 1
ATOM 2414 C CA . ASN A 1 312 ? 17.986 -5.518 -17.656 1.00 94.69 312 ASN A CA 1
ATOM 2415 C C . ASN A 1 312 ? 18.163 -4.279 -16.772 1.00 94.69 312 ASN A C 1
ATOM 2417 O O . ASN A 1 312 ? 17.228 -3.876 -16.081 1.00 94.69 312 ASN A O 1
ATOM 2421 N N . VAL A 1 313 ? 19.353 -3.680 -16.806 1.00 96.38 313 VAL A N 1
ATOM 2422 C CA . VAL A 1 313 ? 19.649 -2.449 -16.064 1.00 96.38 313 VAL A CA 1
ATOM 2423 C C . VAL A 1 313 ? 18.912 -1.281 -16.732 1.00 96.38 313 VAL A C 1
ATOM 2425 O O . VAL A 1 313 ? 19.177 -1.006 -17.905 1.00 96.38 313 VAL A O 1
ATOM 2428 N N . PRO A 1 314 ? 17.973 -0.607 -16.047 1.00 91.75 314 PRO A N 1
ATOM 2429 C CA . PRO A 1 314 ? 17.348 0.598 -16.573 1.00 91.75 314 PRO A CA 1
ATOM 2430 C C . PRO A 1 314 ? 18.284 1.801 -16.436 1.00 91.75 314 PRO A C 1
ATOM 2432 O O . PRO A 1 314 ? 19.049 1.894 -15.480 1.00 91.75 314 PRO A O 1
ATOM 2435 N N . ASN A 1 315 ? 18.168 2.751 -17.366 1.00 90.88 315 ASN A N 1
ATOM 2436 C CA . ASN A 1 315 ? 18.936 3.999 -17.318 1.00 90.88 315 ASN A CA 1
ATOM 2437 C C . ASN A 1 315 ? 18.364 5.022 -16.333 1.00 90.88 315 ASN A C 1
ATOM 2439 O O . ASN A 1 315 ? 19.085 5.913 -15.924 1.00 90.88 315 ASN A O 1
ATOM 2443 N N . ARG A 1 316 ? 17.055 4.953 -16.059 1.00 95.56 316 ARG A N 1
ATOM 2444 C CA . ARG A 1 316 ? 16.323 5.897 -15.206 1.00 95.56 316 ARG A CA 1
ATOM 2445 C C . ARG A 1 316 ? 15.182 5.187 -14.510 1.00 95.56 316 ARG A C 1
ATOM 2447 O O . ARG A 1 316 ? 14.469 4.385 -15.136 1.00 95.56 316 ARG A O 1
ATOM 2454 N N . THR A 1 317 ? 14.976 5.519 -13.249 1.00 98.62 317 THR A N 1
ATOM 2455 C CA . THR A 1 317 ? 13.959 4.901 -12.406 1.00 98.62 317 THR A CA 1
ATOM 2456 C C . THR A 1 317 ? 13.281 5.913 -11.502 1.00 98.62 317 THR A C 1
ATOM 2458 O O . THR A 1 317 ? 13.748 7.030 -11.306 1.00 98.62 317 THR A O 1
ATOM 2461 N N . PHE A 1 318 ? 12.142 5.510 -10.958 1.00 98.81 318 PHE A N 1
ATOM 2462 C CA . PHE A 1 318 ? 11.470 6.247 -9.901 1.00 98.81 318 PHE A CA 1
ATOM 2463 C C . PHE A 1 318 ? 10.938 5.272 -8.856 1.00 98.81 318 PHE A C 1
ATOM 2465 O O . PHE A 1 318 ? 10.612 4.122 -9.174 1.00 98.81 318 PHE A O 1
ATOM 2472 N N . ALA A 1 319 ? 10.859 5.722 -7.611 1.00 98.88 319 ALA A N 1
ATOM 2473 C CA . ALA A 1 319 ? 10.259 4.981 -6.513 1.00 98.88 319 ALA A CA 1
ATOM 2474 C C . ALA A 1 319 ? 9.064 5.741 -5.954 1.00 98.88 319 ALA A C 1
ATOM 2476 O O . ALA A 1 319 ? 9.083 6.963 -5.875 1.00 98.88 319 ALA A O 1
ATOM 2477 N N . ILE A 1 320 ? 8.036 5.005 -5.542 1.00 98.94 320 ILE A N 1
ATOM 2478 C CA . ILE A 1 320 ? 6.852 5.552 -4.875 1.00 98.94 320 ILE A CA 1
ATOM 2479 C C . ILE A 1 320 ? 6.711 4.822 -3.546 1.00 98.94 320 ILE A C 1
ATOM 2481 O O . ILE A 1 320 ? 6.712 3.587 -3.503 1.00 98.94 320 ILE A O 1
ATOM 2485 N N . HIS A 1 321 ? 6.636 5.581 -2.456 1.00 98.81 321 HIS A N 1
ATOM 2486 C CA . HIS A 1 321 ? 6.708 5.029 -1.106 1.00 98.81 321 HIS A CA 1
ATOM 2487 C C . HIS A 1 321 ? 6.046 5.929 -0.049 1.00 98.81 321 HIS A C 1
ATOM 2489 O O . HIS A 1 321 ? 5.656 7.055 -0.342 1.00 98.81 321 HIS A O 1
ATOM 2495 N N . HIS A 1 322 ? 5.958 5.453 1.198 1.00 98.44 322 HIS A N 1
ATOM 2496 C CA . HIS A 1 322 ? 5.550 6.253 2.361 1.00 98.44 322 HIS A CA 1
ATOM 2497 C C . HIS A 1 322 ? 6.747 6.485 3.309 1.00 98.44 322 HIS A C 1
ATOM 2499 O O . HIS A 1 322 ? 6.969 5.690 4.230 1.00 98.44 322 HIS A O 1
ATOM 2505 N N . PRO A 1 323 ? 7.555 7.543 3.098 1.00 97.00 323 PRO A N 1
ATOM 2506 C CA . PRO A 1 323 ? 8.702 7.853 3.955 1.00 97.00 323 PRO A CA 1
ATOM 2507 C C . PRO A 1 323 ? 8.226 8.265 5.350 1.00 97.00 323 PRO A C 1
ATOM 2509 O O . PRO A 1 323 ? 7.212 8.941 5.492 1.00 97.00 323 PRO A O 1
ATOM 2512 N N . SER A 1 324 ? 8.900 7.800 6.405 1.00 94.06 324 SER A N 1
ATOM 2513 C CA . SER A 1 324 ? 8.411 7.931 7.789 1.00 94.06 324 SER A CA 1
ATOM 2514 C C . SER A 1 324 ? 7.011 7.316 8.011 1.00 94.06 324 SER A C 1
ATOM 2516 O O . SER A 1 324 ? 6.354 7.612 9.009 1.00 94.06 324 SER A O 1
ATOM 2518 N N . ALA A 1 325 ? 6.570 6.432 7.099 1.00 94.25 325 ALA A N 1
ATOM 2519 C CA . ALA A 1 325 ? 5.194 5.941 6.966 1.00 94.25 325 ALA A CA 1
ATOM 2520 C C . ALA A 1 325 ? 4.137 7.064 6.887 1.00 94.25 325 ALA A C 1
ATOM 2522 O O . ALA A 1 325 ? 2.993 6.894 7.332 1.00 94.25 325 ALA A O 1
ATOM 2523 N N . ASP A 1 326 ? 4.548 8.208 6.342 1.00 93.50 326 ASP A N 1
ATOM 2524 C CA . ASP A 1 326 ? 3.754 9.422 6.203 1.00 93.50 326 ASP A CA 1
ATOM 2525 C C . ASP A 1 326 ? 3.082 9.505 4.816 1.00 93.50 326 ASP A C 1
ATOM 2527 O O . ASP A 1 326 ? 2.959 8.471 4.155 1.00 93.50 326 ASP A O 1
ATOM 2531 N N . GLU A 1 327 ? 2.589 10.670 4.370 1.00 95.06 327 GLU A N 1
ATOM 2532 C CA . GLU A 1 327 ? 1.959 10.790 3.044 1.00 95.06 327 GLU A CA 1
ATOM 2533 C C . GLU A 1 327 ? 2.854 10.261 1.922 1.00 95.06 327 GLU A C 1
ATOM 2535 O O . GLU A 1 327 ? 4.080 10.383 1.947 1.00 95.06 327 GLU A O 1
ATOM 2540 N N . LYS A 1 328 ? 2.210 9.682 0.911 1.00 98.50 328 LYS A N 1
ATOM 2541 C CA . LYS A 1 328 ? 2.877 9.093 -0.244 1.00 98.50 328 LYS A CA 1
ATOM 2542 C C . LYS A 1 328 ? 3.773 10.109 -0.958 1.00 98.50 328 LYS A C 1
ATOM 2544 O O . LYS A 1 328 ? 3.334 11.209 -1.303 1.00 98.50 328 LYS A O 1
ATOM 2549 N N . ALA A 1 329 ? 5.002 9.692 -1.233 1.00 98.62 329 ALA A N 1
ATOM 2550 C CA . ALA A 1 329 ? 6.011 10.466 -1.937 1.00 98.62 329 ALA A CA 1
ATOM 2551 C C . ALA A 1 329 ? 6.544 9.715 -3.165 1.00 98.62 329 ALA A C 1
ATOM 2553 O O . ALA A 1 329 ? 6.389 8.494 -3.278 1.00 98.62 329 ALA A O 1
ATOM 2554 N N . ILE A 1 330 ? 7.176 10.461 -4.070 1.00 98.88 330 ILE A N 1
ATOM 2555 C CA . ILE A 1 330 ? 7.899 9.951 -5.236 1.00 98.88 330 ILE A CA 1
ATOM 2556 C C . ILE A 1 330 ? 9.354 10.440 -5.213 1.00 98.88 330 ILE A C 1
ATOM 2558 O O . ILE A 1 330 ? 9.620 11.579 -4.832 1.00 98.88 330 ILE A O 1
ATOM 2562 N N . SER A 1 331 ? 10.279 9.578 -5.627 1.00 98.81 331 SER A N 1
ATOM 2563 C CA . SER A 1 331 ? 11.719 9.857 -5.700 1.00 98.81 331 SER A CA 1
ATOM 2564 C C . SER A 1 331 ? 12.268 9.413 -7.054 1.00 98.81 331 SER A C 1
ATOM 2566 O O . SER A 1 331 ? 11.818 8.400 -7.597 1.00 98.81 331 SER A O 1
ATOM 2568 N N . PHE A 1 332 ? 13.221 10.157 -7.611 1.00 98.62 332 PHE A N 1
ATOM 2569 C CA . PHE A 1 332 ? 13.741 9.978 -8.966 1.00 98.62 332 PHE A CA 1
ATOM 2570 C C . PHE A 1 332 ? 15.233 9.699 -8.964 1.00 98.62 332 PHE A C 1
ATOM 2572 O O . PHE A 1 332 ? 15.991 10.383 -8.280 1.00 98.62 332 PHE A O 1
ATOM 2579 N N . ASN A 1 333 ? 15.597 8.691 -9.752 1.00 98.25 333 ASN A N 1
ATOM 2580 C CA . ASN A 1 333 ? 16.963 8.315 -10.058 1.00 98.25 333 ASN A CA 1
ATOM 2581 C C . ASN A 1 333 ? 17.193 8.479 -11.576 1.00 98.25 333 ASN A C 1
ATOM 2583 O O . ASN A 1 333 ? 16.510 7.838 -12.390 1.00 98.25 333 ASN A O 1
ATOM 2587 N N . GLU A 1 334 ? 18.109 9.359 -11.965 1.00 97.12 334 GLU A N 1
ATOM 2588 C CA . GLU A 1 334 ? 18.419 9.722 -13.354 1.00 97.12 334 GLU A CA 1
ATOM 2589 C C . GLU A 1 334 ? 19.621 8.960 -13.926 1.00 97.12 334 GLU A C 1
ATOM 2591 O O . GLU A 1 334 ? 19.862 9.034 -15.140 1.00 97.12 334 GLU A O 1
ATOM 2596 N N . ASP A 1 335 ? 20.305 8.192 -13.078 1.00 95.75 335 ASP A N 1
ATOM 2597 C CA . ASP A 1 335 ? 21.474 7.394 -13.417 1.00 95.75 335 ASP A CA 1
ATOM 2598 C C . ASP A 1 335 ? 21.165 5.884 -13.566 1.00 95.75 335 ASP A C 1
ATOM 2600 O O . ASP A 1 335 ? 20.198 5.354 -13.003 1.00 95.75 335 ASP A O 1
ATOM 2604 N N . PRO A 1 336 ? 21.962 5.127 -14.349 1.00 97.06 336 PRO A N 1
ATOM 2605 C CA . PRO A 1 336 ? 21.782 3.684 -14.467 1.00 97.06 336 PRO A CA 1
ATOM 2606 C C . PRO A 1 336 ? 21.999 2.958 -13.136 1.00 97.06 336 PRO A C 1
ATOM 2608 O O . PRO A 1 336 ? 23.023 3.138 -12.481 1.00 97.06 336 PRO A O 1
ATOM 2611 N N . LEU A 1 337 ? 21.088 2.045 -12.788 1.00 97.50 337 LEU A N 1
ATOM 2612 C CA . LEU A 1 337 ? 21.213 1.257 -11.558 1.00 97.50 337 LEU A CA 1
ATOM 2613 C C . LEU A 1 337 ? 22.477 0.390 -11.554 1.00 97.50 337 LEU A C 1
ATOM 2615 O O . LEU A 1 337 ? 22.858 -0.205 -12.567 1.00 97.50 337 LEU A O 1
ATOM 2619 N N . THR A 1 338 ? 23.050 0.196 -10.369 1.00 96.38 338 THR A N 1
ATOM 2620 C CA . THR A 1 338 ? 24.063 -0.843 -10.142 1.00 96.38 338 THR A CA 1
ATOM 2621 C C . THR A 1 338 ? 23.444 -2.080 -9.482 1.00 96.38 338 THR A C 1
ATOM 2623 O O . THR A 1 338 ? 22.275 -2.083 -9.089 1.00 96.38 338 THR A O 1
ATOM 2626 N N . ILE A 1 339 ? 24.191 -3.186 -9.441 1.00 96.50 339 ILE A N 1
ATOM 2627 C CA . ILE A 1 339 ? 23.748 -4.457 -8.853 1.00 96.50 339 ILE A CA 1
ATOM 2628 C C . ILE A 1 339 ? 24.728 -4.846 -7.749 1.00 96.50 339 ILE A C 1
ATOM 2630 O O . ILE A 1 339 ? 25.934 -4.865 -7.995 1.00 96.50 339 ILE A O 1
ATOM 2634 N N . ASP A 1 340 ? 24.197 -5.194 -6.577 1.00 94.50 340 ASP A N 1
ATOM 2635 C CA . ASP A 1 340 ? 24.971 -5.687 -5.432 1.00 94.50 340 ASP A CA 1
ATOM 2636 C C . ASP A 1 340 ? 24.089 -6.582 -4.523 1.00 94.50 340 ASP A C 1
ATOM 2638 O O . ASP A 1 340 ? 22.946 -6.932 -4.855 1.00 94.50 340 ASP A O 1
ATOM 2642 N N . GLY A 1 341 ? 24.617 -6.992 -3.371 1.00 92.38 341 GLY A N 1
ATOM 2643 C CA . GLY A 1 341 ? 23.905 -7.703 -2.316 1.00 92.38 341 GLY A CA 1
ATOM 2644 C C . GLY A 1 341 ? 23.018 -6.805 -1.448 1.00 92.38 341 GLY A C 1
ATOM 2645 O O . GLY A 1 341 ? 23.014 -5.588 -1.540 1.00 92.38 341 GLY A O 1
ATOM 2646 N N . SER A 1 342 ? 22.233 -7.412 -0.566 1.00 92.19 342 SER A N 1
ATOM 2647 C CA . SER A 1 342 ? 21.332 -6.725 0.353 1.00 92.19 342 SER A CA 1
ATOM 2648 C C . SER A 1 342 ? 22.084 -5.757 1.262 1.00 92.19 342 SER A C 1
ATOM 2650 O O . SER A 1 342 ? 23.071 -6.108 1.901 1.00 92.19 342 SER A O 1
ATOM 2652 N N . CYS A 1 343 ? 21.546 -4.552 1.407 1.00 91.06 343 CYS A N 1
ATOM 2653 C CA . CYS A 1 343 ? 22.063 -3.529 2.309 1.00 91.06 343 CYS A CA 1
ATOM 2654 C C . CYS A 1 343 ? 21.600 -3.692 3.767 1.00 91.06 343 CYS A C 1
ATOM 2656 O O . CYS A 1 343 ? 22.100 -3.003 4.655 1.00 91.06 343 CYS A O 1
ATOM 2658 N N . ILE A 1 344 ? 20.662 -4.607 4.036 1.00 87.94 344 ILE A N 1
ATOM 2659 C CA . ILE A 1 344 ? 20.097 -4.844 5.374 1.00 87.94 344 ILE A CA 1
ATOM 2660 C C . ILE A 1 344 ? 20.403 -6.247 5.922 1.00 87.94 344 ILE A C 1
ATOM 2662 O O . ILE A 1 344 ? 19.920 -6.636 6.987 1.00 87.94 344 ILE A O 1
ATOM 2666 N N . GLY A 1 345 ? 21.214 -7.033 5.217 1.00 81.44 345 GLY A N 1
ATOM 2667 C CA . GLY A 1 345 ? 21.539 -8.400 5.600 1.00 81.44 345 GLY A CA 1
ATOM 2668 C C . GLY A 1 345 ? 22.665 -8.984 4.761 1.00 81.44 345 GLY A C 1
ATOM 2669 O O . GLY A 1 345 ? 23.211 -8.334 3.883 1.00 81.44 345 GLY A O 1
ATOM 2670 N N . SER A 1 346 ? 23.037 -10.231 5.040 1.00 76.69 346 SER A N 1
ATOM 2671 C CA . SER A 1 346 ? 24.010 -10.950 4.214 1.00 76.69 346 SER A CA 1
ATOM 2672 C C . SER A 1 346 ? 23.283 -11.729 3.122 1.00 76.69 346 SER A C 1
ATOM 2674 O O . SER A 1 346 ? 22.514 -12.643 3.427 1.00 76.69 346 SER A O 1
ATOM 2676 N N . SER A 1 347 ? 23.549 -11.404 1.862 1.00 77.81 347 SER A N 1
ATOM 2677 C CA . SER A 1 347 ? 23.023 -12.104 0.687 1.00 77.81 347 SER A CA 1
ATOM 2678 C C . SER A 1 347 ? 24.100 -12.188 -0.405 1.00 77.81 347 SER A C 1
ATOM 2680 O O . SER A 1 347 ? 25.131 -11.534 -0.277 1.00 77.81 347 SER A O 1
ATOM 2682 N N . PRO A 1 348 ? 23.888 -12.987 -1.467 1.00 82.31 348 PRO A N 1
ATOM 2683 C CA . PRO A 1 348 ? 24.715 -12.927 -2.673 1.00 82.31 348 PRO A CA 1
ATOM 2684 C C . PRO A 1 348 ? 24.753 -11.528 -3.309 1.00 82.31 348 PRO A C 1
ATOM 2686 O O . PRO A 1 348 ? 23.754 -10.799 -3.239 1.00 82.31 348 PRO A O 1
ATOM 2689 N N . ASP A 1 349 ? 25.875 -11.222 -3.971 1.00 80.00 349 ASP A N 1
ATOM 2690 C CA . ASP A 1 349 ? 26.241 -9.913 -4.552 1.00 80.00 349 ASP A CA 1
ATOM 2691 C C . ASP A 1 349 ? 25.474 -9.553 -5.850 1.00 80.00 349 ASP A C 1
ATOM 2693 O O . ASP A 1 349 ? 25.940 -8.770 -6.672 1.00 80.00 349 ASP A O 1
ATOM 2697 N N . ASP A 1 350 ? 24.300 -10.139 -6.091 1.00 92.00 350 ASP A N 1
ATOM 2698 C CA . ASP A 1 350 ? 23.510 -9.929 -7.314 1.00 92.00 350 ASP A CA 1
ATOM 2699 C C . ASP A 1 350 ? 21.995 -9.838 -7.078 1.00 92.00 350 ASP A C 1
ATOM 2701 O O . ASP A 1 350 ? 21.186 -9.913 -8.011 1.00 92.00 350 ASP A O 1
ATOM 2705 N N . THR A 1 351 ? 21.596 -9.676 -5.821 1.00 96.31 351 THR A N 1
ATOM 2706 C CA . THR A 1 351 ? 20.200 -9.794 -5.379 1.00 96.31 351 THR A CA 1
ATOM 2707 C C . THR A 1 351 ? 19.441 -8.474 -5.413 1.00 96.31 351 THR A C 1
ATOM 2709 O O . THR A 1 351 ? 18.213 -8.497 -5.499 1.00 96.31 351 THR A O 1
ATOM 2712 N N . HIS A 1 352 ? 20.139 -7.339 -5.365 1.00 98.06 352 HIS A N 1
ATOM 2713 C CA . HIS A 1 352 ? 19.544 -6.016 -5.211 1.00 98.06 352 HIS A CA 1
ATOM 2714 C C . HIS A 1 352 ? 19.968 -5.061 -6.328 1.00 98.06 352 HIS A C 1
ATOM 2716 O O . HIS A 1 352 ? 21.080 -5.123 -6.846 1.00 98.06 352 HIS A O 1
ATOM 2722 N N . TRP A 1 353 ? 19.043 -4.184 -6.700 1.00 98.19 353 TRP A N 1
ATOM 2723 C CA . TRP A 1 353 ? 19.333 -2.945 -7.402 1.00 98.19 353 TRP A CA 1
ATOM 2724 C C . TRP A 1 353 ? 19.867 -1.923 -6.408 1.00 98.19 353 TRP A C 1
ATOM 2726 O O . TRP A 1 353 ? 19.312 -1.815 -5.316 1.00 98.19 353 TRP A O 1
ATOM 2736 N N . PHE A 1 354 ? 20.884 -1.167 -6.798 1.00 97.06 354 PHE A N 1
ATOM 2737 C CA . PHE A 1 354 ? 21.406 -0.040 -6.035 1.00 97.06 354 PHE A CA 1
ATOM 2738 C C . PHE A 1 354 ? 21.114 1.262 -6.764 1.00 97.06 354 PHE A C 1
ATOM 2740 O O . PHE A 1 354 ? 21.481 1.419 -7.931 1.00 97.06 354 PHE A O 1
ATOM 2747 N N . VAL A 1 355 ? 20.459 2.155 -6.031 1.00 97.88 355 VAL A N 1
ATOM 2748 C CA . VAL A 1 355 ? 20.373 3.586 -6.312 1.00 97.88 355 VAL A CA 1
ATOM 2749 C C . VAL A 1 355 ? 21.453 4.221 -5.442 1.00 97.88 355 VAL A C 1
ATOM 2751 O O . VAL A 1 355 ? 21.356 4.146 -4.216 1.00 97.88 355 VAL A O 1
ATOM 2754 N N . ASP A 1 356 ? 22.529 4.716 -6.042 1.00 94.44 356 ASP A N 1
ATOM 2755 C CA . ASP A 1 356 ? 23.687 5.266 -5.333 1.00 94.44 356 ASP A CA 1
ATOM 2756 C C . ASP A 1 356 ? 23.394 6.626 -4.696 1.00 94.44 356 ASP A C 1
ATOM 2758 O O . ASP A 1 356 ? 23.792 6.847 -3.546 1.00 94.44 356 ASP A O 1
ATOM 2762 N N . ASP A 1 357 ? 22.621 7.464 -5.380 1.00 94.00 357 ASP A N 1
ATOM 2763 C CA . ASP A 1 357 ? 21.956 8.635 -4.820 1.00 94.00 357 ASP A CA 1
ATOM 2764 C C . ASP A 1 357 ? 20.650 8.967 -5.561 1.00 94.00 357 ASP A C 1
ATOM 2766 O O . ASP A 1 357 ? 20.344 8.404 -6.607 1.00 94.00 357 ASP A O 1
ATOM 2770 N N . TRP A 1 358 ? 19.830 9.830 -4.958 1.00 97.88 358 TRP A N 1
ATOM 2771 C CA . TRP A 1 358 ? 18.581 10.314 -5.551 1.00 97.88 358 TRP A CA 1
ATOM 2772 C C . TRP A 1 358 ? 18.779 11.755 -6.028 1.00 97.88 358 TRP A C 1
ATOM 2774 O O . TRP A 1 358 ? 19.102 12.627 -5.215 1.00 97.88 358 TRP A O 1
ATOM 2784 N N . GLU A 1 359 ? 18.522 12.051 -7.302 1.00 97.38 359 GLU A N 1
ATOM 2785 C CA . GLU A 1 359 ? 18.568 13.429 -7.810 1.00 97.38 359 GLU A CA 1
ATOM 2786 C C . GLU A 1 359 ? 17.387 14.259 -7.304 1.00 97.38 359 GLU A C 1
ATOM 2788 O O . GLU A 1 359 ? 17.499 15.479 -7.145 1.00 97.38 359 GLU A O 1
ATOM 2793 N N . GLU A 1 360 ? 16.256 13.607 -7.026 1.00 97.31 360 GLU A N 1
ATOM 2794 C CA . GLU A 1 360 ? 15.083 14.234 -6.432 1.00 97.31 360 GLU A CA 1
ATOM 2795 C C . GLU A 1 360 ? 14.353 13.265 -5.491 1.00 97.31 360 GLU A C 1
ATOM 2797 O O . GLU A 1 360 ? 14.124 12.102 -5.819 1.00 97.31 360 GLU A O 1
ATOM 2802 N N . GLY A 1 361 ? 13.961 13.748 -4.310 1.00 97.69 361 GLY A N 1
ATOM 2803 C CA . GLY A 1 361 ? 13.385 12.906 -3.263 1.00 97.69 361 GLY A CA 1
ATOM 2804 C C . GLY A 1 361 ? 14.434 12.118 -2.471 1.00 97.69 361 GLY A C 1
ATOM 2805 O O . GLY A 1 361 ? 15.623 12.434 -2.471 1.00 97.69 361 GLY A O 1
ATOM 2806 N N . THR A 1 362 ? 13.968 11.136 -1.704 1.00 97.81 362 THR A N 1
ATOM 2807 C CA . THR A 1 362 ? 14.780 10.198 -0.915 1.00 97.81 362 THR A CA 1
ATOM 2808 C C . THR A 1 362 ? 13.883 9.072 -0.391 1.00 97.81 362 THR A C 1
ATOM 2810 O O . THR A 1 362 ? 12.685 9.074 -0.649 1.00 97.81 362 THR A O 1
ATOM 2813 N N . THR A 1 363 ? 14.403 8.143 0.411 1.00 97.81 363 THR A N 1
ATOM 2814 C CA . THR A 1 363 ? 13.566 7.242 1.217 1.00 97.81 363 THR A CA 1
ATOM 2815 C C . THR A 1 363 ? 13.847 7.410 2.712 1.00 97.81 363 THR A C 1
ATOM 2817 O O . THR A 1 363 ? 14.841 8.010 3.120 1.00 97.81 363 THR A O 1
ATOM 2820 N N . GLU A 1 364 ? 12.932 6.938 3.563 1.00 96.00 364 GLU A N 1
ATOM 2821 C CA . GLU A 1 364 ? 13.058 7.009 5.023 1.00 96.00 364 GLU A CA 1
ATOM 2822 C C . GLU A 1 364 ? 12.451 5.748 5.667 1.00 96.00 364 GLU A C 1
ATOM 2824 O O . GLU A 1 364 ? 11.698 5.022 5.010 1.00 96.00 364 GLU A O 1
ATOM 2829 N N . PRO A 1 365 ? 12.712 5.456 6.958 1.00 94.62 365 PRO A N 1
ATOM 2830 C CA . PRO A 1 365 ? 12.065 4.338 7.647 1.00 94.62 365 PRO A CA 1
ATOM 2831 C C . PRO A 1 365 ? 10.542 4.325 7.439 1.00 94.62 365 PRO A C 1
ATOM 2833 O O . PRO A 1 365 ? 9.888 5.334 7.651 1.00 94.62 365 PRO A O 1
ATOM 2836 N N . GLY A 1 366 ? 9.968 3.189 7.038 1.00 95.88 366 GLY A N 1
ATOM 2837 C CA . GLY A 1 366 ? 8.557 3.088 6.625 1.00 95.88 366 GLY A CA 1
ATOM 2838 C C . GLY A 1 366 ? 8.360 3.006 5.106 1.00 95.88 366 GLY A C 1
ATOM 2839 O O . GLY A 1 366 ? 7.413 2.352 4.664 1.00 95.88 366 GLY A O 1
ATOM 2840 N N . SER A 1 367 ? 9.306 3.522 4.309 1.00 98.50 367 SER A N 1
ATOM 2841 C CA . SER A 1 367 ? 9.336 3.322 2.852 1.00 98.50 367 SER A CA 1
ATOM 2842 C C . SER A 1 367 ? 9.552 1.860 2.455 1.00 98.50 367 SER A C 1
ATOM 2844 O O . SER A 1 367 ? 9.258 1.484 1.323 1.00 98.50 367 SER A O 1
ATOM 2846 N N . SER A 1 368 ? 10.085 1.041 3.369 1.00 98.38 368 SER A N 1
ATOM 2847 C CA . SER A 1 368 ? 10.345 -0.388 3.190 1.00 98.38 368 SER A CA 1
ATOM 2848 C C . SER A 1 368 ? 9.196 -1.107 2.488 1.00 98.38 368 SER A C 1
ATOM 2850 O O . SER A 1 368 ? 8.051 -1.017 2.932 1.00 98.38 368 SER A O 1
ATOM 2852 N N . GLY A 1 369 ? 9.521 -1.834 1.420 1.00 98.69 369 GLY A N 1
ATOM 2853 C CA . GLY A 1 369 ? 8.576 -2.535 0.552 1.00 98.69 369 GLY A CA 1
ATOM 2854 C C . GLY A 1 369 ? 8.039 -1.716 -0.625 1.00 98.69 369 GLY A C 1
ATOM 2855 O O . GLY A 1 369 ? 7.543 -2.328 -1.568 1.00 98.69 369 GLY A O 1
ATOM 2856 N N . GLY A 1 370 ? 8.199 -0.386 -0.621 1.00 98.75 370 GLY A N 1
ATOM 2857 C CA . GLY A 1 370 ? 7.802 0.492 -1.726 1.00 98.75 370 GLY A CA 1
ATOM 2858 C C . GLY A 1 370 ? 8.512 0.159 -3.038 1.00 98.75 370 GLY A C 1
ATOM 2859 O O . GLY A 1 370 ? 9.658 -0.292 -3.041 1.00 98.75 370 GLY A O 1
ATOM 2860 N N . GLY A 1 371 ? 7.814 0.330 -4.157 1.00 98.75 371 GLY A N 1
ATOM 2861 C CA . GLY A 1 371 ? 8.272 -0.150 -5.458 1.00 98.75 371 GLY A CA 1
ATOM 2862 C C . GLY A 1 371 ? 9.333 0.728 -6.126 1.00 98.75 371 GLY A C 1
ATOM 2863 O O . GLY A 1 371 ? 9.425 1.925 -5.863 1.00 98.75 371 GLY A O 1
ATOM 2864 N N . LEU A 1 372 ? 10.101 0.119 -7.034 1.00 98.88 372 LEU A N 1
ATOM 2865 C CA . LEU A 1 372 ? 10.990 0.787 -7.987 1.00 98.88 372 LEU A CA 1
ATOM 2866 C C . LEU A 1 372 ? 10.537 0.461 -9.410 1.00 98.88 372 LEU A C 1
ATOM 2868 O O . LEU A 1 372 ? 10.437 -0.716 -9.774 1.00 98.88 372 LEU A O 1
ATOM 2872 N N . TRP A 1 373 ? 10.296 1.487 -10.217 1.00 98.81 373 TRP A N 1
ATOM 2873 C CA . TRP A 1 373 ? 9.817 1.369 -11.590 1.00 98.81 373 TRP A CA 1
ATOM 2874 C C . TRP A 1 373 ? 10.834 1.890 -12.596 1.00 98.81 373 TRP A C 1
ATOM 2876 O O . TRP A 1 373 ? 11.613 2.800 -12.322 1.00 98.81 373 TRP A O 1
ATOM 2886 N N . THR A 1 374 ? 10.786 1.326 -13.800 1.00 96.00 374 THR A N 1
ATOM 2887 C CA . THR A 1 374 ? 11.468 1.893 -14.972 1.00 96.00 374 THR A CA 1
ATOM 2888 C C . THR A 1 374 ? 10.737 3.132 -15.475 1.00 96.00 374 THR A C 1
ATOM 2890 O O . THR A 1 374 ? 9.512 3.120 -15.575 1.00 96.00 374 THR A O 1
ATOM 2893 N N . ARG A 1 375 ? 11.473 4.181 -15.861 1.00 89.00 375 ARG A N 1
ATOM 2894 C CA . ARG A 1 375 ? 10.854 5.430 -16.339 1.00 89.00 375 ARG A CA 1
ATOM 2895 C C . ARG A 1 375 ? 10.274 5.345 -17.755 1.00 89.00 375 ARG A C 1
ATOM 2897 O O . ARG A 1 375 ? 9.316 6.036 -18.057 1.00 89.00 375 ARG A O 1
ATOM 2904 N N . SER A 1 376 ? 10.840 4.504 -18.623 1.00 81.25 376 SER A N 1
ATOM 2905 C CA . SER A 1 376 ? 10.397 4.358 -20.020 1.00 81.25 376 SER A CA 1
ATOM 2906 C C . SER A 1 376 ? 9.239 3.379 -20.213 1.00 81.25 376 SER A C 1
ATOM 2908 O O . SER A 1 376 ? 8.651 3.336 -21.287 1.00 81.25 376 SER A O 1
ATOM 2910 N N . GLY A 1 377 ? 8.939 2.551 -19.209 1.00 74.25 377 GLY A N 1
ATOM 2911 C CA . GLY A 1 377 ? 7.930 1.501 -19.328 1.00 74.25 377 GLY A CA 1
ATOM 2912 C C . GLY A 1 377 ? 6.953 1.429 -18.167 1.00 74.25 377 GLY A C 1
ATOM 2913 O O . GLY A 1 377 ? 6.061 0.590 -18.222 1.00 74.25 377 GLY A O 1
ATOM 2914 N N . ASN A 1 378 ? 7.131 2.238 -17.116 1.00 91.81 378 ASN A N 1
ATOM 2915 C CA . ASN A 1 378 ? 6.272 2.264 -15.931 1.00 91.81 378 ASN A CA 1
ATOM 2916 C C . ASN A 1 378 ? 6.012 0.865 -15.334 1.00 91.81 378 ASN A C 1
ATOM 2918 O O . ASN A 1 378 ? 4.946 0.569 -14.790 1.00 91.81 378 ASN A O 1
ATOM 2922 N N . ARG A 1 379 ? 7.014 -0.020 -15.429 1.00 96.62 379 ARG A N 1
ATOM 2923 C CA . ARG A 1 379 ? 6.971 -1.403 -14.930 1.00 96.62 379 ARG A CA 1
ATOM 2924 C C . ARG A 1 379 ? 7.828 -1.554 -13.687 1.00 96.62 379 ARG A C 1
ATOM 2926 O O . ARG A 1 379 ? 8.978 -1.110 -13.677 1.00 96.62 379 ARG A O 1
ATOM 2933 N N . LEU A 1 380 ? 7.258 -2.215 -12.682 1.00 98.88 380 LEU A N 1
ATOM 2934 C CA . LEU A 1 380 ? 7.911 -2.535 -11.420 1.00 98.88 380 LEU A CA 1
ATOM 2935 C C . LEU A 1 380 ? 9.066 -3.517 -11.656 1.00 98.88 380 LEU A C 1
ATOM 2937 O O . LEU A 1 380 ? 8.884 -4.544 -12.312 1.00 98.88 380 LEU A O 1
ATOM 2941 N N . ILE A 1 381 ? 10.235 -3.221 -11.094 1.00 98.81 381 ILE A N 1
ATOM 2942 C CA . ILE A 1 381 ? 11.454 -4.040 -11.213 1.00 98.81 381 ILE A CA 1
ATOM 2943 C C . ILE A 1 381 ? 12.082 -4.405 -9.866 1.00 98.81 381 ILE A C 1
ATOM 2945 O O . ILE A 1 381 ? 12.999 -5.232 -9.820 1.00 98.81 381 ILE A O 1
ATOM 2949 N N . GLY A 1 382 ? 11.604 -3.816 -8.772 1.00 98.56 382 GLY A N 1
ATOM 2950 C CA . GLY A 1 382 ? 12.076 -4.110 -7.425 1.00 98.56 382 GLY A CA 1
ATOM 2951 C C . GLY A 1 382 ? 11.237 -3.449 -6.339 1.00 98.56 382 GLY A C 1
ATOM 2952 O O . GLY A 1 382 ? 10.259 -2.765 -6.631 1.00 98.56 382 GLY A O 1
ATOM 2953 N N . PHE A 1 383 ? 11.612 -3.693 -5.090 1.00 98.56 383 PHE A N 1
ATOM 2954 C CA . PHE A 1 383 ? 10.921 -3.226 -3.884 1.00 98.56 383 PHE A CA 1
ATOM 2955 C C . PHE A 1 383 ? 11.958 -2.905 -2.801 1.00 98.56 383 PHE A C 1
ATOM 2957 O O . PHE A 1 383 ? 12.974 -3.592 -2.699 1.00 98.56 383 PHE A O 1
ATOM 2964 N N . LEU A 1 384 ? 11.746 -1.830 -2.041 1.00 98.75 384 LEU A N 1
ATOM 2965 C CA . LEU A 1 384 ? 12.767 -1.250 -1.172 1.00 98.75 384 LEU A CA 1
ATOM 2966 C C . LEU A 1 384 ? 13.096 -2.176 -0.002 1.00 98.75 384 LEU A C 1
ATOM 2968 O O . LEU A 1 384 ? 12.224 -2.477 0.818 1.00 98.75 384 LEU A O 1
ATOM 2972 N N . SER A 1 385 ? 14.370 -2.537 0.119 1.00 97.62 385 SER A N 1
ATOM 2973 C CA . SER A 1 385 ? 14.891 -3.293 1.258 1.00 97.62 385 SER A CA 1
ATOM 2974 C C . SER A 1 385 ? 15.437 -2.355 2.337 1.00 97.62 385 SER A C 1
ATOM 2976 O O . SER A 1 385 ? 15.213 -2.565 3.526 1.00 97.62 385 SER A O 1
ATOM 2978 N N . GLY A 1 386 ? 16.117 -1.278 1.943 1.00 95.81 386 GLY A N 1
ATOM 2979 C CA . GLY A 1 386 ? 16.588 -0.236 2.854 1.00 95.81 386 GLY A CA 1
ATOM 2980 C C . GLY A 1 386 ? 17.741 0.559 2.259 1.00 95.81 386 GLY A C 1
ATOM 2981 O O . GLY A 1 386 ? 17.992 0.475 1.063 1.00 95.81 386 GLY A O 1
ATOM 2982 N N . GLY A 1 387 ? 18.477 1.272 3.105 1.00 95.31 387 GLY A N 1
ATOM 2983 C CA . GLY A 1 387 ? 19.607 2.082 2.675 1.00 95.31 387 GLY A CA 1
ATOM 2984 C C . GLY A 1 387 ? 20.043 3.080 3.734 1.00 95.31 387 GLY A C 1
ATOM 2985 O O . GLY A 1 387 ? 19.681 2.977 4.910 1.00 95.31 387 GLY A O 1
ATOM 2986 N N . THR A 1 388 ? 20.869 4.030 3.310 1.00 95.56 388 THR A N 1
ATOM 2987 C CA . THR A 1 388 ? 21.354 5.142 4.140 1.00 95.56 388 THR A CA 1
ATOM 2988 C C . THR A 1 388 ? 20.831 6.497 3.672 1.00 95.56 388 THR A C 1
ATOM 2990 O O . THR A 1 388 ? 21.123 7.505 4.326 1.00 95.56 388 THR A O 1
ATOM 2993 N N . ALA A 1 389 ? 20.086 6.528 2.563 1.00 96.81 389 ALA A N 1
ATOM 2994 C CA . ALA A 1 389 ? 19.440 7.723 2.049 1.00 96.81 389 ALA A CA 1
ATOM 2995 C C . ALA A 1 389 ? 18.528 8.353 3.112 1.00 96.81 389 ALA A C 1
ATOM 2997 O O . ALA A 1 389 ? 17.903 7.674 3.927 1.00 96.81 389 ALA A O 1
ATOM 2998 N N . SER A 1 390 ? 18.536 9.680 3.162 1.00 95.69 390 SER A N 1
ATOM 2999 C CA . SER A 1 390 ? 17.568 10.489 3.905 1.00 95.69 390 SER A CA 1
ATOM 3000 C C . SER A 1 390 ? 17.737 11.947 3.493 1.00 95.69 390 SER A C 1
ATOM 3002 O O . SER A 1 390 ? 18.778 12.326 2.956 1.00 95.69 390 SER A O 1
ATOM 3004 N N . CYS A 1 391 ? 16.816 12.832 3.882 1.00 94.88 391 CYS A N 1
ATOM 3005 C CA . CYS A 1 391 ? 17.027 14.268 3.663 1.00 94.88 391 CYS A CA 1
ATOM 3006 C C . CYS A 1 391 ? 18.259 14.828 4.397 1.00 94.88 391 CYS A C 1
ATOM 3008 O O . CYS A 1 391 ? 18.773 15.884 4.031 1.00 94.88 391 CYS A O 1
ATOM 3010 N N . GLY A 1 392 ? 18.735 14.143 5.444 1.00 95.00 392 GLY A N 1
ATOM 3011 C CA . GLY A 1 392 ? 19.982 14.473 6.138 1.00 95.00 392 GLY A CA 1
ATOM 3012 C C . GLY A 1 392 ? 21.233 13.838 5.519 1.00 95.00 392 GLY A C 1
ATOM 3013 O O . GLY A 1 392 ? 22.342 14.208 5.902 1.00 95.00 392 GLY A O 1
ATOM 3014 N N . ASN A 1 393 ? 21.065 12.900 4.585 1.00 95.88 393 ASN A N 1
ATOM 3015 C CA . ASN A 1 393 ? 22.125 12.188 3.880 1.00 95.88 393 ASN A CA 1
ATOM 3016 C C . ASN A 1 393 ? 21.755 12.027 2.389 1.00 95.88 393 ASN A C 1
ATOM 3018 O O . ASN A 1 393 ? 21.416 10.921 1.966 1.00 95.88 393 ASN A O 1
ATOM 3022 N N . PRO A 1 394 ? 21.784 13.120 1.603 1.00 90.88 394 PRO A N 1
ATOM 3023 C CA . PRO A 1 394 ? 21.332 13.111 0.209 1.00 90.88 394 PRO A CA 1
ATOM 3024 C C . PRO A 1 394 ? 22.226 12.278 -0.721 1.00 90.88 394 PRO A C 1
ATOM 3026 O O . PRO A 1 394 ? 21.747 11.791 -1.728 1.00 90.88 394 PRO A O 1
ATOM 3029 N N . SER A 1 395 ? 23.498 12.062 -0.369 1.00 93.31 395 SER A N 1
ATOM 3030 C CA . SER A 1 395 ? 24.410 11.145 -1.083 1.00 93.31 395 SER A CA 1
ATOM 3031 C C . SER A 1 395 ? 24.366 9.716 -0.521 1.00 93.31 395 SER A C 1
ATOM 3033 O O . SER A 1 395 ? 25.340 8.970 -0.618 1.00 93.31 395 SER A O 1
ATOM 3035 N N . GLY A 1 396 ? 23.303 9.386 0.214 1.00 95.81 396 GLY A N 1
ATOM 3036 C CA . GLY A 1 396 ? 23.071 8.049 0.730 1.00 95.81 396 GLY A CA 1
ATOM 3037 C C . GLY A 1 396 ? 22.388 7.187 -0.320 1.00 95.81 396 GLY A C 1
ATOM 3038 O O . GLY A 1 396 ? 21.471 7.643 -0.991 1.00 95.81 396 GLY A O 1
ATOM 3039 N N . PHE A 1 397 ? 22.804 5.929 -0.387 1.00 96.81 397 PHE A N 1
ATOM 3040 C CA . PHE A 1 397 ? 22.242 4.949 -1.307 1.00 96.81 397 PHE A CA 1
ATOM 3041 C C . PHE A 1 397 ? 21.000 4.263 -0.726 1.00 96.81 397 PHE A C 1
ATOM 3043 O O . PHE A 1 397 ? 20.857 4.165 0.500 1.00 96.81 397 PHE A O 1
ATOM 3050 N N . ASP A 1 398 ? 20.192 3.681 -1.608 1.00 98.19 398 ASP A N 1
ATOM 3051 C CA . ASP A 1 398 ? 19.153 2.699 -1.298 1.00 98.19 398 ASP A CA 1
ATOM 3052 C C . ASP A 1 398 ? 19.339 1.417 -2.114 1.00 98.19 398 ASP A C 1
ATOM 3054 O O . ASP A 1 398 ? 19.829 1.430 -3.243 1.00 98.19 398 ASP A O 1
ATOM 3058 N N . CYS A 1 399 ? 18.920 0.289 -1.539 1.00 97.50 399 CYS A N 1
ATOM 3059 C CA . CYS A 1 399 ? 18.903 -1.001 -2.204 1.00 97.50 399 CYS A CA 1
ATOM 3060 C C . CYS A 1 399 ? 17.482 -1.576 -2.301 1.00 97.50 399 CYS A C 1
ATOM 3062 O O . CYS A 1 399 ? 16.723 -1.614 -1.326 1.00 97.50 399 CYS A O 1
ATOM 3064 N N . PHE A 1 400 ? 17.134 -2.077 -3.484 1.00 98.69 400 PHE A N 1
ATOM 3065 C CA . PHE A 1 400 ? 15.828 -2.658 -3.792 1.00 98.69 400 PHE A CA 1
ATOM 3066 C C . PHE A 1 400 ? 15.995 -4.117 -4.201 1.00 98.69 400 PHE A C 1
ATOM 3068 O O . PHE A 1 400 ? 16.753 -4.417 -5.123 1.00 98.69 400 PHE A O 1
ATOM 3075 N N . GLY A 1 401 ? 15.276 -5.038 -3.562 1.00 98.38 401 GLY A N 1
ATOM 3076 C CA . GLY A 1 401 ? 15.263 -6.439 -3.973 1.00 98.38 401 GLY A CA 1
ATOM 3077 C C . GLY A 1 401 ? 14.827 -6.570 -5.433 1.00 98.38 401 GLY A C 1
ATOM 3078 O O . GLY A 1 401 ? 13.817 -5.996 -5.844 1.00 98.38 401 GLY A O 1
ATOM 3079 N N . ARG A 1 402 ? 15.597 -7.298 -6.251 1.00 98.38 402 ARG A N 1
ATOM 3080 C CA . ARG A 1 402 ? 15.330 -7.416 -7.693 1.00 98.38 402 ARG A CA 1
ATOM 3081 C C . ARG A 1 402 ? 14.152 -8.351 -7.940 1.00 98.38 402 ARG A C 1
ATOM 3083 O O . ARG A 1 402 ? 14.198 -9.528 -7.574 1.00 98.38 402 ARG A O 1
ATOM 3090 N N . LEU A 1 403 ? 13.133 -7.877 -8.659 1.00 98.69 403 LEU A N 1
ATOM 3091 C CA . LEU A 1 403 ? 11.978 -8.695 -9.047 1.00 98.69 403 LEU A CA 1
ATOM 3092 C C . LEU A 1 403 ? 12.401 -9.908 -9.890 1.00 98.69 403 LEU A C 1
ATOM 3094 O O . LEU A 1 403 ? 11.879 -11.003 -9.688 1.00 98.69 403 LEU A O 1
ATOM 3098 N N . SER A 1 404 ? 13.401 -9.749 -10.765 1.00 98.31 404 SER A N 1
ATOM 3099 C CA . SER A 1 404 ? 13.979 -10.848 -11.552 1.00 98.31 404 SER A CA 1
ATOM 3100 C C . SER A 1 404 ? 14.554 -11.972 -10.680 1.00 98.31 404 SER A C 1
ATOM 3102 O O . SER A 1 404 ? 14.406 -13.144 -11.013 1.00 98.31 404 SER A O 1
ATOM 3104 N N . VAL A 1 405 ? 15.148 -11.637 -9.531 1.00 97.94 405 VAL A N 1
ATOM 3105 C CA . VAL A 1 405 ? 15.718 -12.603 -8.577 1.00 97.94 405 VAL A CA 1
ATOM 3106 C C . VAL A 1 405 ? 14.633 -13.210 -7.679 1.00 97.94 405 VAL A C 1
ATOM 3108 O O . VAL A 1 405 ? 14.694 -14.395 -7.340 1.00 97.94 405 VAL A O 1
ATOM 3111 N N . ALA A 1 406 ? 13.614 -12.429 -7.308 1.00 98.12 406 ALA A N 1
ATOM 3112 C CA . ALA A 1 406 ? 12.441 -12.907 -6.569 1.00 98.12 406 ALA A CA 1
ATOM 3113 C C . ALA A 1 406 ? 11.502 -13.795 -7.416 1.00 98.12 406 ALA A C 1
ATOM 3115 O O . ALA A 1 406 ? 10.670 -14.523 -6.865 1.00 98.12 406 ALA A O 1
ATOM 3116 N N . TRP A 1 407 ? 11.632 -13.756 -8.748 1.00 98.50 407 TRP A N 1
ATOM 3117 C CA . TRP A 1 407 ? 10.803 -14.522 -9.679 1.00 98.50 407 TRP A CA 1
ATOM 3118 C C . TRP A 1 407 ? 10.892 -16.032 -9.463 1.00 98.50 407 TRP A C 1
ATOM 3120 O O . TRP A 1 407 ? 9.869 -16.723 -9.417 1.00 98.50 407 TRP A O 1
ATOM 3130 N N . ASP A 1 408 ? 12.117 -16.524 -9.293 1.00 96.06 408 ASP A N 1
ATOM 3131 C CA . ASP A 1 408 ? 12.440 -17.930 -9.082 1.00 96.06 408 ASP A CA 1
ATOM 3132 C C . ASP A 1 408 ? 12.756 -18.224 -7.622 1.00 96.06 408 ASP A C 1
ATOM 3134 O O . ASP A 1 408 ? 12.934 -17.316 -6.828 1.00 96.06 408 ASP A O 1
ATOM 3138 N N . GLY A 1 409 ? 12.791 -19.503 -7.244 1.00 93.50 409 GLY A N 1
ATOM 3139 C CA . GLY A 1 409 ? 13.071 -19.951 -5.881 1.00 93.50 409 GLY A CA 1
ATOM 3140 C C . GLY A 1 409 ? 12.757 -21.432 -5.683 1.00 93.50 409 GLY A C 1
ATOM 3141 O O . GLY A 1 409 ? 12.214 -22.104 -6.570 1.00 93.50 409 GLY A O 1
ATOM 3142 N N . ASN A 1 410 ? 13.084 -21.953 -4.501 1.00 94.38 410 ASN A N 1
ATOM 3143 C CA . ASN A 1 410 ? 13.045 -23.393 -4.225 1.00 94.38 410 ASN A CA 1
ATOM 3144 C C . ASN A 1 410 ? 11.624 -23.978 -4.232 1.00 94.38 410 ASN A C 1
ATOM 3146 O O . ASN A 1 410 ? 11.437 -25.155 -4.531 1.00 94.38 410 ASN A O 1
ATOM 3150 N N . ASN A 1 411 ? 10.615 -23.177 -3.885 1.00 96.62 411 ASN A N 1
ATOM 3151 C CA . ASN A 1 411 ? 9.218 -23.603 -3.816 1.00 96.62 411 ASN A CA 1
ATOM 3152 C C . ASN A 1 411 ? 8.260 -22.415 -4.000 1.00 96.62 411 ASN A C 1
ATOM 3154 O O . ASN A 1 411 ? 8.680 -21.262 -3.931 1.00 96.62 411 ASN A O 1
ATOM 3158 N N . ARG A 1 412 ? 6.962 -22.706 -4.161 1.00 97.56 412 ARG A N 1
ATOM 3159 C CA . ARG A 1 412 ? 5.887 -21.711 -4.337 1.00 97.56 412 ARG A CA 1
ATOM 3160 C C . ARG A 1 412 ? 5.813 -20.657 -3.217 1.00 97.56 412 ARG A C 1
ATOM 3162 O O . ARG A 1 412 ? 5.380 -19.543 -3.471 1.00 97.56 412 ARG A O 1
ATOM 3169 N N . GLN A 1 413 ? 6.244 -20.976 -1.994 1.00 97.38 413 GLN A N 1
ATOM 3170 C CA . GLN A 1 413 ? 6.248 -20.032 -0.865 1.00 97.38 413 GLN A CA 1
ATOM 3171 C C . GLN A 1 413 ? 7.489 -19.122 -0.831 1.00 97.38 413 GLN A C 1
ATOM 3173 O O . GLN A 1 413 ? 7.611 -18.295 0.066 1.00 97.38 413 GLN A O 1
ATOM 3178 N N . SER A 1 414 ? 8.421 -19.263 -1.776 1.00 97.56 414 SER A N 1
ATOM 3179 C CA . SER A 1 414 ? 9.690 -18.517 -1.818 1.00 97.56 414 SER A CA 1
ATOM 3180 C C . SER A 1 414 ? 10.004 -17.920 -3.195 1.00 97.56 414 SER A C 1
ATOM 3182 O O . SER A 1 414 ? 11.168 -17.620 -3.476 1.00 97.56 414 SER A O 1
ATOM 3184 N N . ARG A 1 415 ? 8.986 -17.768 -4.059 1.00 98.12 415 ARG A N 1
ATOM 3185 C CA . ARG A 1 415 ? 9.116 -17.172 -5.400 1.00 98.12 415 ARG A CA 1
ATOM 3186 C C . ARG A 1 415 ? 7.811 -16.558 -5.920 1.00 98.12 415 ARG A C 1
ATOM 3188 O O . ARG A 1 415 ? 6.739 -16.940 -5.455 1.00 98.12 415 ARG A O 1
ATOM 3195 N N . LEU A 1 416 ? 7.906 -15.644 -6.887 1.00 98.75 416 LEU A N 1
ATOM 3196 C CA . LEU A 1 416 ? 6.753 -14.924 -7.456 1.00 98.75 416 LEU A CA 1
ATOM 3197 C C . LEU A 1 416 ? 6.056 -15.657 -8.613 1.00 98.75 416 LEU A C 1
ATOM 3199 O O . LEU A 1 416 ? 4.842 -15.520 -8.761 1.00 98.75 416 LEU A O 1
ATOM 3203 N N . ARG A 1 417 ? 6.781 -16.449 -9.415 1.00 97.94 417 ARG A N 1
ATOM 3204 C CA . ARG A 1 417 ? 6.256 -16.996 -10.681 1.00 97.94 417 ARG A CA 1
ATOM 3205 C C . ARG A 1 417 ? 4.962 -17.803 -10.552 1.00 97.94 417 ARG A C 1
ATOM 3207 O O . ARG A 1 417 ? 4.079 -17.639 -11.375 1.00 97.94 417 ARG A O 1
ATOM 3214 N N . ASP A 1 418 ? 4.790 -18.618 -9.503 1.00 98.12 418 ASP A N 1
ATOM 3215 C CA . ASP A 1 418 ? 3.573 -19.441 -9.351 1.00 98.12 418 ASP A CA 1
ATOM 3216 C C . ASP A 1 418 ? 2.312 -18.625 -9.017 1.00 98.12 418 ASP A C 1
ATOM 3218 O O . ASP A 1 418 ? 1.227 -19.211 -8.921 1.00 98.12 418 ASP A O 1
ATOM 3222 N N . TRP A 1 419 ? 2.477 -17.329 -8.738 1.00 98.38 419 TRP A N 1
ATOM 3223 C CA . TRP A 1 419 ? 1.418 -16.390 -8.376 1.00 98.38 419 TRP A CA 1
ATOM 3224 C C . TRP A 1 419 ? 1.188 -15.363 -9.482 1.00 98.38 419 TRP A C 1
ATOM 3226 O O . TRP A 1 419 ? 0.044 -15.130 -9.849 1.00 98.38 419 TRP A O 1
ATOM 3236 N N . LEU A 1 420 ? 2.263 -14.788 -10.030 1.00 98.44 420 LEU A N 1
ATOM 3237 C CA . LEU A 1 420 ? 2.176 -13.743 -11.053 1.00 98.44 420 LEU A CA 1
ATOM 3238 C C . LEU A 1 420 ? 2.119 -14.293 -12.487 1.00 98.44 420 LEU A C 1
ATOM 3240 O O . LEU A 1 420 ? 1.666 -13.584 -13.374 1.00 98.44 420 LEU A O 1
ATOM 3244 N N . ASP A 1 421 ? 2.541 -15.534 -12.732 1.00 97.69 421 ASP A N 1
ATOM 3245 C CA . ASP A 1 421 ? 2.398 -16.247 -14.014 1.00 97.69 421 ASP A CA 1
ATOM 3246 C C . ASP A 1 421 ? 1.949 -17.697 -13.744 1.00 97.69 421 ASP A C 1
ATOM 3248 O O . ASP A 1 421 ? 2.717 -18.646 -13.939 1.00 97.69 421 ASP A O 1
ATOM 3252 N N . PRO A 1 422 ? 0.726 -17.893 -13.210 1.00 92.12 422 PRO A N 1
ATOM 3253 C CA . PRO A 1 422 ? 0.263 -19.200 -12.741 1.00 92.12 422 PRO A CA 1
ATOM 3254 C C . PRO A 1 422 ? 0.195 -20.259 -13.851 1.00 92.12 422 PRO A C 1
ATOM 3256 O O . PRO A 1 422 ? 0.327 -21.447 -13.549 1.00 92.12 422 PRO A O 1
ATOM 3259 N N . ASP A 1 423 ? 0.048 -19.833 -15.108 1.00 91.81 423 ASP A N 1
ATOM 3260 C CA . ASP A 1 423 ? -0.021 -20.703 -16.287 1.00 91.81 423 ASP A CA 1
ATOM 3261 C C . ASP A 1 423 ? 1.354 -20.961 -16.926 1.00 91.81 423 ASP A C 1
ATOM 3263 O O . ASP A 1 423 ? 1.464 -21.727 -17.883 1.00 91.81 423 ASP A O 1
ATOM 3267 N N . GLY A 1 424 ? 2.423 -20.358 -16.390 1.00 91.50 424 GLY A N 1
ATOM 3268 C CA . GLY A 1 424 ? 3.789 -20.567 -16.867 1.00 91.50 424 GLY A CA 1
ATOM 3269 C C . GLY A 1 424 ? 4.002 -20.107 -18.308 1.00 91.50 424 GLY A C 1
ATOM 3270 O O . GLY A 1 424 ? 4.743 -20.747 -19.053 1.00 91.50 424 GLY A O 1
ATOM 3271 N N . THR A 1 425 ? 3.359 -19.007 -18.698 1.00 89.44 425 THR A N 1
ATOM 3272 C CA . THR A 1 425 ? 3.435 -18.433 -20.050 1.00 89.44 425 THR A CA 1
ATOM 3273 C C . THR A 1 425 ? 4.847 -17.989 -20.428 1.00 89.44 425 THR A C 1
ATOM 3275 O O . THR A 1 425 ? 5.157 -17.835 -21.607 1.00 89.44 425 THR A O 1
ATOM 3278 N N . GLY A 1 426 ? 5.715 -17.756 -19.439 1.00 89.25 426 GLY A N 1
ATOM 3279 C CA . GLY A 1 426 ? 7.083 -17.316 -19.672 1.00 89.25 426 GLY A CA 1
ATOM 3280 C C . GLY A 1 426 ? 7.191 -15.829 -20.000 1.00 89.25 426 GLY A C 1
ATOM 3281 O O . GLY A 1 426 ? 8.288 -15.369 -20.324 1.00 89.25 426 GLY A O 1
ATOM 3282 N N . ARG A 1 427 ? 6.112 -15.045 -19.850 1.00 86.06 427 ARG A N 1
ATOM 3283 C CA . ARG A 1 427 ? 6.137 -13.592 -20.080 1.00 86.06 427 ARG A CA 1
ATOM 3284 C C . ARG A 1 427 ? 7.218 -12.921 -19.238 1.00 86.06 427 ARG A C 1
ATOM 3286 O O . ARG A 1 427 ? 7.351 -13.182 -18.043 1.00 86.06 427 ARG A O 1
ATOM 3293 N N . MET A 1 428 ? 8.012 -12.066 -19.877 1.00 93.88 428 MET A N 1
ATOM 3294 C CA . MET A 1 428 ? 9.082 -11.300 -19.221 1.00 93.88 428 MET A CA 1
ATOM 3295 C C . MET A 1 428 ? 8.586 -9.959 -18.677 1.00 93.88 428 MET A C 1
ATOM 3297 O O . MET A 1 428 ? 9.214 -9.376 -17.795 1.00 93.88 428 MET A O 1
ATOM 3301 N N . ARG A 1 429 ? 7.471 -9.467 -19.220 1.00 91.31 429 ARG A N 1
ATOM 3302 C CA . ARG A 1 429 ? 6.876 -8.169 -18.916 1.00 91.31 429 ARG A CA 1
ATOM 3303 C C . ARG A 1 429 ? 5.358 -8.283 -18.951 1.00 91.31 429 ARG A C 1
ATOM 3305 O O . ARG A 1 429 ? 4.819 -9.021 -19.776 1.00 91.31 429 ARG A O 1
ATOM 3312 N N . VAL A 1 430 ? 4.695 -7.526 -18.085 1.00 87.25 430 VAL A N 1
ATOM 3313 C CA . VAL A 1 430 ? 3.236 -7.368 -18.044 1.00 87.25 430 VAL A CA 1
ATOM 3314 C C . VAL A 1 430 ? 2.922 -5.890 -17.828 1.00 87.25 430 VAL A C 1
ATOM 3316 O O . VAL A 1 430 ? 3.580 -5.235 -17.019 1.00 87.25 430 VAL A O 1
ATOM 3319 N N . ASN A 1 431 ? 1.944 -5.359 -18.563 1.00 87.00 431 ASN A N 1
ATOM 3320 C CA . ASN A 1 431 ? 1.423 -4.008 -18.349 1.00 87.00 431 ASN A CA 1
ATOM 3321 C C . ASN A 1 431 ? 0.446 -4.001 -17.174 1.00 87.00 431 ASN A C 1
ATOM 3323 O O . ASN A 1 431 ? -0.249 -4.990 -16.928 1.00 87.00 431 ASN A O 1
ATOM 3327 N N . GLY A 1 432 ? 0.384 -2.881 -16.460 1.00 87.25 432 GLY A N 1
ATOM 3328 C CA . GLY A 1 432 ? -0.598 -2.725 -15.396 1.00 87.25 432 GLY A CA 1
ATOM 3329 C C . GLY A 1 432 ? -2.015 -2.553 -15.936 1.00 87.25 432 GLY A C 1
ATOM 3330 O O . GLY A 1 432 ? -2.244 -2.573 -17.148 1.00 87.25 432 GLY A O 1
ATOM 3331 N N . PHE A 1 433 ? -2.985 -2.443 -15.035 1.00 84.94 433 PHE A N 1
ATOM 3332 C CA . PHE A 1 433 ? -4.376 -2.176 -15.392 1.00 84.94 433 PHE A CA 1
ATOM 3333 C C . PHE A 1 433 ? -5.145 -1.524 -14.240 1.00 84.94 433 PHE A C 1
ATOM 3335 O O . PHE A 1 433 ? -4.868 -1.762 -13.062 1.00 84.94 433 PHE A O 1
ATOM 3342 N N . ASN A 1 434 ? -6.159 -0.740 -14.598 1.00 84.75 434 ASN A N 1
ATOM 3343 C CA . ASN A 1 434 ? -7.096 -0.138 -13.656 1.00 84.75 434 ASN A CA 1
ATOM 3344 C C . ASN A 1 434 ? -7.976 -1.202 -12.991 1.00 84.75 434 ASN A C 1
ATOM 3346 O O . ASN A 1 434 ? -8.572 -2.032 -13.680 1.00 84.75 434 ASN A O 1
ATOM 3350 N N . ALA A 1 435 ? -8.134 -1.153 -11.664 1.00 76.75 435 ALA A N 1
ATOM 3351 C CA . ALA A 1 435 ? -9.042 -2.066 -10.964 1.00 76.75 435 ALA A CA 1
ATOM 3352 C C . ALA A 1 435 ? -10.507 -1.868 -11.388 1.00 76.75 435 ALA A C 1
ATOM 3354 O O . ALA A 1 435 ? -11.269 -2.834 -11.458 1.00 76.75 435 ALA A O 1
ATOM 3355 N N . ASN A 1 436 ? -10.876 -0.634 -11.740 1.00 68.75 436 ASN A N 1
ATOM 3356 C CA . ASN A 1 436 ? -12.212 -0.267 -12.213 1.00 68.75 436 ASN A CA 1
ATOM 3357 C C . ASN A 1 436 ? -12.371 -0.304 -13.733 1.00 68.75 436 ASN A C 1
ATOM 3359 O O . ASN A 1 436 ? -13.494 -0.342 -14.224 1.00 68.75 436 ASN A O 1
ATOM 3363 N N . GLY A 1 437 ? -11.267 -0.358 -14.481 1.00 49.25 437 GLY A N 1
ATOM 3364 C CA . GLY A 1 437 ? -11.300 -0.504 -15.933 1.00 49.25 437 GLY A CA 1
ATOM 3365 C C . GLY A 1 437 ? -11.657 -1.937 -16.317 1.00 49.25 437 GLY A C 1
ATOM 3366 O O . GLY A 1 437 ? -10.863 -2.845 -16.078 1.00 49.25 437 GLY A O 1
ATOM 3367 N N . GLY A 1 438 ? -12.880 -2.145 -16.812 1.00 42.41 438 GLY A N 1
ATOM 3368 C CA . GLY A 1 438 ? -13.196 -3.145 -17.846 1.00 42.41 438 GLY A CA 1
ATOM 3369 C C . GLY A 1 438 ? -12.889 -4.630 -17.613 1.00 42.41 438 GLY A C 1
ATOM 3370 O O . GLY A 1 438 ? -12.983 -5.435 -18.518 1.00 42.41 438 GLY A O 1
ATOM 3371 N N . GLY A 1 439 ? -12.590 -5.066 -16.396 1.00 34.88 439 GLY A N 1
ATOM 3372 C CA . GLY A 1 439 ? -12.437 -6.482 -16.023 1.00 34.88 439 GLY A CA 1
ATOM 3373 C C . GLY A 1 439 ? -13.557 -6.928 -15.085 1.00 34.88 439 GLY A C 1
ATOM 3374 O O . GLY A 1 439 ? -13.334 -7.561 -14.048 1.00 34.88 439 GLY A O 1
ATOM 3375 N N . GLY A 1 440 ? -14.783 -6.525 -15.407 1.00 33.94 440 GLY A N 1
ATOM 3376 C CA . GLY A 1 440 ? -15.995 -6.957 -14.730 1.00 33.94 440 GLY A CA 1
ATOM 3377 C C . GLY A 1 440 ? -16.276 -8.437 -14.969 1.00 33.94 440 GLY A C 1
ATOM 3378 O O . GLY A 1 440 ? -17.208 -8.798 -15.673 1.00 33.94 440 GLY A O 1
ATOM 3379 N N . GLY A 1 441 ? -15.536 -9.313 -14.293 1.00 34.00 441 GLY A N 1
ATOM 3380 C CA . GLY A 1 441 ? -16.091 -10.579 -13.830 1.00 34.00 441 GLY A CA 1
ATOM 3381 C C . GLY A 1 441 ? -17.082 -10.295 -12.701 1.00 34.00 441 GLY A C 1
ATOM 3382 O O . GLY A 1 441 ? -16.733 -10.426 -11.531 1.00 34.00 441 GLY A O 1
ATOM 3383 N N . GLY A 1 442 ? -18.292 -9.866 -13.062 1.00 30.53 442 GLY A N 1
ATOM 3384 C CA . GLY A 1 442 ? -19.461 -9.742 -12.195 1.00 30.53 442 GLY A CA 1
ATOM 3385 C C . GLY A 1 442 ? -20.671 -10.261 -12.964 1.00 30.53 442 GLY A C 1
ATOM 3386 O O . GLY A 1 442 ? -20.978 -9.764 -14.040 1.00 30.53 442 GLY A O 1
ATOM 3387 N N . GLY A 1 443 ? -21.299 -11.325 -12.463 1.00 33.22 443 GLY A N 1
ATOM 3388 C CA . GLY A 1 443 ? -22.338 -12.081 -13.161 1.00 33.22 443 GLY A CA 1
ATOM 3389 C C . GLY A 1 443 ? -23.470 -11.211 -13.709 1.00 33.22 443 GLY A C 1
ATOM 3390 O O . GLY A 1 443 ? -24.326 -10.747 -12.964 1.00 33.22 443 GLY A O 1
ATOM 3391 N N . GLY A 1 444 ? -23.474 -11.074 -15.033 1.00 34.22 444 GLY A N 1
ATOM 3392 C CA . GLY A 1 444 ? -24.485 -10.382 -15.824 1.00 34.22 444 GLY A CA 1
ATOM 3393 C C . GLY A 1 444 ? -24.315 -10.629 -17.326 1.00 34.22 444 GLY A C 1
ATOM 3394 O O . GLY A 1 444 ? -24.479 -9.710 -18.104 1.00 34.22 444 GLY A O 1
ATOM 3395 N N . GLY A 1 445 ? -23.948 -11.856 -17.720 1.00 41.25 445 GLY A N 1
ATOM 3396 C CA . GLY A 1 445 ? -24.153 -12.418 -19.062 1.00 41.25 445 GLY A CA 1
ATOM 3397 C C . GLY A 1 445 ? -23.674 -11.615 -20.276 1.00 41.25 445 GLY A C 1
ATOM 3398 O O . GLY A 1 445 ? -24.511 -11.185 -21.058 1.00 41.25 445 GLY A O 1
ATOM 3399 N N . CYS A 1 446 ? -22.364 -11.572 -20.531 1.00 48.75 446 CYS A N 1
ATOM 3400 C CA . CYS A 1 446 ? -21.889 -11.609 -21.916 1.00 48.75 446 CYS A CA 1
ATOM 3401 C C . CYS A 1 446 ? -21.240 -12.978 -22.147 1.00 48.75 446 CYS A C 1
ATOM 3403 O O . CYS A 1 446 ? -20.253 -13.334 -21.507 1.00 48.75 446 CYS A O 1
ATOM 3405 N N . SER A 1 447 ? -21.852 -13.806 -22.990 1.00 56.00 447 SER A N 1
ATOM 3406 C CA . SER A 1 447 ? -21.407 -15.178 -23.290 1.00 56.00 447 SER A CA 1
ATOM 3407 C C . SER A 1 447 ? -20.293 -15.239 -24.344 1.00 56.00 447 SER A C 1
ATOM 3409 O O . SER A 1 447 ? -20.010 -16.312 -24.877 1.00 56.00 447 SER A O 1
ATOM 3411 N N . VAL A 1 448 ? -19.684 -14.094 -24.656 1.00 52.84 448 VAL A N 1
ATOM 3412 C CA . VAL A 1 448 ? -18.701 -13.922 -25.723 1.00 52.84 448 VAL A CA 1
ATOM 3413 C C . VAL A 1 448 ? -17.303 -13.795 -25.091 1.00 52.84 448 VAL A C 1
ATOM 3415 O O . VAL A 1 448 ? -17.098 -12.905 -24.268 1.00 52.84 448 VAL A O 1
ATOM 3418 N N . PRO A 1 449 ? -16.352 -14.701 -25.391 1.00 52.66 449 PRO A N 1
ATOM 3419 C CA . PRO A 1 449 ? -14.977 -14.606 -24.896 1.00 52.66 449 PRO A CA 1
ATOM 3420 C C . PRO A 1 449 ? -14.280 -13.313 -25.349 1.00 52.66 449 PRO A C 1
ATOM 3422 O O . PRO A 1 449 ? -14.520 -12.849 -26.460 1.00 52.66 449 PRO A O 1
ATOM 3425 N N . VAL A 1 450 ? -13.381 -12.775 -24.519 1.00 48.97 450 VAL A N 1
ATOM 3426 C CA . VAL A 1 450 ? -12.495 -11.652 -24.887 1.00 48.97 450 VAL A CA 1
ATOM 3427 C C . VAL A 1 450 ? -11.636 -12.059 -26.096 1.00 48.97 450 VAL A C 1
ATOM 3429 O O . VAL A 1 450 ? -11.077 -13.159 -26.090 1.00 48.97 450 VAL A O 1
ATOM 3432 N N . GLY A 1 451 ? -11.557 -11.207 -27.128 1.00 48.78 451 GLY A N 1
ATOM 3433 C CA . GLY A 1 451 ? -10.895 -11.510 -28.409 1.00 48.78 451 GLY A CA 1
ATOM 3434 C C . GLY A 1 451 ? -11.763 -12.273 -29.425 1.00 48.78 451 GLY A C 1
ATOM 3435 O O . GLY A 1 451 ? -11.254 -12.786 -30.417 1.00 48.78 451 GLY A O 1
ATOM 3436 N N . ASN A 1 452 ? -13.068 -12.405 -29.174 1.00 63.28 452 ASN A N 1
ATOM 3437 C CA . ASN A 1 452 ? -14.041 -12.778 -30.201 1.00 63.28 452 ASN A CA 1
ATOM 3438 C C . ASN A 1 452 ? -14.390 -11.541 -31.040 1.00 63.28 452 ASN A C 1
ATOM 3440 O O . ASN A 1 452 ? -14.600 -10.478 -30.456 1.00 63.28 452 ASN A O 1
ATOM 3444 N N . GLY A 1 453 ? -14.546 -11.704 -32.358 1.00 63.09 453 GLY A N 1
ATOM 3445 C CA . GLY A 1 453 ? -14.792 -10.608 -33.309 1.00 63.09 453 GLY A CA 1
ATOM 3446 C C . GLY A 1 453 ? -16.148 -9.910 -33.248 1.00 63.09 453 GLY A C 1
ATOM 3447 O O . GLY A 1 453 ? -16.686 -9.483 -34.259 1.00 63.09 453 GLY A O 1
ATOM 3448 N N . ARG A 1 454 ? -16.775 -9.907 -32.072 1.00 65.06 454 ARG A N 1
ATOM 3449 C CA . ARG A 1 454 ? -17.965 -9.116 -31.736 1.00 65.06 454 ARG A CA 1
ATOM 3450 C C . ARG A 1 454 ? -17.912 -8.622 -30.293 1.00 65.06 454 ARG A C 1
ATOM 3452 O O . ARG A 1 454 ? -18.942 -8.259 -29.736 1.00 65.06 454 ARG A O 1
ATOM 3459 N N . PHE A 1 455 ? -16.765 -8.720 -29.620 1.00 72.44 455 PHE A N 1
ATOM 3460 C CA . PHE A 1 455 ? -16.686 -8.500 -28.178 1.00 72.44 455 PHE A CA 1
ATOM 3461 C C . PHE A 1 455 ? -17.070 -7.061 -27.809 1.00 72.44 455 PHE A C 1
ATOM 3463 O O . PHE A 1 455 ? -17.923 -6.869 -26.939 1.00 72.44 455 PHE A O 1
ATOM 3470 N N . CYS A 1 456 ? -16.538 -6.058 -28.511 1.00 76.44 456 CYS A N 1
ATOM 3471 C CA . CYS A 1 456 ? -16.897 -4.664 -28.252 1.00 76.44 456 CYS A CA 1
ATOM 3472 C C . CYS A 1 456 ? -18.308 -4.326 -28.749 1.00 76.44 456 CYS A C 1
ATOM 3474 O O . CYS A 1 456 ? -19.020 -3.565 -28.092 1.00 76.44 456 CYS A O 1
ATOM 3476 N N . THR A 1 457 ? -18.771 -4.972 -29.820 1.00 74.50 457 THR A N 1
ATOM 3477 C CA . THR A 1 457 ? -20.135 -4.824 -30.345 1.00 74.50 457 THR A CA 1
ATOM 3478 C C . THR A 1 457 ? -21.212 -5.399 -29.415 1.00 74.50 457 THR A C 1
ATOM 3480 O O . THR A 1 457 ? -22.269 -4.793 -29.227 1.00 74.50 457 THR A O 1
ATOM 3483 N N . ASP A 1 458 ? -20.973 -6.582 -28.842 1.00 67.00 458 ASP A N 1
ATOM 3484 C CA . ASP A 1 458 ? -21.969 -7.354 -28.091 1.00 67.00 458 ASP A CA 1
ATOM 3485 C C . ASP A 1 458 ? -21.895 -7.088 -26.576 1.00 67.00 458 ASP A C 1
ATOM 3487 O O . ASP A 1 458 ? -22.914 -7.211 -25.888 1.00 67.00 458 ASP A O 1
ATOM 3491 N N . CYS A 1 459 ? -20.717 -6.728 -26.048 1.00 65.50 459 CYS A N 1
ATOM 3492 C CA . CYS A 1 459 ? -20.504 -6.516 -24.613 1.00 65.50 459 CYS A CA 1
ATOM 3493 C C . CYS A 1 459 ? -20.313 -5.037 -24.225 1.00 65.50 459 CYS A C 1
ATOM 3495 O O . CYS A 1 459 ? -20.760 -4.686 -23.138 1.00 65.50 459 CYS A O 1
ATOM 3497 N N . GLY A 1 460 ? -19.708 -4.229 -25.111 1.00 61.97 460 GLY A N 1
ATOM 3498 C CA . GLY A 1 460 ? -19.616 -2.756 -25.201 1.00 61.97 460 GLY A CA 1
ATOM 3499 C C . GLY A 1 460 ? -19.498 -1.846 -23.957 1.00 61.97 460 GLY A C 1
ATOM 3500 O O . GLY A 1 460 ? -19.800 -2.215 -22.826 1.00 61.97 460 GLY A O 1
ATOM 3501 N N . PRO A 1 461 ? -19.199 -0.552 -24.181 1.00 76.12 461 PRO A N 1
ATOM 3502 C CA . PRO A 1 461 ? -18.082 -0.068 -24.991 1.00 76.12 461 PRO A CA 1
ATOM 3503 C C . PRO A 1 461 ? -16.729 -0.466 -24.369 1.00 76.12 461 PRO A C 1
ATOM 3505 O O . PRO A 1 461 ? -16.543 -0.377 -23.149 1.00 76.12 461 PRO A O 1
ATOM 3508 N N . CYS A 1 462 ? -15.795 -0.875 -25.223 1.00 77.88 462 CYS A N 1
ATOM 3509 C CA . CYS A 1 462 ? -14.458 -1.334 -24.853 1.00 77.88 462 CYS A CA 1
ATOM 3510 C C . CYS A 1 462 ? -13.569 -0.187 -24.348 1.00 77.88 462 CYS A C 1
ATOM 3512 O O . CYS A 1 462 ? -13.607 0.934 -24.863 1.00 77.88 462 CYS A O 1
ATOM 3514 N N . GLY A 1 463 ? -12.803 -0.464 -23.295 1.00 77.25 463 GLY A N 1
ATOM 3515 C CA . GLY A 1 463 ? -11.778 0.425 -22.753 1.00 77.25 463 GLY A CA 1
ATOM 3516 C C . GLY A 1 463 ? -10.469 0.369 -23.542 1.00 77.25 463 GLY A C 1
ATOM 3517 O O . GLY A 1 463 ? -10.306 -0.426 -24.462 1.00 77.25 463 GLY A O 1
ATOM 3518 N N . GLU A 1 464 ? -9.511 1.214 -23.168 1.00 78.81 464 GLU A N 1
ATOM 3519 C CA . GLU A 1 464 ? -8.208 1.273 -23.834 1.00 78.81 464 GLU A CA 1
ATOM 3520 C C . GLU A 1 464 ? -7.453 -0.063 -23.701 1.00 78.81 464 GLU A C 1
ATOM 3522 O O . GLU A 1 464 ? -7.273 -0.589 -22.597 1.00 78.81 464 GLU A O 1
ATOM 3527 N N . GLY A 1 465 ? -7.008 -0.620 -24.826 1.00 71.75 465 GLY A N 1
ATOM 3528 C CA . GLY A 1 465 ? -6.376 -1.932 -24.904 1.00 71.75 465 GLY A CA 1
ATOM 3529 C C . GLY A 1 465 ? -7.347 -3.120 -24.950 1.00 71.75 465 GLY A C 1
ATOM 3530 O O . GLY A 1 465 ? -6.898 -4.254 -24.771 1.00 71.75 465 GLY A O 1
ATOM 3531 N N . GLU A 1 466 ? -8.650 -2.890 -25.158 1.00 77.06 466 GLU A N 1
ATOM 3532 C CA . GLU A 1 466 ? -9.676 -3.930 -25.339 1.00 77.06 466 GLU A CA 1
ATOM 3533 C C . GLU A 1 466 ? -10.151 -4.020 -26.801 1.00 77.06 466 GLU A C 1
ATOM 3535 O O . GLU A 1 466 ? -10.326 -2.999 -27.460 1.00 77.06 466 GLU A O 1
ATOM 3540 N N . GLY A 1 467 ? -10.372 -5.247 -27.280 1.00 73.44 467 GLY A N 1
ATOM 3541 C CA . GLY A 1 467 ? -10.842 -5.580 -28.631 1.00 73.44 467 GLY A CA 1
ATOM 3542 C C . GLY A 1 467 ? -11.846 -6.739 -28.607 1.00 73.44 467 GLY A C 1
ATOM 3543 O O . GLY A 1 467 ? -12.006 -7.402 -27.577 1.00 73.44 467 GLY A O 1
ATOM 3544 N N . ASP A 1 468 ? -12.555 -7.084 -29.677 1.00 82.94 468 ASP A N 1
ATOM 3545 C CA . ASP A 1 468 ? -12.475 -6.609 -31.067 1.00 82.94 468 ASP A CA 1
ATOM 3546 C C . ASP A 1 468 ? -13.475 -5.465 -31.309 1.00 82.94 468 ASP A C 1
ATOM 3548 O O . ASP A 1 468 ? -14.682 -5.688 -31.134 1.00 82.94 468 ASP A O 1
ATOM 3552 N N . CYS A 1 469 ? -13.000 -4.247 -31.583 1.00 84.56 469 CYS A N 1
ATOM 3553 C CA . CYS A 1 469 ? -13.865 -3.111 -31.921 1.00 84.56 469 CYS A CA 1
ATOM 3554 C C . CYS A 1 469 ? -14.028 -3.013 -33.435 1.00 84.56 469 CYS A C 1
ATOM 3556 O O . CYS A 1 469 ? -13.053 -3.059 -34.144 1.00 84.56 469 CYS A O 1
ATOM 3558 N N . ASP A 1 470 ? -15.242 -2.824 -33.954 1.00 82.69 470 ASP A N 1
ATOM 3559 C CA . ASP A 1 470 ? -15.394 -2.647 -35.412 1.00 82.69 470 ASP A CA 1
ATOM 3560 C C . ASP A 1 470 ? -15.411 -1.156 -35.820 1.00 82.69 470 ASP A C 1
ATOM 3562 O O . ASP A 1 470 ? -15.375 -0.810 -37.003 1.00 82.69 470 ASP A O 1
ATOM 3566 N N . ARG A 1 471 ? -15.642 -0.249 -34.853 1.00 82.38 471 ARG A N 1
ATOM 3567 C CA . ARG A 1 471 ? -15.782 1.211 -35.047 1.00 82.38 471 ARG A CA 1
ATOM 3568 C C . ARG A 1 471 ? -15.470 1.967 -33.761 1.00 82.38 471 ARG A C 1
ATOM 3570 O O . ARG A 1 471 ? -15.790 1.483 -32.679 1.00 82.38 471 ARG A O 1
ATOM 3577 N N . ASP A 1 472 ? -15.075 3.234 -33.878 1.00 82.62 472 ASP A N 1
ATOM 3578 C CA . ASP A 1 472 ? -14.878 4.151 -32.735 1.00 82.62 472 ASP A CA 1
ATOM 3579 C C . ASP A 1 472 ? -16.069 4.209 -31.769 1.00 82.62 472 ASP A C 1
ATOM 3581 O O . ASP A 1 472 ? -15.907 4.359 -30.562 1.00 82.62 472 ASP A O 1
ATOM 3585 N N . SER A 1 473 ? -17.297 4.064 -32.279 1.00 82.75 473 SER A N 1
ATOM 3586 C CA . SER A 1 473 ? -18.509 4.061 -31.449 1.00 82.75 473 SER A CA 1
ATOM 3587 C C . SER A 1 473 ? -18.615 2.866 -30.495 1.00 82.75 473 SER A C 1
ATOM 3589 O O . SER A 1 473 ? -19.478 2.869 -29.617 1.00 82.75 473 SER A O 1
ATOM 3591 N N . GLU A 1 474 ? -17.799 1.833 -30.703 1.00 85.38 474 GLU A N 1
ATOM 3592 C CA . GLU A 1 474 ? -17.691 0.646 -29.851 1.00 85.38 474 GLU A CA 1
ATOM 3593 C C . GLU A 1 474 ? -16.631 0.818 -28.754 1.00 85.38 474 GLU A C 1
ATOM 3595 O O . GLU A 1 474 ? -16.551 -0.003 -27.839 1.00 85.38 474 GLU A O 1
ATOM 3600 N N . CYS A 1 475 ? -15.882 1.922 -28.799 1.00 83.00 475 CYS A N 1
ATOM 3601 C CA . CYS A 1 475 ? -14.912 2.318 -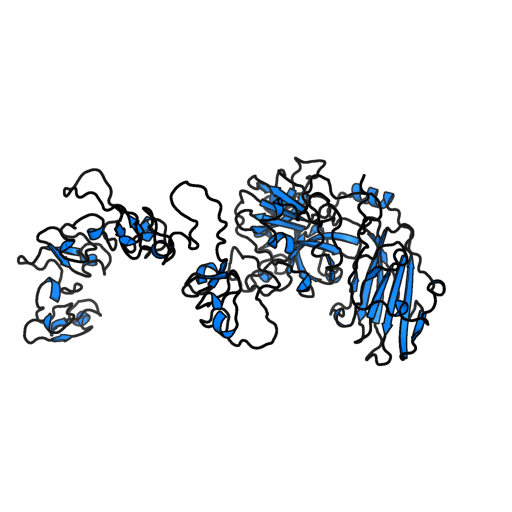27.795 1.00 83.00 475 CYS A CA 1
ATOM 3602 C C . CYS A 1 475 ? -15.496 3.339 -26.810 1.00 83.00 475 CYS A C 1
ATOM 3604 O O . CYS A 1 475 ? -16.452 4.070 -27.094 1.00 83.00 475 CYS A O 1
ATOM 3606 N N . GLN A 1 476 ? -14.944 3.377 -25.596 1.00 83.56 476 GLN A N 1
ATOM 3607 C CA . GLN A 1 476 ? -15.305 4.386 -24.601 1.00 83.56 476 GLN A CA 1
ATOM 3608 C C . GLN A 1 476 ? -14.946 5.798 -25.089 1.00 83.56 476 GLN A C 1
ATOM 3610 O O . GLN A 1 476 ? -14.066 5.995 -25.920 1.00 83.56 476 GLN A O 1
ATOM 3615 N N . SER A 1 477 ? -15.649 6.807 -24.567 1.00 80.00 477 SER A N 1
ATOM 3616 C CA . SER A 1 477 ? -15.450 8.206 -24.968 1.00 80.00 477 SER A CA 1
ATOM 3617 C C . SER A 1 477 ? -13.984 8.631 -24.831 1.00 80.00 477 SER A C 1
ATOM 3619 O O . SER A 1 477 ? -13.420 8.519 -23.746 1.00 80.00 477 SER A O 1
ATOM 3621 N N . GLY A 1 478 ? -13.413 9.197 -25.897 1.00 69.19 478 GLY A N 1
ATOM 3622 C CA . GLY A 1 478 ? -12.003 9.606 -25.944 1.00 69.19 478 GLY A CA 1
ATOM 3623 C C . GLY A 1 478 ? -11.055 8.530 -26.479 1.00 69.19 478 GLY A C 1
ATOM 3624 O O . GLY A 1 478 ? -9.850 8.759 -26.501 1.00 69.19 478 GLY A O 1
ATOM 3625 N N . LEU A 1 479 ? -11.586 7.390 -26.922 1.00 79.88 479 LEU A N 1
ATOM 3626 C CA . LEU A 1 479 ? -10.846 6.337 -27.605 1.00 79.88 479 LEU A CA 1
ATOM 3627 C C . LEU A 1 479 ? -11.309 6.215 -29.066 1.00 79.88 479 LEU A C 1
ATOM 3629 O O . LEU A 1 479 ? -12.459 6.525 -29.384 1.00 79.88 479 LEU A O 1
ATOM 3633 N N . VAL A 1 480 ? -10.413 5.745 -29.927 1.00 83.00 480 VAL A N 1
ATOM 3634 C CA . VAL A 1 480 ? -10.666 5.346 -31.318 1.00 83.00 480 VAL A CA 1
ATOM 3635 C C . VAL A 1 480 ? -10.376 3.861 -31.472 1.00 83.00 480 VAL A C 1
ATOM 3637 O O . VAL A 1 480 ? -9.595 3.298 -30.703 1.00 83.00 480 VAL A O 1
ATOM 3640 N N . CYS A 1 481 ? -11.026 3.217 -32.428 1.00 83.25 481 CYS A N 1
ATOM 3641 C CA . CYS A 1 481 ? -10.748 1.827 -32.734 1.00 83.25 481 CYS A CA 1
ATOM 3642 C C . CYS A 1 481 ? -9.528 1.742 -33.658 1.00 83.25 481 CYS A C 1
ATOM 3644 O O . CYS A 1 481 ? -9.517 2.382 -34.706 1.00 83.25 481 CYS A O 1
ATOM 3646 N N . ALA A 1 482 ? -8.488 1.023 -33.236 1.00 78.44 482 ALA A N 1
ATOM 3647 C CA . ALA A 1 482 ? -7.290 0.800 -34.035 1.00 78.44 482 ALA A CA 1
ATOM 3648 C C . ALA A 1 482 ? -7.301 -0.611 -34.620 1.00 78.44 482 ALA A C 1
ATOM 3650 O O . ALA A 1 482 ? -7.376 -1.586 -33.871 1.00 78.44 482 ALA A O 1
ATOM 3651 N N . ASP A 1 483 ? -7.179 -0.688 -35.940 1.00 81.75 483 ASP A N 1
ATOM 3652 C CA . ASP A 1 483 ? -7.348 -1.932 -36.684 1.00 81.75 483 ASP A CA 1
ATOM 3653 C C . ASP A 1 483 ? -6.096 -2.825 -36.599 1.00 81.75 483 ASP A C 1
ATOM 3655 O O . ASP A 1 483 ? -4.965 -2.332 -36.649 1.00 81.75 483 ASP A O 1
ATOM 3659 N N . ASP A 1 484 ? -6.292 -4.138 -36.452 1.00 75.94 484 ASP A N 1
ATOM 3660 C CA . ASP A 1 484 ? -5.260 -5.191 -36.469 1.00 75.94 484 ASP A CA 1
ATOM 3661 C C . ASP A 1 484 ? -4.100 -5.026 -35.455 1.00 75.94 484 ASP A C 1
ATOM 3663 O O . ASP A 1 484 ? -3.086 -5.730 -35.496 1.00 75.94 484 ASP A O 1
ATOM 3667 N N . VAL A 1 485 ? -4.242 -4.150 -34.456 1.00 68.62 485 VAL A N 1
ATOM 3668 C CA . VAL A 1 485 ? -3.206 -3.928 -33.426 1.00 68.62 485 VAL A CA 1
ATOM 3669 C C . VAL A 1 485 ? -3.214 -4.990 -32.322 1.00 68.62 485 VAL A C 1
ATOM 3671 O O . VAL A 1 485 ? -2.443 -4.923 -31.364 1.00 68.62 485 VAL A O 1
ATOM 3674 N N . GLY A 1 486 ? -4.077 -6.000 -32.423 1.00 64.69 486 GLY A N 1
ATOM 3675 C CA . GLY A 1 486 ? -4.319 -6.998 -31.388 1.00 64.69 486 GLY A CA 1
ATOM 3676 C C . GLY A 1 486 ? -3.059 -7.674 -30.853 1.00 64.69 486 GLY A C 1
ATOM 3677 O O . GLY A 1 486 ? -2.971 -7.926 -29.649 1.00 64.69 486 GLY A O 1
ATOM 3678 N N . ALA A 1 487 ? -2.044 -7.897 -31.693 1.00 62.16 487 ALA A N 1
ATOM 3679 C CA . ALA A 1 487 ? -0.767 -8.477 -31.275 1.00 62.16 487 ALA A CA 1
ATOM 3680 C C . ALA A 1 487 ? -0.052 -7.647 -30.188 1.00 62.16 487 ALA A C 1
ATOM 3682 O O . ALA A 1 487 ? 0.497 -8.222 -29.240 1.00 62.16 487 ALA A O 1
ATOM 3683 N N . ASP A 1 488 ? -0.138 -6.317 -30.258 1.00 57.31 488 ASP A N 1
ATOM 3684 C CA . ASP A 1 488 ? 0.472 -5.394 -29.293 1.00 57.31 488 ASP A CA 1
ATOM 3685 C C . ASP A 1 488 ? -0.244 -5.412 -27.934 1.00 57.31 488 ASP A C 1
ATOM 3687 O O . ASP A 1 488 ? 0.349 -5.123 -26.887 1.00 57.31 488 ASP A O 1
ATOM 3691 N N . PHE A 1 489 ? -1.505 -5.852 -27.929 1.00 62.44 489 PHE A N 1
ATOM 3692 C CA . PHE A 1 489 ? -2.359 -5.955 -26.745 1.00 62.44 489 PHE A CA 1
ATOM 3693 C C . PHE A 1 489 ? -2.578 -7.404 -26.274 1.00 62.44 489 PHE A C 1
ATOM 3695 O O . PHE A 1 489 ? -3.200 -7.643 -25.236 1.00 62.44 489 PHE A O 1
ATOM 3702 N N . GLY A 1 490 ? -1.968 -8.383 -26.951 1.00 55.38 490 GLY A N 1
ATOM 3703 C CA . GLY A 1 490 ? -1.995 -9.798 -26.574 1.00 55.38 490 GLY A CA 1
ATOM 3704 C C . GLY A 1 490 ? -3.183 -10.596 -27.120 1.00 55.38 490 GLY A C 1
ATOM 3705 O O . GLY A 1 490 ? -3.472 -11.671 -26.585 1.00 55.38 490 GLY A O 1
ATOM 3706 N N . PHE A 1 491 ? -3.838 -10.089 -28.160 1.00 67.06 491 PHE A N 1
ATOM 3707 C CA . PHE A 1 491 ? -4.843 -10.765 -28.975 1.00 67.06 491 PHE A CA 1
ATOM 3708 C C . PHE A 1 491 ? -4.223 -11.357 -30.255 1.00 67.06 491 PHE A C 1
ATOM 3710 O O . PHE A 1 491 ? -3.004 -11.351 -30.439 1.00 67.06 491 PHE A O 1
ATOM 3717 N N . GLY A 1 492 ? -5.063 -11.933 -31.122 1.00 66.69 492 GLY A N 1
ATOM 3718 C CA . GLY A 1 492 ? -4.633 -12.327 -32.464 1.00 66.69 492 GLY A CA 1
ATOM 3719 C C . GLY A 1 492 ? -4.210 -11.103 -33.292 1.00 66.69 492 GLY A C 1
ATOM 3720 O O . GLY A 1 492 ? -4.686 -10.009 -33.012 1.00 66.69 492 GLY A O 1
ATOM 3721 N N . PRO A 1 493 ? -3.342 -11.273 -34.305 1.00 61.31 493 PRO A N 1
ATOM 3722 C CA . PRO A 1 493 ? -2.816 -10.172 -35.122 1.00 61.31 493 PRO A CA 1
ATOM 3723 C C . PRO A 1 493 ? -3.851 -9.506 -36.039 1.00 61.31 493 PRO A C 1
ATOM 3725 O O . PRO A 1 493 ? -3.484 -8.593 -36.753 1.00 61.31 493 PRO A O 1
ATOM 3728 N N . GLY A 1 494 ? -5.099 -9.983 -36.047 1.00 66.94 494 GLY A N 1
ATOM 3729 C CA . GLY A 1 494 ? -6.199 -9.384 -36.804 1.00 66.94 494 GLY A CA 1
ATOM 3730 C C . GLY A 1 494 ? -7.379 -9.021 -35.907 1.00 66.94 494 GLY A C 1
ATOM 3731 O O . GLY A 1 494 ? -8.503 -9.405 -36.201 1.00 66.94 494 GLY A O 1
ATOM 3732 N N . ILE A 1 495 ? -7.078 -8.516 -34.708 1.00 72.94 495 ILE A N 1
ATOM 3733 C CA . ILE A 1 495 ? -8.069 -8.077 -33.722 1.00 72.94 495 ILE A CA 1
ATOM 3734 C C . ILE A 1 495 ? -7.868 -6.584 -33.525 1.00 72.94 495 ILE A C 1
ATOM 3736 O O . ILE A 1 495 ? -6.760 -6.157 -33.193 1.00 72.94 495 ILE A O 1
ATOM 3740 N N . ASP A 1 496 ? -8.945 -5.833 -33.653 1.00 82.88 496 ASP A N 1
ATOM 3741 C CA . ASP A 1 496 ? -8.975 -4.389 -33.519 1.00 82.88 496 ASP A CA 1
ATOM 3742 C C . ASP A 1 496 ? -9.088 -4.021 -32.038 1.00 82.88 496 ASP A C 1
ATOM 3744 O O . ASP A 1 496 ? -9.721 -4.722 -31.242 1.00 82.88 496 ASP A O 1
ATOM 3748 N N . VAL A 1 497 ? -8.448 -2.936 -31.614 1.00 83.00 497 VAL A N 1
ATOM 3749 C CA . VAL A 1 497 ? -8.351 -2.576 -30.195 1.00 83.00 497 VAL A CA 1
ATOM 3750 C C . VAL A 1 497 ? -8.623 -1.094 -29.997 1.00 83.00 497 VAL A C 1
ATOM 3752 O O . VAL A 1 497 ? -8.082 -0.246 -30.696 1.00 83.00 497 VAL A O 1
ATOM 3755 N N . CYS A 1 498 ? -9.422 -0.756 -28.989 1.00 85.12 498 CYS A N 1
ATOM 3756 C CA . CYS A 1 498 ? -9.663 0.631 -28.618 1.00 85.12 498 CYS A CA 1
ATOM 3757 C C . CYS A 1 498 ? -8.392 1.272 -28.039 1.00 85.12 498 CYS A C 1
ATOM 3759 O O . CYS A 1 498 ? -7.832 0.772 -27.064 1.00 85.12 498 CYS A O 1
ATOM 3761 N N . VAL A 1 499 ? -7.955 2.404 -28.586 1.00 77.88 499 VAL A N 1
ATOM 3762 C CA . VAL A 1 499 ? -6.761 3.162 -28.164 1.00 77.88 499 VAL A CA 1
ATOM 3763 C C . VAL A 1 499 ? -7.101 4.639 -27.954 1.00 77.88 499 VAL A C 1
ATOM 3765 O O . VAL A 1 499 ? -8.130 5.107 -28.431 1.00 77.88 499 VAL A O 1
ATOM 3768 N N . ALA A 1 500 ? -6.284 5.397 -27.220 1.00 77.50 500 ALA A N 1
ATOM 3769 C CA . ALA A 1 500 ? -6.560 6.812 -26.957 1.00 77.50 500 ALA A CA 1
ATOM 3770 C C . ALA A 1 500 ? -6.615 7.670 -28.237 1.00 77.50 500 ALA A C 1
ATOM 3772 O O . ALA A 1 500 ? -5.724 7.604 -29.083 1.00 77.50 500 ALA A O 1
ATOM 3773 N N . ALA A 1 501 ? -7.639 8.523 -28.353 1.00 62.47 501 ALA A N 1
ATOM 3774 C CA . ALA A 1 501 ? -7.722 9.536 -29.401 1.00 62.47 501 ALA A CA 1
ATOM 3775 C C . ALA A 1 501 ? -6.693 10.645 -29.115 1.00 62.47 501 ALA A C 1
ATOM 3777 O O . ALA A 1 501 ? -6.707 11.237 -28.035 1.00 62.47 501 ALA A O 1
ATOM 3778 N N . GLY A 1 502 ? -5.794 10.941 -30.056 1.00 52.69 502 GLY A N 1
ATOM 3779 C CA . GLY A 1 502 ? -4.842 12.046 -29.903 1.00 52.69 502 GLY A CA 1
ATOM 3780 C C . GLY A 1 502 ? -5.564 13.392 -29.729 1.00 52.69 502 GLY A C 1
ATOM 3781 O O . GLY A 1 502 ? -6.436 13.732 -30.525 1.00 52.69 502 GLY A O 1
ATOM 3782 N N . ASN A 1 503 ? -5.220 14.158 -28.688 1.00 40.66 503 ASN A N 1
ATOM 3783 C CA . ASN A 1 503 ? -5.758 15.505 -28.467 1.00 40.66 503 ASN A CA 1
ATOM 3784 C C . ASN A 1 503 ? -5.050 16.528 -29.375 1.00 40.66 503 ASN A C 1
ATOM 3786 O O . ASN A 1 503 ? -3.852 16.764 -29.229 1.00 40.66 503 ASN A O 1
ATOM 3790 N N . ASP A 1 504 ? -5.812 17.175 -30.260 1.00 38.38 504 ASP A N 1
ATOM 3791 C CA . ASP A 1 504 ? -5.437 18.415 -30.952 1.00 38.38 504 ASP A CA 1
ATOM 3792 C C . ASP A 1 504 ? -5.441 19.597 -29.957 1.00 38.38 504 ASP A C 1
ATOM 3794 O O . ASP A 1 504 ? -6.470 20.251 -29.755 1.00 38.38 504 ASP A O 1
ATOM 3798 N N . ASP A 1 505 ? -4.294 19.910 -29.351 1.00 37.62 505 ASP A N 1
ATOM 3799 C CA . ASP A 1 505 ? -4.088 21.171 -28.626 1.00 37.62 505 ASP A CA 1
ATOM 3800 C C . ASP A 1 505 ? -3.441 22.205 -29.564 1.00 37.62 505 ASP A C 1
ATOM 3802 O O . ASP A 1 505 ? -2.259 22.148 -29.901 1.00 37.62 505 ASP A O 1
ATOM 3806 N N . GLY A 1 506 ? -4.260 23.150 -30.032 1.00 38.25 506 GLY A N 1
ATOM 3807 C CA . GLY A 1 506 ? -3.903 24.162 -31.025 1.00 38.25 506 GLY A CA 1
ATOM 3808 C C . GLY A 1 506 ? -2.934 25.244 -30.542 1.00 38.25 506 GLY A C 1
ATOM 3809 O O . GLY A 1 506 ? -3.351 26.387 -30.352 1.00 38.25 506 GLY A O 1
ATOM 3810 N N . ASP A 1 507 ? -1.644 24.923 -30.472 1.00 35.03 507 ASP A N 1
ATOM 3811 C CA . ASP A 1 507 ? -0.565 25.907 -30.393 1.00 35.03 507 ASP A CA 1
ATOM 3812 C C . ASP A 1 507 ? 0.212 25.969 -31.715 1.00 35.03 507 ASP A C 1
ATOM 3814 O O . ASP A 1 507 ? 0.833 25.014 -32.176 1.00 35.03 507 ASP A O 1
ATOM 3818 N N . GLY A 1 508 ? 0.130 27.132 -32.364 1.00 38.09 508 GLY A N 1
ATOM 3819 C CA . GLY A 1 508 ? 0.829 27.410 -33.608 1.00 38.09 508 GLY A CA 1
ATOM 3820 C C . GLY A 1 508 ? 2.322 27.591 -33.372 1.00 38.09 508 GLY A C 1
ATOM 3821 O O . GLY A 1 508 ? 2.742 28.669 -32.955 1.00 38.09 508 GLY A O 1
ATOM 3822 N N . ASP A 1 509 ? 3.111 26.586 -33.740 1.00 33.56 509 ASP A N 1
ATOM 3823 C CA . ASP A 1 509 ? 4.521 26.773 -34.057 1.00 33.56 509 ASP A CA 1
ATOM 3824 C C . ASP A 1 509 ? 4.838 26.187 -35.435 1.00 33.56 509 ASP A C 1
ATOM 3826 O O . ASP A 1 509 ? 4.339 25.140 -35.841 1.00 33.56 509 ASP A O 1
ATOM 3830 N N . SER A 1 510 ? 5.577 26.968 -36.213 1.00 41.94 510 SER A N 1
ATOM 3831 C CA . SER A 1 510 ? 5.755 26.796 -37.652 1.00 41.94 510 SER A CA 1
ATOM 3832 C C . SER A 1 510 ? 7.163 26.298 -37.941 1.00 41.94 510 SER A C 1
ATOM 3834 O O . SER A 1 510 ? 7.987 27.081 -38.397 1.00 41.94 510 SER A O 1
ATOM 3836 N N . ASP A 1 511 ? 7.414 25.008 -37.731 1.00 39.66 511 ASP A N 1
ATOM 3837 C CA . ASP A 1 511 ? 8.550 24.303 -38.330 1.00 39.66 511 ASP A CA 1
ATOM 3838 C C . ASP A 1 511 ? 8.022 23.053 -39.046 1.00 39.66 511 ASP A C 1
ATOM 3840 O O . ASP A 1 511 ? 7.340 22.204 -38.479 1.00 39.66 511 ASP A O 1
ATOM 3844 N N . GLY A 1 512 ? 8.212 23.027 -40.365 1.00 36.88 512 GLY A N 1
ATOM 3845 C CA . GLY A 1 512 ? 7.459 22.173 -41.275 1.00 36.88 512 GLY A CA 1
ATOM 3846 C C . GLY A 1 512 ? 7.900 20.711 -41.299 1.00 36.88 512 GLY A C 1
ATOM 3847 O O . GLY A 1 512 ? 9.017 20.418 -41.716 1.00 36.88 512 GLY A O 1
ATOM 3848 N N . GLY A 1 513 ? 6.939 19.824 -41.021 1.00 36.44 513 GLY A N 1
ATOM 3849 C CA . GLY A 1 513 ? 6.835 18.483 -41.606 1.00 36.44 513 GLY A CA 1
ATOM 3850 C C . GLY A 1 513 ? 6.692 17.347 -40.595 1.00 36.44 513 GLY A C 1
ATOM 3851 O O . GLY A 1 513 ? 7.703 16.790 -40.196 1.00 36.44 513 GLY A O 1
ATOM 3852 N N . GLY A 1 514 ? 5.447 16.974 -40.267 1.00 38.78 514 GLY A N 1
ATOM 3853 C CA . GLY A 1 514 ? 5.100 15.720 -39.581 1.00 38.78 514 GLY A CA 1
ATOM 3854 C C . GLY A 1 514 ? 4.377 15.929 -38.251 1.00 38.78 514 GLY A C 1
ATOM 3855 O O . GLY A 1 514 ? 5.004 15.942 -37.197 1.00 38.78 514 GLY A O 1
ATOM 3856 N N . GLY A 1 515 ? 3.054 16.116 -38.296 1.00 41.34 515 GLY A N 1
ATOM 3857 C CA . GLY A 1 515 ? 2.212 15.997 -37.103 1.00 41.34 515 GLY A CA 1
ATOM 3858 C C . GLY A 1 515 ? 2.314 14.580 -36.533 1.00 41.34 515 GLY A C 1
ATOM 3859 O O . GLY A 1 515 ? 2.525 13.635 -37.287 1.00 41.34 515 GLY A O 1
ATOM 3860 N N . SER A 1 516 ? 2.210 14.438 -35.209 1.00 53.81 516 SER A N 1
ATOM 3861 C CA . SER A 1 516 ? 2.285 13.138 -34.534 1.00 53.81 516 SER A CA 1
ATOM 3862 C C . SER A 1 516 ? 1.167 12.222 -35.032 1.00 53.81 516 SER A C 1
ATOM 3864 O O . SER A 1 516 ? 0.023 12.326 -34.598 1.00 53.81 516 SER A O 1
ATOM 3866 N N . CYS A 1 517 ? 1.529 11.340 -35.953 1.00 51.25 517 CYS A N 1
ATOM 3867 C CA . CYS A 1 517 ? 0.699 10.284 -36.500 1.00 51.25 517 CYS A CA 1
ATOM 3868 C C . CYS A 1 517 ? 0.199 9.346 -35.380 1.00 51.25 517 CYS A C 1
ATOM 3870 O O . CYS A 1 517 ? 1.008 8.937 -34.542 1.00 51.25 517 CYS A O 1
ATOM 3872 N N . PRO A 1 518 ? -1.103 9.002 -35.327 1.00 54.59 518 PRO A N 1
ATOM 3873 C CA . PRO A 1 518 ? -1.664 8.117 -34.301 1.00 54.59 518 PRO A CA 1
ATOM 3874 C C . PRO A 1 518 ? -1.262 6.643 -34.468 1.00 54.59 518 PRO A C 1
ATOM 3876 O O . PRO A 1 518 ? -1.506 5.850 -33.560 1.00 54.59 518 PRO A O 1
ATOM 3879 N N . VAL A 1 519 ? -0.643 6.275 -35.595 1.00 49.47 519 VAL A N 1
ATOM 3880 C CA . VAL A 1 519 ? -0.161 4.918 -35.880 1.00 49.47 519 VAL A CA 1
ATOM 3881 C C . VAL A 1 519 ? 1.379 4.880 -35.943 1.00 49.47 519 VAL A C 1
ATOM 3883 O O . VAL A 1 519 ? 1.996 5.817 -36.448 1.00 49.47 519 VAL A O 1
ATOM 3886 N N . PRO A 1 520 ? 2.054 3.852 -35.393 1.00 53.12 520 PRO A N 1
ATOM 3887 C CA . PRO A 1 520 ? 3.516 3.741 -35.465 1.00 53.12 520 PRO A CA 1
ATOM 3888 C C . PRO A 1 520 ? 4.030 3.571 -36.906 1.00 53.12 520 PRO A C 1
ATOM 3890 O O . PRO A 1 520 ? 3.359 2.948 -37.724 1.00 53.12 520 PRO A O 1
ATOM 3893 N N . VAL A 1 521 ? 5.245 4.058 -37.197 1.00 54.97 521 VAL A N 1
ATOM 3894 C CA . VAL A 1 521 ? 5.935 3.830 -38.488 1.00 54.97 521 VAL A CA 1
ATOM 3895 C C . VAL A 1 521 ? 6.038 2.321 -38.757 1.00 54.97 521 VAL A C 1
ATOM 3897 O O . VAL A 1 521 ? 6.503 1.581 -37.886 1.00 54.97 521 VAL A O 1
ATOM 3900 N N . GLY A 1 522 ? 5.612 1.869 -39.940 1.00 51.50 522 GLY A N 1
ATOM 3901 C CA . GLY A 1 522 ? 5.520 0.451 -40.313 1.00 51.50 522 GLY A CA 1
ATOM 3902 C C . GLY A 1 522 ? 4.166 -0.211 -40.014 1.00 51.50 522 GLY A C 1
ATOM 3903 O O . GLY A 1 522 ? 4.047 -1.425 -40.162 1.0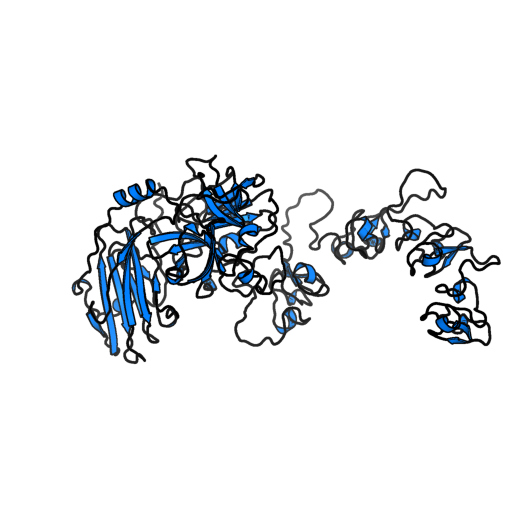0 51.50 522 GLY A O 1
ATOM 3904 N N . ASN A 1 523 ? 3.159 0.548 -39.564 1.00 64.75 523 ASN A N 1
ATOM 3905 C CA . ASN A 1 523 ? 1.760 0.107 -39.517 1.00 64.75 523 ASN A CA 1
ATOM 3906 C C . ASN A 1 523 ? 1.169 0.045 -40.940 1.00 64.75 523 ASN A C 1
ATOM 3908 O O . ASN A 1 523 ? 1.483 0.910 -41.756 1.00 64.75 523 ASN A O 1
ATOM 3912 N N . GLY A 1 524 ? 0.275 -0.919 -41.199 1.00 64.38 524 GLY A N 1
ATOM 3913 C CA . GLY A 1 524 ? -0.306 -1.209 -42.522 1.00 64.38 524 GLY A CA 1
ATOM 3914 C C . GLY A 1 524 ? -1.141 -0.098 -43.168 1.00 64.38 524 GLY A C 1
ATOM 3915 O O . GLY A 1 524 ? -1.626 -0.246 -44.280 1.00 64.38 524 GLY A O 1
ATOM 3916 N N . ARG A 1 525 ? -1.357 1.013 -42.460 1.00 64.94 525 ARG A N 1
ATOM 3917 C CA . ARG A 1 525 ? -1.997 2.222 -42.992 1.00 64.94 525 ARG A CA 1
ATOM 3918 C C . ARG A 1 525 ? -1.170 3.478 -42.746 1.00 64.94 525 ARG A C 1
ATOM 3920 O O . ARG A 1 525 ? -1.675 4.584 -42.910 1.00 64.94 525 ARG A O 1
ATOM 3927 N N . PHE A 1 526 ? 0.081 3.344 -42.306 1.00 75.81 526 PHE A N 1
ATOM 3928 C CA . PHE A 1 526 ? 0.887 4.473 -41.848 1.00 75.81 526 PHE A CA 1
ATOM 3929 C C . PHE A 1 526 ? 1.029 5.548 -42.931 1.00 75.81 526 PHE A C 1
ATOM 3931 O O . PHE A 1 526 ? 0.740 6.715 -42.667 1.00 75.81 526 PHE A O 1
ATOM 3938 N N . CYS A 1 527 ? 1.383 5.187 -44.166 1.00 77.38 527 CYS A N 1
ATOM 3939 C CA . CYS A 1 527 ? 1.522 6.183 -45.228 1.00 77.38 527 CYS A CA 1
ATOM 3940 C C . CYS A 1 527 ? 0.175 6.670 -45.771 1.00 77.38 527 CYS A C 1
ATOM 3942 O O . CYS A 1 527 ? 0.064 7.826 -46.186 1.00 77.38 527 CYS A O 1
ATOM 3944 N N . THR A 1 528 ? -0.872 5.852 -45.695 1.00 74.44 528 THR A N 1
ATOM 3945 C CA . THR A 1 528 ? -2.234 6.251 -46.066 1.00 74.44 528 THR A CA 1
ATOM 3946 C C . THR A 1 528 ? -2.824 7.274 -45.092 1.00 74.44 528 THR A C 1
ATOM 3948 O O . THR A 1 528 ? -3.424 8.267 -45.510 1.00 74.44 528 THR A O 1
ATOM 3951 N N . ASP A 1 529 ? -2.652 7.045 -43.792 1.00 64.69 529 ASP A N 1
ATOM 3952 C CA . ASP A 1 529 ? -3.315 7.807 -42.735 1.00 64.69 529 ASP A CA 1
ATOM 3953 C C . ASP A 1 529 ? -2.443 8.972 -42.234 1.00 64.69 529 ASP A C 1
ATOM 3955 O O . ASP A 1 529 ? -2.970 9.967 -41.728 1.00 64.69 529 ASP A O 1
ATOM 3959 N N . CYS A 1 530 ? -1.121 8.894 -42.424 1.00 72.25 530 CYS A N 1
ATOM 3960 C CA . CYS A 1 530 ? -0.162 9.887 -41.931 1.00 72.25 530 CYS A CA 1
ATOM 3961 C C . CYS A 1 530 ? 0.795 10.456 -42.980 1.00 72.25 530 CYS A C 1
ATOM 3963 O O . CYS A 1 530 ? 1.567 11.365 -42.663 1.00 72.25 530 CYS A O 1
ATOM 3965 N N . GLY A 1 531 ? 0.746 9.956 -44.215 1.00 71.25 531 GLY A N 1
ATOM 3966 C CA . GLY A 1 531 ? 1.628 10.395 -45.286 1.00 71.25 531 GLY A CA 1
ATOM 3967 C C . GLY A 1 531 ? 1.315 11.793 -45.850 1.00 71.25 531 GLY A C 1
ATOM 3968 O O . GLY A 1 531 ? 0.394 12.492 -45.411 1.00 71.25 531 GLY A O 1
ATOM 3969 N N . PRO A 1 532 ? 2.078 12.238 -46.864 1.00 80.06 532 PRO A N 1
ATOM 3970 C CA . PRO A 1 532 ? 3.024 11.427 -47.631 1.00 80.06 532 PRO A CA 1
ATOM 3971 C C . PRO A 1 532 ? 4.301 11.067 -46.850 1.00 80.06 532 PRO A C 1
ATOM 3973 O O . PRO A 1 532 ? 4.937 11.956 -46.285 1.00 80.06 532 PRO A O 1
ATOM 3976 N N . CYS A 1 533 ? 4.654 9.779 -46.856 1.00 84.38 533 CYS A N 1
ATOM 3977 C CA . CYS A 1 533 ? 5.792 9.181 -46.152 1.00 84.38 533 CYS A CA 1
ATOM 3978 C C . CYS A 1 533 ? 7.147 9.648 -46.690 1.00 84.38 533 CYS A C 1
ATOM 3980 O O . CYS A 1 533 ? 7.314 9.884 -47.895 1.00 84.38 533 CYS A O 1
ATOM 3982 N N . ASP A 1 534 ? 8.111 9.779 -45.781 1.00 87.25 534 ASP A N 1
ATOM 3983 C CA . ASP A 1 534 ? 9.506 10.075 -46.091 1.00 87.25 534 ASP A CA 1
ATOM 3984 C C . ASP A 1 534 ? 10.276 8.810 -46.531 1.00 87.25 534 ASP A C 1
ATOM 3986 O O . ASP A 1 534 ? 9.788 7.684 -46.453 1.00 87.25 534 ASP A O 1
ATOM 3990 N N . GLU A 1 535 ? 11.485 8.994 -47.069 1.00 84.31 535 GLU A N 1
ATOM 3991 C CA . GLU A 1 535 ? 12.319 7.881 -47.540 1.00 84.31 535 GLU A CA 1
ATOM 3992 C C . GLU A 1 535 ? 12.690 6.934 -46.386 1.00 84.31 535 GLU A C 1
ATOM 3994 O O . GLU A 1 535 ? 13.248 7.365 -45.374 1.00 84.31 535 GLU A O 1
ATOM 3999 N N . GLY A 1 536 ? 12.418 5.639 -46.558 1.00 77.38 536 GLY A N 1
ATOM 4000 C CA . GLY A 1 536 ? 12.608 4.605 -45.543 1.00 77.38 536 GLY A CA 1
ATOM 4001 C C . GLY A 1 536 ? 11.415 4.405 -44.602 1.00 77.38 536 GLY A C 1
ATOM 4002 O O . GLY A 1 536 ? 11.542 3.637 -43.650 1.00 77.38 536 GLY A O 1
ATOM 4003 N N . GLU A 1 537 ? 10.275 5.061 -44.846 1.00 84.75 537 GLU A N 1
ATOM 4004 C CA . GLU A 1 537 ? 9.022 4.868 -44.103 1.00 84.75 537 GLU A CA 1
ATOM 4005 C C . GLU A 1 537 ? 8.013 4.019 -44.896 1.00 84.75 537 GLU A C 1
ATOM 4007 O O . GLU A 1 537 ? 7.943 4.103 -46.120 1.00 84.75 537 GLU A O 1
ATOM 4012 N N . GLY A 1 538 ? 7.231 3.212 -44.179 1.00 76.00 538 GLY A N 1
ATOM 4013 C CA . GLY A 1 538 ? 6.152 2.357 -44.692 1.00 76.00 538 GLY A CA 1
ATOM 4014 C C . GLY A 1 538 ? 4.991 2.314 -43.690 1.00 76.00 538 GLY A C 1
ATOM 4015 O O . GLY A 1 538 ? 5.138 2.829 -42.579 1.00 76.00 538 GLY A O 1
ATOM 4016 N N . ASP A 1 539 ? 3.833 1.723 -43.966 1.00 84.50 539 ASP A N 1
ATOM 4017 C CA . ASP A 1 539 ? 3.423 0.936 -45.138 1.00 84.50 539 ASP A CA 1
ATOM 4018 C C . ASP A 1 539 ? 2.770 1.833 -46.209 1.00 84.50 539 ASP A C 1
ATOM 4020 O O . ASP A 1 539 ? 1.787 2.515 -45.899 1.00 84.50 539 ASP A O 1
ATOM 4024 N N . CYS A 1 540 ? 3.343 1.923 -47.414 1.00 85.94 540 CYS A N 1
ATOM 4025 C CA . CYS A 1 540 ? 2.752 2.672 -48.532 1.00 85.94 540 CYS A CA 1
ATOM 4026 C C . CYS A 1 540 ? 1.995 1.737 -49.472 1.00 85.94 540 CYS A C 1
ATOM 4028 O O . CYS A 1 540 ? 2.519 0.713 -49.851 1.00 85.94 540 CYS A O 1
ATOM 4030 N N . ASP A 1 541 ? 0.798 2.108 -49.928 1.00 81.19 541 ASP A N 1
ATOM 4031 C CA . ASP A 1 541 ? 0.067 1.258 -50.886 1.00 81.19 541 ASP A CA 1
ATOM 4032 C C . ASP A 1 541 ? 0.324 1.665 -52.351 1.00 81.19 541 ASP A C 1
ATOM 4034 O O . ASP A 1 541 ? -0.008 0.942 -53.296 1.00 81.19 541 ASP A O 1
ATOM 4038 N N . ARG A 1 542 ? 0.767 2.913 -52.578 1.00 82.75 542 ARG A N 1
ATOM 4039 C CA . ARG A 1 542 ? 0.988 3.516 -53.910 1.00 82.75 542 ARG A CA 1
ATOM 4040 C C . ARG A 1 542 ? 2.012 4.643 -53.832 1.00 82.75 542 ARG A C 1
ATOM 4042 O O . ARG A 1 542 ? 2.036 5.378 -52.850 1.00 82.75 542 ARG A O 1
ATOM 4049 N N . ASP A 1 543 ? 2.69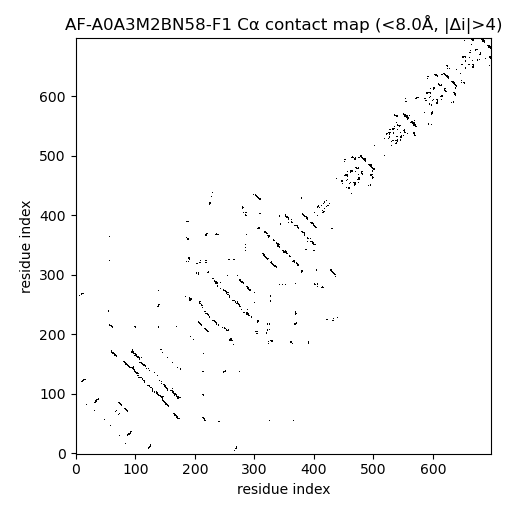8 4.935 -54.940 1.00 81.12 543 ASP A N 1
ATOM 4050 C CA . ASP A 1 543 ? 3.641 6.069 -55.063 1.00 81.12 543 ASP A CA 1
ATOM 4051 C C . ASP A 1 543 ? 3.089 7.418 -54.574 1.00 81.12 543 ASP A C 1
ATOM 4053 O O . ASP A 1 543 ? 3.825 8.274 -54.090 1.00 81.12 543 ASP A O 1
ATOM 4057 N N . SER A 1 544 ? 1.776 7.640 -54.705 1.00 82.38 544 SER A N 1
ATOM 4058 C CA . SER A 1 544 ? 1.126 8.877 -54.255 1.00 82.38 544 SER A CA 1
ATOM 4059 C C . SER A 1 544 ? 1.135 9.076 -52.737 1.00 82.38 544 SER A C 1
ATOM 4061 O O . SER A 1 544 ? 0.865 10.186 -52.281 1.00 82.38 544 SER A O 1
ATOM 4063 N N . GLU A 1 545 ? 1.392 8.012 -51.978 1.00 86.06 545 GLU A N 1
ATOM 4064 C CA . GLU A 1 545 ? 1.509 8.014 -50.517 1.00 86.06 545 GLU A CA 1
ATOM 4065 C C . GLU A 1 545 ? 2.946 8.281 -50.057 1.00 86.06 545 GLU A C 1
ATOM 4067 O O . GLU A 1 545 ? 3.185 8.476 -48.869 1.00 86.06 545 GLU A O 1
ATOM 4072 N N . CYS A 1 546 ? 3.889 8.385 -50.994 1.00 86.69 546 CYS A N 1
ATOM 4073 C CA . CYS A 1 546 ? 5.260 8.798 -50.744 1.00 86.69 546 CYS A CA 1
ATOM 4074 C C . CYS A 1 546 ? 5.464 10.281 -51.070 1.00 86.69 546 CYS A C 1
ATOM 4076 O O . CYS A 1 546 ? 4.752 10.885 -51.885 1.00 86.69 546 CYS A O 1
ATOM 4078 N N . ARG A 1 547 ? 6.460 10.918 -50.442 1.00 87.69 547 ARG A N 1
ATOM 4079 C CA . ARG A 1 547 ? 6.824 12.291 -50.813 1.00 87.69 547 ARG A CA 1
ATOM 4080 C C . ARG A 1 547 ? 7.279 12.368 -52.267 1.00 87.69 547 ARG A C 1
ATOM 4082 O O . ARG A 1 547 ? 7.875 11.456 -52.826 1.00 87.69 547 ARG A O 1
ATOM 4089 N N . SER A 1 548 ? 7.021 13.528 -52.872 1.00 84.31 548 SER A N 1
ATOM 4090 C CA . SER A 1 548 ? 7.362 13.818 -54.267 1.00 84.31 548 SER A CA 1
ATOM 4091 C C . SER A 1 548 ? 8.818 13.461 -54.590 1.00 84.31 548 SER A C 1
ATOM 4093 O O . SER A 1 548 ? 9.730 14.131 -54.109 1.00 84.31 548 SER A O 1
ATOM 4095 N N . GLY A 1 549 ? 9.011 12.499 -55.494 1.00 77.12 549 GLY A N 1
ATOM 4096 C CA . GLY A 1 549 ? 10.327 12.026 -55.937 1.00 77.12 549 GLY A CA 1
ATOM 4097 C C . GLY A 1 549 ? 10.702 10.635 -55.424 1.00 77.12 549 GLY A C 1
ATOM 4098 O O . GLY A 1 549 ? 11.711 10.112 -55.879 1.00 77.12 549 GLY A O 1
ATOM 4099 N N . LEU A 1 550 ? 9.896 10.050 -54.536 1.00 83.25 550 LEU A N 1
ATOM 4100 C CA . LEU A 1 550 ? 10.011 8.671 -54.064 1.00 83.25 550 LEU A CA 1
ATOM 4101 C C . LEU A 1 550 ? 8.987 7.771 -54.774 1.00 83.25 550 LEU A C 1
ATOM 4103 O O . LEU A 1 550 ? 7.971 8.262 -55.273 1.00 83.25 550 LEU A O 1
ATOM 4107 N N . VAL A 1 551 ? 9.267 6.471 -54.799 1.00 84.44 551 VAL A N 1
ATOM 4108 C CA . VAL A 1 551 ? 8.364 5.407 -55.263 1.00 84.44 551 VAL A CA 1
ATOM 4109 C C . VAL A 1 551 ? 8.074 4.455 -54.112 1.00 84.44 551 VAL A C 1
ATOM 4111 O O . VAL A 1 551 ? 8.904 4.306 -53.212 1.00 84.44 551 VAL A O 1
ATOM 4114 N N . CYS A 1 552 ? 6.895 3.849 -54.119 1.00 84.38 552 CYS A N 1
ATOM 4115 C CA . CYS A 1 552 ? 6.558 2.833 -53.137 1.00 84.38 552 CYS A CA 1
ATOM 4116 C C . CYS A 1 552 ? 7.163 1.492 -53.569 1.00 84.38 552 CYS A C 1
ATOM 4118 O O . CYS A 1 552 ? 6.962 1.069 -54.705 1.00 84.38 552 CYS A O 1
ATOM 4120 N N . ALA A 1 553 ? 7.970 0.879 -52.703 1.00 80.19 553 ALA A N 1
ATOM 4121 C CA . ALA A 1 553 ? 8.626 -0.393 -52.971 1.00 80.19 553 ALA A CA 1
ATOM 4122 C C . ALA A 1 553 ? 7.990 -1.511 -52.150 1.00 80.19 553 ALA A C 1
ATOM 4124 O O . ALA A 1 553 ? 8.098 -1.522 -50.923 1.00 80.19 553 ALA A O 1
ATOM 4125 N N . ASP A 1 554 ? 7.389 -2.470 -52.844 1.00 79.31 554 ASP A N 1
ATOM 4126 C CA . ASP A 1 554 ? 6.585 -3.503 -52.202 1.00 79.31 554 ASP A CA 1
ATOM 4127 C C . ASP A 1 554 ? 7.434 -4.564 -51.486 1.00 79.31 554 ASP A C 1
ATOM 4129 O O . ASP A 1 554 ? 8.440 -5.063 -52.005 1.00 79.31 554 ASP A O 1
ATOM 4133 N N . ASN A 1 555 ? 6.994 -4.951 -50.290 1.00 76.19 555 ASN A N 1
ATOM 4134 C CA . ASN A 1 555 ? 7.528 -6.014 -49.441 1.00 76.19 555 ASN A CA 1
ATOM 4135 C C . ASN A 1 555 ? 9.010 -5.869 -49.036 1.00 76.19 555 ASN A C 1
ATOM 4137 O O . ASN A 1 555 ? 9.635 -6.846 -48.603 1.00 76.19 555 ASN A O 1
ATOM 4141 N N . VAL A 1 556 ? 9.589 -4.668 -49.125 1.00 72.38 556 VAL A N 1
ATOM 4142 C CA . VAL A 1 556 ? 11.013 -4.422 -48.817 1.00 72.38 556 VAL A CA 1
ATOM 4143 C C . VAL A 1 556 ? 11.281 -4.083 -47.348 1.00 72.38 556 VAL A C 1
ATOM 4145 O O . VAL A 1 556 ? 12.423 -3.837 -46.964 1.00 72.38 556 VAL A O 1
ATOM 4148 N N . GLY A 1 557 ? 10.259 -4.115 -46.488 1.00 74.94 557 GLY A N 1
ATOM 4149 C CA . GLY A 1 557 ? 10.337 -3.709 -45.083 1.00 74.94 557 GLY A CA 1
ATOM 4150 C C . GLY A 1 557 ? 11.493 -4.314 -44.280 1.00 74.94 557 GLY A C 1
ATOM 4151 O O . GLY A 1 557 ? 12.089 -3.627 -43.447 1.00 74.94 557 GLY A O 1
ATOM 4152 N N . ALA A 1 558 ? 11.886 -5.559 -44.566 1.00 71.81 558 ALA A N 1
ATOM 4153 C CA . ALA A 1 558 ? 13.006 -6.222 -43.893 1.00 71.81 558 ALA A CA 1
ATOM 4154 C C . ALA A 1 558 ? 14.353 -5.495 -44.085 1.00 71.81 558 ALA A C 1
ATOM 4156 O O . ALA A 1 558 ? 15.177 -5.490 -43.165 1.00 71.81 558 ALA A O 1
ATOM 4157 N N . ASP A 1 559 ? 14.555 -4.840 -45.232 1.00 68.75 559 ASP A N 1
ATOM 4158 C CA . ASP A 1 559 ? 15.766 -4.069 -45.538 1.00 68.75 559 ASP A CA 1
ATOM 4159 C C . ASP A 1 559 ? 15.821 -2.744 -44.748 1.00 68.75 559 ASP A C 1
ATOM 4161 O O . ASP A 1 559 ? 16.902 -2.193 -44.521 1.00 68.75 559 ASP A O 1
ATOM 4165 N N . PHE A 1 560 ? 14.672 -2.283 -44.235 1.00 72.62 560 PHE A N 1
ATOM 4166 C CA . PHE A 1 560 ? 14.500 -1.038 -43.473 1.00 72.62 560 PHE A CA 1
ATOM 4167 C C . PHE A 1 560 ? 14.196 -1.265 -41.981 1.00 72.62 560 PHE A C 1
ATOM 4169 O O . PHE A 1 560 ? 13.984 -0.315 -41.229 1.00 72.62 560 PHE A O 1
ATOM 4176 N N . GLY A 1 561 ? 14.253 -2.517 -41.511 1.00 68.88 561 GLY A N 1
ATOM 4177 C CA . GLY A 1 561 ? 14.054 -2.872 -40.101 1.00 68.88 561 GLY A CA 1
ATOM 4178 C C . GLY A 1 561 ? 12.598 -3.116 -39.689 1.00 68.88 561 GLY A C 1
ATOM 4179 O O . GLY A 1 561 ? 12.330 -3.224 -38.490 1.00 68.88 561 GLY A O 1
ATOM 4180 N N . PHE A 1 562 ? 11.684 -3.246 -40.653 1.00 72.00 562 PHE A N 1
ATOM 4181 C CA . PHE A 1 562 ? 10.285 -3.637 -40.462 1.00 72.00 562 PHE A CA 1
ATOM 4182 C C . PHE A 1 562 ? 10.082 -5.156 -40.651 1.00 72.00 562 PHE A C 1
ATOM 4184 O O . PHE A 1 562 ? 10.993 -5.858 -41.109 1.00 72.00 562 PHE A O 1
ATOM 4191 N N . PRO A 1 563 ? 8.910 -5.713 -40.279 1.00 71.88 563 PRO A N 1
ATOM 4192 C CA . PRO A 1 563 ? 8.542 -7.080 -40.642 1.00 71.88 563 PRO A CA 1
ATOM 4193 C C . PRO A 1 563 ? 8.600 -7.334 -42.165 1.00 71.88 563 PRO A C 1
ATOM 4195 O O . PRO A 1 563 ? 8.419 -6.402 -42.949 1.00 71.88 563 PRO A O 1
ATOM 4198 N N . PRO A 1 564 ? 8.831 -8.588 -42.608 1.00 62.91 564 PRO A N 1
ATOM 4199 C CA . PRO A 1 564 ? 8.730 -8.951 -44.021 1.00 62.91 564 PRO A CA 1
ATOM 4200 C C . PRO A 1 564 ? 7.308 -8.699 -44.533 1.00 62.91 564 PRO A C 1
ATOM 4202 O O . PRO A 1 564 ? 6.358 -9.135 -43.884 1.00 62.91 564 PRO A O 1
ATOM 4205 N N . GLY A 1 565 ? 7.180 -8.045 -45.687 1.00 68.25 565 GLY A N 1
ATOM 4206 C CA . GLY A 1 565 ? 5.888 -7.764 -46.319 1.00 68.25 565 GLY A CA 1
ATOM 4207 C C . GLY A 1 565 ? 5.326 -6.355 -46.115 1.00 68.25 565 GLY A C 1
ATOM 4208 O O . GLY A 1 565 ? 4.193 -6.122 -46.498 1.00 68.25 565 GLY A O 1
ATOM 4209 N N . ILE A 1 566 ? 6.092 -5.449 -45.498 1.00 77.31 566 ILE A N 1
ATOM 4210 C CA . ILE A 1 566 ? 5.767 -4.015 -45.437 1.00 77.31 566 ILE A CA 1
ATOM 4211 C C . ILE A 1 566 ? 6.353 -3.308 -46.661 1.00 77.31 566 ILE A C 1
ATOM 4213 O O . ILE A 1 566 ? 7.526 -3.534 -46.990 1.00 77.31 566 ILE A O 1
ATOM 4217 N N . ASP A 1 567 ? 5.569 -2.431 -47.275 1.00 82.94 567 ASP A N 1
ATOM 4218 C CA . ASP A 1 567 ? 5.934 -1.610 -48.423 1.00 82.94 567 ASP A CA 1
ATOM 4219 C C . ASP A 1 567 ? 6.568 -0.299 -47.936 1.00 82.94 567 ASP A C 1
ATOM 4221 O O . ASP A 1 567 ? 6.151 0.287 -46.936 1.00 82.94 567 ASP A O 1
ATOM 4225 N N . VAL A 1 568 ? 7.634 0.170 -48.587 1.00 85.38 568 VAL A N 1
ATOM 4226 C CA . VAL A 1 568 ? 8.436 1.300 -48.080 1.00 85.38 568 VAL A CA 1
ATOM 4227 C C . VAL A 1 568 ? 8.685 2.328 -49.175 1.00 85.38 568 VAL A C 1
ATOM 4229 O O . VAL A 1 568 ? 9.063 1.989 -50.293 1.00 85.38 568 VAL A O 1
ATOM 4232 N N . CYS A 1 569 ? 8.541 3.611 -48.848 1.00 88.31 569 CYS A N 1
ATOM 4233 C CA . CYS A 1 569 ? 8.879 4.708 -49.745 1.00 88.31 569 CYS A CA 1
ATOM 4234 C C . CYS A 1 569 ? 10.397 4.811 -49.929 1.00 88.31 569 CYS A C 1
ATOM 4236 O O . CYS A 1 569 ? 11.131 5.069 -48.975 1.00 88.31 569 CYS A O 1
ATOM 4238 N N . VAL A 1 570 ? 10.886 4.666 -51.159 1.00 84.12 570 VAL A N 1
ATOM 4239 C CA . VAL A 1 570 ? 12.322 4.683 -51.483 1.00 84.12 570 VAL A CA 1
ATOM 4240 C C . VAL A 1 570 ? 12.628 5.625 -52.640 1.00 84.12 570 VAL A C 1
ATOM 4242 O O . VAL A 1 570 ? 11.776 5.901 -53.487 1.00 84.12 570 VAL A O 1
ATOM 4245 N N . SER A 1 571 ? 13.859 6.139 -52.703 1.00 82.06 571 SER A N 1
ATOM 4246 C CA . SER A 1 571 ? 14.305 6.868 -53.890 1.00 82.06 571 SER A CA 1
ATOM 4247 C C . SER A 1 571 ? 14.478 5.899 -55.067 1.00 82.06 571 SER A C 1
ATOM 4249 O O . SER A 1 571 ? 15.194 4.905 -54.917 1.00 82.06 571 SER A O 1
ATOM 4251 N N . PRO A 1 572 ? 13.893 6.175 -56.246 1.00 70.12 572 PRO A N 1
ATOM 4252 C CA . PRO A 1 572 ? 14.183 5.400 -57.447 1.00 70.12 572 PRO A CA 1
ATOM 4253 C C . PRO A 1 572 ? 15.673 5.529 -57.803 1.00 70.12 572 PRO A C 1
ATOM 4255 O O . PRO A 1 572 ? 16.249 6.617 -57.726 1.00 70.12 572 PRO A O 1
ATOM 4258 N N . GLY A 1 573 ? 16.315 4.409 -58.143 1.00 60.91 573 GLY A N 1
ATOM 4259 C CA . GLY A 1 573 ? 17.742 4.371 -58.468 1.00 60.91 573 GLY A CA 1
ATOM 4260 C C . GLY A 1 573 ? 18.073 5.167 -59.738 1.00 60.91 573 GLY A C 1
ATOM 4261 O O . GLY A 1 573 ? 17.296 5.180 -60.688 1.00 60.91 573 GLY A O 1
ATOM 4262 N N . ASP A 1 574 ? 19.237 5.829 -59.770 1.00 51.25 574 ASP A N 1
ATOM 4263 C CA . ASP A 1 574 ? 19.707 6.542 -60.966 1.00 51.25 574 ASP A CA 1
ATOM 4264 C C . ASP A 1 574 ? 19.997 5.552 -62.117 1.00 51.25 574 ASP A C 1
ATOM 4266 O O . ASP A 1 574 ? 20.864 4.680 -62.005 1.00 51.25 574 ASP A O 1
ATOM 4270 N N . ASP A 1 575 ? 19.297 5.743 -63.241 1.00 53.06 575 ASP A N 1
ATOM 4271 C CA . ASP A 1 575 ? 19.464 5.062 -64.534 1.00 53.06 575 ASP A CA 1
ATOM 4272 C C . ASP A 1 575 ? 20.855 5.308 -65.163 1.00 53.06 575 ASP A C 1
ATOM 4274 O O . ASP A 1 575 ? 20.986 5.967 -66.197 1.00 53.06 575 ASP A O 1
ATOM 4278 N N . ASP A 1 576 ? 21.920 4.738 -64.608 1.00 44.59 576 ASP A N 1
ATOM 4279 C CA . ASP A 1 576 ? 23.182 4.586 -65.335 1.00 44.59 576 ASP A CA 1
ATOM 4280 C C . ASP A 1 576 ? 23.355 3.119 -65.735 1.00 44.59 576 ASP A C 1
ATOM 4282 O O . ASP A 1 576 ? 24.134 2.357 -65.161 1.00 44.59 576 ASP A O 1
ATOM 4286 N N . GLY A 1 577 ? 22.598 2.728 -66.767 1.00 50.03 577 GLY A N 1
ATOM 4287 C CA . GLY A 1 577 ? 22.680 1.443 -67.462 1.00 50.03 577 GLY A CA 1
ATOM 4288 C C . GLY A 1 577 ? 24.097 1.109 -67.944 1.00 50.03 577 GLY A C 1
ATOM 4289 O O . GLY A 1 577 ? 24.461 1.315 -69.105 1.00 50.03 577 GLY A O 1
ATOM 4290 N N . GLY A 1 578 ? 24.905 0.555 -67.047 1.00 40.59 578 GLY A N 1
ATOM 4291 C CA . GLY A 1 578 ? 26.271 0.145 -67.315 1.00 40.59 578 GLY A CA 1
ATOM 4292 C C . GLY A 1 578 ? 26.970 -0.286 -66.037 1.00 40.59 578 GLY A C 1
ATOM 4293 O O . GLY A 1 578 ? 27.340 0.542 -65.213 1.00 40.59 578 GLY A O 1
ATOM 4294 N N . GLY A 1 579 ? 27.195 -1.595 -65.900 1.00 46.09 579 GLY A N 1
ATOM 4295 C CA . GLY A 1 579 ? 27.910 -2.179 -64.772 1.00 46.09 579 GLY A CA 1
ATOM 4296 C C . GLY A 1 579 ? 29.166 -1.392 -64.382 1.00 46.09 579 GLY A C 1
ATOM 4297 O O . GLY A 1 579 ? 30.122 -1.290 -65.153 1.00 46.09 579 GLY A O 1
ATOM 4298 N N . GLY A 1 580 ? 29.162 -0.890 -63.147 1.00 42.59 580 GLY A N 1
ATOM 4299 C CA . GLY A 1 580 ? 30.335 -0.361 -62.463 1.00 42.59 580 GLY A CA 1
ATOM 4300 C C . GLY A 1 580 ? 30.326 1.146 -62.212 1.00 42.59 580 GLY A C 1
ATOM 4301 O O . GLY A 1 580 ? 31.063 1.875 -62.871 1.00 42.59 580 GLY A O 1
ATOM 4302 N N . GLY A 1 581 ? 29.646 1.580 -61.143 1.00 36.22 581 GLY A N 1
ATOM 4303 C CA . GLY A 1 581 ? 30.055 2.776 -60.400 1.00 36.22 581 GLY A CA 1
ATOM 4304 C C . GLY A 1 581 ? 28.952 3.571 -59.696 1.00 36.22 581 GLY A C 1
ATOM 4305 O O . GLY A 1 581 ? 28.423 4.499 -60.279 1.00 36.22 581 GLY A O 1
ATOM 4306 N N . GLY A 1 582 ? 28.777 3.354 -58.386 1.00 43.00 582 GLY A N 1
ATOM 4307 C CA . GLY A 1 582 ? 28.706 4.487 -57.449 1.00 43.00 582 GLY A CA 1
ATOM 4308 C C . GLY A 1 582 ? 27.393 4.845 -56.747 1.00 43.00 582 GLY A C 1
ATOM 4309 O O . GLY A 1 582 ? 27.453 5.745 -55.915 1.00 43.00 582 GLY A O 1
ATOM 4310 N N . GLY A 1 583 ? 26.280 4.150 -56.979 1.00 47.69 583 GLY A N 1
ATOM 4311 C CA . GLY A 1 583 ? 25.082 4.201 -56.128 1.00 47.69 583 GLY A CA 1
ATOM 4312 C C . GLY A 1 583 ? 24.551 2.783 -55.937 1.00 47.69 583 GLY A C 1
ATOM 4313 O O . GLY A 1 583 ? 24.366 2.074 -56.919 1.00 47.69 583 GLY A O 1
ATOM 4314 N N . ALA A 1 584 ? 24.427 2.309 -54.697 1.00 60.72 584 ALA A N 1
ATOM 4315 C CA . ALA A 1 584 ? 23.859 0.988 -54.435 1.00 60.72 584 ALA A CA 1
ATOM 4316 C C . ALA A 1 584 ? 22.331 1.090 -54.534 1.00 60.72 584 ALA A C 1
ATOM 4318 O O . ALA A 1 584 ? 21.755 1.961 -53.889 1.00 60.72 584 ALA A O 1
ATOM 4319 N N . CYS A 1 585 ? 21.710 0.224 -55.340 1.00 65.19 585 CYS A N 1
ATOM 4320 C CA . CYS A 1 585 ? 20.260 0.022 -55.362 1.00 65.19 585 CYS A CA 1
ATOM 4321 C C . CYS A 1 585 ? 19.757 -0.158 -53.912 1.00 65.19 585 CYS A C 1
ATOM 4323 O O . CYS A 1 585 ? 20.379 -0.928 -53.169 1.00 65.19 585 CYS A O 1
ATOM 4325 N N . PRO A 1 586 ? 18.714 0.581 -53.482 1.00 65.81 586 PRO A N 1
ATOM 4326 C CA . PRO A 1 586 ? 18.262 0.583 -52.089 1.00 65.81 586 PRO A CA 1
ATOM 4327 C C . PRO A 1 586 ? 17.601 -0.733 -51.665 1.00 65.81 586 PRO A C 1
ATOM 4329 O O . PRO A 1 586 ? 17.428 -0.954 -50.472 1.00 65.81 586 PRO A O 1
ATOM 4332 N N . VAL A 1 587 ? 17.271 -1.601 -52.625 1.00 67.19 587 VAL A N 1
ATOM 4333 C CA . VAL A 1 587 ? 16.603 -2.888 -52.411 1.00 67.19 587 VAL A CA 1
ATOM 4334 C C . VAL A 1 587 ? 17.483 -4.039 -52.917 1.00 67.19 587 VAL A C 1
ATOM 4336 O O . VAL A 1 587 ? 18.275 -3.882 -53.851 1.00 67.19 587 VAL A O 1
ATOM 4339 N N . ALA A 1 588 ? 17.419 -5.208 -52.280 1.00 65.81 588 ALA A N 1
ATOM 4340 C CA . ALA A 1 588 ? 18.233 -6.355 -52.692 1.00 65.81 588 ALA A CA 1
ATOM 4341 C C . ALA A 1 588 ? 17.806 -6.917 -54.069 1.00 65.81 588 ALA A C 1
ATOM 4343 O O . ALA A 1 588 ? 16.630 -6.884 -54.425 1.00 65.81 588 ALA A O 1
ATOM 4344 N N . ALA A 1 589 ? 18.747 -7.484 -54.837 1.00 62.69 589 ALA A N 1
ATOM 4345 C CA . ALA A 1 589 ? 18.434 -8.184 -56.092 1.00 62.69 589 ALA A CA 1
ATOM 4346 C C . ALA A 1 589 ? 17.509 -9.388 -55.839 1.00 62.69 589 ALA A C 1
ATOM 4348 O O . ALA A 1 589 ? 17.832 -10.228 -54.994 1.00 62.69 589 ALA A O 1
ATOM 4349 N N . GLY A 1 590 ? 16.391 -9.474 -56.571 1.00 59.19 590 GLY A N 1
ATOM 4350 C CA . GLY A 1 590 ? 15.331 -10.464 -56.341 1.00 59.19 590 GLY A CA 1
ATOM 4351 C C . GLY A 1 590 ? 14.331 -10.096 -55.236 1.00 59.19 590 GLY A C 1
ATOM 4352 O O . GLY A 1 590 ? 13.615 -10.978 -54.770 1.00 59.19 590 GLY A O 1
ATOM 4353 N N . SER A 1 591 ? 14.318 -8.840 -54.772 1.00 65.44 591 SER A N 1
ATOM 4354 C CA . SER A 1 591 ? 13.199 -8.283 -53.992 1.00 65.44 591 SER A CA 1
ATOM 4355 C C . SER A 1 591 ? 12.005 -7.989 -54.904 1.00 65.44 591 SER A C 1
ATOM 4357 O O . SER A 1 591 ? 12.208 -7.721 -56.089 1.00 65.44 591 SER A O 1
ATOM 4359 N N . GLY A 1 592 ? 10.794 -8.009 -54.334 1.00 66.31 592 GLY A N 1
ATOM 4360 C CA . GLY A 1 592 ? 9.511 -7.993 -55.053 1.00 66.31 592 GLY A CA 1
ATOM 4361 C C . GLY A 1 592 ? 9.258 -6.816 -55.999 1.00 66.31 592 GLY A C 1
ATOM 4362 O O . GLY A 1 592 ? 8.326 -6.851 -56.781 1.00 66.31 592 GLY A O 1
ATOM 4363 N N . THR A 1 593 ? 10.082 -5.769 -55.942 1.00 66.25 593 THR A N 1
ATOM 4364 C CA . THR A 1 593 ? 9.976 -4.580 -56.803 1.00 66.25 593 THR A CA 1
ATOM 4365 C C . THR A 1 593 ? 11.321 -4.149 -57.382 1.00 66.25 593 THR A C 1
ATOM 4367 O O . THR A 1 593 ? 11.496 -3.007 -57.814 1.00 66.25 593 THR A O 1
ATOM 4370 N N . PHE A 1 594 ? 12.309 -5.050 -57.402 1.00 78.25 594 PHE A N 1
ATOM 4371 C CA . PHE A 1 594 ? 13.679 -4.728 -57.801 1.00 78.25 594 PHE A CA 1
ATOM 4372 C C . PHE A 1 594 ? 13.756 -4.088 -59.197 1.00 78.25 594 PHE A C 1
ATOM 4374 O O . PHE A 1 594 ? 14.426 -3.063 -59.355 1.00 78.25 594 PHE A O 1
ATOM 4381 N N . CYS A 1 595 ? 13.048 -4.635 -60.192 1.00 77.56 595 CYS A N 1
ATOM 4382 C CA . CYS A 1 595 ? 13.066 -4.104 -61.561 1.00 77.56 595 CYS A CA 1
ATOM 4383 C C . CYS A 1 595 ? 12.302 -2.778 -61.704 1.00 77.56 595 CYS A C 1
ATOM 4385 O O . CYS A 1 595 ? 12.616 -1.963 -62.574 1.00 77.56 595 CYS A O 1
ATOM 4387 N N . THR A 1 596 ? 11.344 -2.529 -60.813 1.00 74.88 596 THR A N 1
ATOM 4388 C CA . THR A 1 596 ? 10.574 -1.282 -60.751 1.00 74.88 596 THR A CA 1
ATOM 4389 C C . THR A 1 596 ? 11.368 -0.155 -60.082 1.00 74.88 596 THR A C 1
ATOM 4391 O O . THR A 1 596 ? 11.345 0.985 -60.546 1.00 74.88 596 THR A O 1
ATOM 4394 N N . VAL A 1 597 ? 12.129 -0.463 -59.028 1.00 71.25 597 VAL A N 1
ATOM 4395 C CA . VAL A 1 597 ? 12.835 0.532 -58.200 1.00 71.25 597 VAL A CA 1
ATOM 4396 C C . VAL A 1 597 ? 14.235 0.856 -58.725 1.00 71.25 597 VAL A C 1
ATOM 4398 O O . VAL A 1 597 ? 14.684 2.001 -58.628 1.00 71.25 597 VAL A O 1
ATOM 4401 N N . CYS A 1 598 ? 14.949 -0.132 -59.272 1.00 72.06 598 CYS A N 1
ATOM 4402 C CA . CYS A 1 598 ? 16.371 0.001 -59.613 1.00 72.06 598 CYS A CA 1
ATOM 4403 C C . CYS A 1 598 ? 16.663 0.112 -61.112 1.00 72.06 598 CYS A C 1
ATOM 4405 O O . CYS A 1 598 ? 17.831 0.142 -61.511 1.00 72.06 598 CYS A O 1
ATOM 4407 N N . GLY A 1 599 ? 15.610 0.252 -61.918 1.00 70.50 599 GLY A N 1
ATOM 4408 C CA . GLY A 1 599 ? 15.678 0.428 -63.363 1.00 70.50 599 GLY A CA 1
ATOM 4409 C C . GLY A 1 599 ? 15.469 -0.884 -64.120 1.00 70.50 599 GLY A C 1
ATOM 4410 O O . GLY A 1 599 ? 15.497 -1.963 -63.526 1.00 70.50 599 GLY A O 1
ATOM 4411 N N . PRO A 1 600 ? 15.261 -0.815 -65.449 1.00 78.75 600 PRO A N 1
ATOM 4412 C CA . PRO A 1 600 ? 14.855 -1.977 -66.217 1.00 78.75 600 PRO A CA 1
ATOM 4413 C C . PRO A 1 600 ? 15.890 -3.099 -66.119 1.00 78.75 600 PRO A C 1
ATOM 4415 O O . PRO A 1 600 ? 17.067 -2.922 -66.469 1.00 78.75 600 PRO A O 1
ATOM 4418 N N . CYS A 1 601 ? 15.419 -4.261 -65.684 1.00 82.88 601 CYS A N 1
ATOM 4419 C CA . CYS A 1 601 ? 16.224 -5.435 -65.400 1.00 82.88 601 CYS A CA 1
ATOM 4420 C C . CYS A 1 601 ? 16.872 -6.011 -66.660 1.00 82.88 601 CYS A C 1
ATOM 4422 O O . CYS A 1 601 ? 16.279 -6.086 -67.746 1.00 82.88 601 CYS A O 1
ATOM 4424 N N . GLY A 1 602 ? 18.133 -6.411 -66.515 1.00 83.38 602 GLY A N 1
ATOM 4425 C CA . GLY A 1 602 ? 18.866 -7.181 -67.506 1.00 83.38 602 GLY A CA 1
ATOM 4426 C C . GLY A 1 602 ? 18.404 -8.639 -67.567 1.00 83.38 602 GLY A C 1
ATOM 4427 O O . GLY A 1 602 ? 17.568 -9.101 -66.797 1.00 83.38 602 GLY A O 1
ATOM 4428 N N . ALA A 1 603 ? 18.966 -9.399 -68.508 1.00 82.50 603 ALA A N 1
ATOM 4429 C CA . ALA A 1 603 ? 18.624 -10.812 -68.653 1.00 82.50 603 ALA A CA 1
ATOM 4430 C C . ALA A 1 603 ? 19.070 -11.616 -67.418 1.00 82.50 603 ALA A C 1
ATOM 4432 O O . ALA A 1 603 ? 20.265 -11.652 -67.115 1.00 82.50 603 ALA A O 1
ATOM 4433 N N . GLY A 1 604 ? 18.129 -12.308 -66.773 1.00 79.06 604 GLY A N 1
ATOM 4434 C CA . GLY A 1 604 ? 18.356 -13.083 -65.552 1.00 79.06 604 GLY A CA 1
ATOM 4435 C C . GLY A 1 604 ? 18.225 -12.285 -64.250 1.00 79.06 604 GLY A C 1
ATOM 4436 O O . GLY A 1 604 ? 18.638 -12.791 -63.211 1.00 79.06 604 GLY A O 1
ATOM 4437 N N . GLU A 1 605 ? 17.691 -11.062 -64.302 1.00 84.00 605 GLU A N 1
ATOM 4438 C CA . GLU A 1 605 ? 17.373 -10.224 -63.137 1.00 84.00 605 GLU A CA 1
ATOM 4439 C C . GLU A 1 605 ? 15.847 -10.156 -62.926 1.00 84.00 605 GLU A C 1
ATOM 4441 O O . GLU A 1 605 ? 15.091 -10.228 -63.895 1.00 84.00 605 GLU A O 1
ATOM 4446 N N . GLY A 1 606 ? 15.425 -10.045 -61.665 1.00 77.94 606 GLY A N 1
ATOM 4447 C CA . GLY A 1 606 ? 14.032 -10.004 -61.195 1.00 77.94 606 GLY A CA 1
ATOM 4448 C C . GLY A 1 606 ? 13.948 -9.228 -59.871 1.00 77.94 606 GLY A C 1
ATOM 4449 O O . GLY A 1 606 ? 14.994 -8.940 -59.278 1.00 77.94 606 GLY A O 1
ATOM 4450 N N . ASP A 1 607 ? 12.783 -8.867 -59.341 1.00 83.62 607 ASP A N 1
ATOM 4451 C CA . ASP A 1 607 ? 11.405 -9.228 -59.720 1.00 83.62 607 ASP A CA 1
ATOM 4452 C C . ASP A 1 607 ? 10.801 -8.234 -60.735 1.00 83.62 607 ASP A C 1
ATOM 4454 O O . ASP A 1 607 ? 10.843 -7.026 -60.480 1.00 83.62 607 ASP A O 1
ATOM 4458 N N . CYS A 1 608 ? 10.339 -8.702 -61.901 1.00 83.50 608 CYS A N 1
ATOM 4459 C CA . CYS A 1 608 ? 9.650 -7.866 -62.897 1.00 83.50 608 CYS A CA 1
ATOM 4460 C C . CYS A 1 608 ? 8.149 -8.157 -62.880 1.00 83.50 608 CYS A C 1
ATOM 4462 O O . CYS A 1 608 ? 7.765 -9.305 -62.853 1.00 83.50 608 CYS A O 1
ATOM 4464 N N . ASP A 1 609 ? 7.287 -7.155 -63.005 1.00 80.75 609 ASP A N 1
ATOM 4465 C CA . ASP A 1 609 ? 5.836 -7.384 -63.083 1.00 80.75 609 ASP A CA 1
ATOM 4466 C C . ASP A 1 609 ? 5.326 -7.357 -64.533 1.00 80.75 609 ASP A C 1
ATOM 4468 O O . ASP A 1 609 ? 4.211 -7.784 -64.853 1.00 80.75 609 ASP A O 1
ATOM 4472 N N . ARG A 1 610 ? 6.089 -6.726 -65.440 1.00 82.56 610 ARG A N 1
ATOM 4473 C CA . ARG A 1 610 ? 5.714 -6.519 -66.852 1.00 82.56 610 ARG A CA 1
ATOM 4474 C C . ARG A 1 610 ? 6.937 -6.442 -67.750 1.00 82.56 610 ARG A C 1
ATOM 4476 O O . ARG A 1 610 ? 7.970 -5.902 -67.373 1.00 82.56 610 ARG A O 1
ATOM 4483 N N . ASP A 1 611 ? 6.763 -6.780 -69.029 1.00 80.69 611 ASP A N 1
ATOM 4484 C CA . ASP A 1 611 ? 7.797 -6.623 -70.071 1.00 80.69 611 ASP A CA 1
ATOM 4485 C C . ASP A 1 611 ? 8.453 -5.231 -70.115 1.00 80.69 611 ASP A C 1
ATOM 4487 O O . ASP A 1 611 ? 9.602 -5.087 -70.527 1.00 80.69 611 ASP A O 1
ATOM 4491 N N . SER A 1 612 ? 7.719 -4.180 -69.728 1.00 80.69 612 SER A N 1
ATOM 4492 C CA . SER A 1 612 ? 8.229 -2.805 -69.699 1.00 80.69 612 SER A CA 1
ATOM 4493 C C . SER A 1 612 ? 9.301 -2.553 -68.638 1.00 80.69 612 SER A C 1
ATOM 4495 O O . SER A 1 612 ? 10.019 -1.563 -68.754 1.00 80.69 612 SER A O 1
ATOM 4497 N N . GLU A 1 613 ? 9.399 -3.421 -67.633 1.00 83.12 613 GLU A N 1
ATOM 4498 C CA . GLU A 1 613 ? 10.406 -3.386 -66.565 1.00 83.12 613 GLU A CA 1
ATOM 4499 C C . GLU A 1 613 ? 11.656 -4.189 -66.934 1.00 83.12 613 GLU A C 1
ATOM 4501 O O . GLU A 1 613 ? 12.632 -4.219 -66.191 1.00 83.12 613 GLU A O 1
ATOM 4506 N N . CYS A 1 614 ? 11.671 -4.788 -68.125 1.00 85.44 614 CYS A N 1
ATOM 4507 C CA . CYS A 1 614 ? 12.838 -5.442 -68.681 1.00 85.44 614 CYS A CA 1
ATOM 4508 C C . CYS A 1 614 ? 13.524 -4.564 -69.736 1.00 85.44 614 CYS A C 1
ATOM 4510 O O . CYS A 1 614 ? 12.904 -3.778 -70.459 1.00 85.44 614 CYS A O 1
ATOM 4512 N N . GLN A 1 615 ? 14.842 -4.716 -69.877 1.00 86.94 615 GLN A N 1
ATOM 4513 C CA . GLN A 1 615 ? 15.586 -4.043 -70.944 1.00 86.94 615 GLN A CA 1
ATOM 4514 C C . GLN A 1 615 ? 15.078 -4.451 -72.334 1.00 86.94 615 GLN A C 1
ATOM 4516 O O . GLN A 1 615 ? 14.619 -5.569 -72.568 1.00 86.94 615 GLN A O 1
ATOM 4521 N N . ALA A 1 616 ? 15.204 -3.539 -73.301 1.00 82.56 616 ALA A N 1
ATOM 4522 C CA . ALA A 1 616 ? 14.688 -3.742 -74.652 1.00 82.56 616 ALA A CA 1
ATOM 4523 C C . ALA A 1 616 ? 15.171 -5.067 -75.284 1.00 82.56 616 ALA A C 1
ATOM 4525 O O . ALA A 1 616 ? 16.369 -5.275 -75.482 1.00 82.56 616 ALA A O 1
ATOM 4526 N N . GLY A 1 617 ? 14.222 -5.925 -75.674 1.00 77.62 617 GLY A N 1
ATOM 4527 C CA . GLY A 1 617 ? 14.489 -7.255 -76.241 1.00 77.62 617 GLY A CA 1
ATOM 4528 C C . GLY A 1 617 ? 14.329 -8.414 -75.251 1.00 77.62 617 GLY A C 1
ATOM 4529 O O . GLY A 1 617 ? 14.544 -9.565 -75.640 1.00 77.62 617 GLY A O 1
ATOM 4530 N N . LEU A 1 618 ? 13.943 -8.118 -74.012 1.00 83.56 618 LEU A N 1
ATOM 4531 C CA . LEU A 1 618 ? 13.557 -9.078 -72.984 1.00 83.56 618 LEU A CA 1
ATOM 4532 C C . LEU A 1 618 ? 12.035 -9.023 -72.746 1.00 83.56 618 LEU A C 1
ATOM 4534 O O . LEU A 1 618 ? 11.396 -8.031 -73.098 1.00 83.56 618 LEU A O 1
ATOM 4538 N N . ILE A 1 619 ? 11.484 -10.099 -72.194 1.00 83.06 619 ILE A N 1
ATOM 4539 C CA . ILE A 1 619 ? 10.120 -10.214 -71.662 1.00 83.06 619 ILE A CA 1
ATOM 4540 C C . ILE A 1 619 ? 10.208 -10.614 -70.193 1.00 83.06 619 ILE A C 1
ATOM 4542 O O . ILE A 1 619 ? 11.207 -11.218 -69.790 1.00 83.06 619 ILE A O 1
ATOM 4546 N N . CYS A 1 620 ? 9.183 -10.284 -69.423 1.00 84.00 620 CYS A N 1
ATOM 4547 C CA . CYS A 1 620 ? 9.069 -10.771 -68.062 1.00 84.00 620 CYS A CA 1
ATOM 4548 C C . CYS A 1 620 ? 8.507 -12.198 -68.077 1.00 84.00 620 CYS A C 1
ATOM 4550 O O . CYS A 1 620 ? 7.558 -12.474 -68.811 1.00 84.00 620 CYS A O 1
ATOM 4552 N N . ALA A 1 621 ? 9.164 -13.119 -67.375 1.00 80.31 621 ALA A N 1
ATOM 4553 C CA . ALA A 1 621 ? 8.722 -14.502 -67.254 1.00 80.31 621 ALA A CA 1
ATOM 4554 C C . ALA A 1 621 ? 8.377 -14.797 -65.800 1.00 80.31 621 ALA A C 1
ATOM 4556 O O . ALA A 1 621 ? 9.259 -14.706 -64.942 1.00 80.31 621 ALA A O 1
ATOM 4557 N N . ASP A 1 622 ? 7.124 -15.171 -65.563 1.00 80.94 622 ASP A N 1
ATOM 4558 C CA . ASP A 1 622 ? 6.597 -15.266 -64.206 1.00 80.94 622 ASP A CA 1
ATOM 4559 C C . ASP A 1 622 ? 6.981 -16.582 -63.512 1.00 80.94 622 ASP A C 1
ATOM 4561 O O . ASP A 1 622 ? 7.051 -17.637 -64.148 1.00 80.94 622 ASP A O 1
ATOM 4565 N N . ASP A 1 623 ? 7.228 -16.524 -62.203 1.00 78.19 623 ASP A N 1
ATOM 4566 C CA . ASP A 1 623 ? 7.529 -17.663 -61.322 1.00 78.19 623 ASP A CA 1
ATOM 4567 C C . ASP A 1 623 ? 8.747 -18.520 -61.749 1.00 78.19 623 ASP A C 1
ATOM 4569 O O . ASP A 1 623 ? 8.885 -19.700 -61.402 1.00 78.19 623 ASP A O 1
ATOM 4573 N N . VAL A 1 624 ? 9.694 -17.936 -62.492 1.00 77.25 624 VAL A N 1
ATOM 4574 C CA . VAL A 1 624 ? 10.899 -18.644 -62.981 1.00 77.25 624 VAL A CA 1
ATOM 4575 C C . VAL A 1 624 ? 12.127 -18.445 -62.084 1.00 77.25 624 VAL A C 1
ATOM 4577 O O . VAL A 1 624 ? 13.211 -18.966 -62.364 1.00 77.25 624 VAL A O 1
ATOM 4580 N N . GLY A 1 625 ? 11.988 -17.708 -60.980 1.00 78.38 625 GLY A N 1
ATOM 4581 C CA . GLY A 1 625 ? 13.085 -17.251 -60.125 1.00 78.38 625 GLY A CA 1
ATOM 4582 C C . GLY A 1 625 ? 14.005 -18.353 -59.598 1.00 78.38 625 GLY A C 1
ATOM 4583 O O . GLY A 1 625 ? 15.222 -18.153 -59.511 1.00 78.38 625 GLY A O 1
ATOM 4584 N N . ALA A 1 626 ? 13.475 -19.551 -59.333 1.00 77.19 626 ALA A N 1
ATOM 4585 C CA . ALA A 1 626 ? 14.265 -20.693 -58.867 1.00 77.19 626 ALA A CA 1
ATOM 4586 C C . ALA A 1 626 ? 15.385 -21.098 -59.849 1.00 77.19 626 ALA A C 1
ATOM 4588 O O . ALA A 1 626 ? 16.462 -21.520 -59.413 1.00 77.19 626 ALA A O 1
ATOM 4589 N N . ASP A 1 627 ? 15.173 -20.921 -61.156 1.00 76.44 627 ASP A N 1
ATOM 4590 C CA . ASP A 1 627 ? 16.157 -21.248 -62.195 1.00 76.44 627 ASP A CA 1
ATOM 4591 C C . ASP A 1 627 ? 17.284 -20.208 -62.303 1.00 76.44 627 ASP A C 1
ATOM 4593 O O . ASP A 1 627 ? 18.360 -20.495 -62.839 1.00 76.44 627 ASP A O 1
ATOM 4597 N N . PHE A 1 628 ? 17.072 -19.023 -61.726 1.00 75.75 628 PHE A N 1
ATOM 4598 C CA . PHE A 1 628 ? 18.017 -17.905 -61.706 1.00 75.75 628 PHE A CA 1
ATOM 4599 C C . PHE A 1 628 ? 18.631 -17.659 -60.317 1.00 75.75 628 PHE A C 1
ATOM 4601 O O . PHE A 1 628 ? 19.455 -16.761 -60.149 1.00 75.75 628 PHE A O 1
ATOM 4608 N N . GLY A 1 629 ? 18.326 -18.520 -59.338 1.00 75.44 629 GLY A N 1
ATOM 4609 C CA . GLY A 1 629 ? 18.882 -18.461 -57.983 1.00 75.44 629 GLY A CA 1
ATOM 4610 C C . GLY A 1 629 ? 18.092 -17.588 -57.003 1.00 75.44 629 GLY A C 1
ATOM 4611 O O . GLY A 1 629 ? 18.612 -17.288 -55.926 1.00 75.44 629 GLY A O 1
ATOM 4612 N N . PHE A 1 630 ? 16.861 -17.215 -57.359 1.00 77.94 630 PHE A N 1
ATOM 4613 C CA . PHE A 1 630 ? 15.912 -16.475 -56.527 1.00 77.94 630 PHE A CA 1
ATOM 4614 C C . PHE A 1 630 ? 14.860 -17.404 -55.895 1.00 77.94 630 PHE A C 1
ATOM 4616 O O . PHE A 1 630 ? 14.937 -18.633 -55.998 1.00 77.94 630 PHE A O 1
ATOM 4623 N N . GLY A 1 631 ? 13.891 -16.814 -55.187 1.00 74.62 631 GLY A N 1
ATOM 4624 C CA . GLY A 1 631 ? 12.718 -17.534 -54.692 1.00 74.62 631 GLY A CA 1
ATOM 4625 C C . GLY A 1 631 ? 11.878 -18.124 -55.838 1.00 74.62 631 GLY A C 1
ATOM 4626 O O . GLY A 1 631 ? 11.956 -17.637 -56.961 1.00 74.62 631 GLY A O 1
ATOM 4627 N N . PRO A 1 632 ? 11.087 -19.182 -55.579 1.00 69.12 632 PRO A N 1
ATOM 4628 C CA . PRO A 1 632 ? 10.329 -19.888 -56.614 1.00 69.12 632 PRO A CA 1
ATOM 4629 C C . PRO A 1 632 ? 9.146 -19.109 -57.201 1.00 69.12 632 PRO A C 1
ATOM 4631 O O . PRO A 1 632 ? 8.585 -19.596 -58.166 1.00 69.12 632 PRO A O 1
ATOM 4634 N N . GLY A 1 633 ? 8.773 -17.963 -56.629 1.00 73.25 633 GLY A N 1
ATOM 4635 C CA . GLY A 1 633 ? 7.720 -17.092 -57.160 1.00 73.25 633 GLY A CA 1
ATOM 4636 C C . GLY A 1 633 ? 8.224 -15.681 -57.439 1.00 73.25 633 GLY A C 1
ATOM 4637 O O . GLY A 1 633 ? 7.605 -14.725 -57.006 1.00 73.25 633 GLY A O 1
ATOM 4638 N N . ILE A 1 634 ? 9.443 -15.584 -57.976 1.00 78.94 634 ILE A N 1
ATOM 4639 C CA . ILE A 1 634 ? 10.046 -14.326 -58.429 1.00 78.94 634 ILE A CA 1
ATOM 4640 C C . ILE A 1 634 ? 10.069 -14.364 -59.951 1.00 78.94 634 ILE A C 1
ATOM 4642 O O . ILE A 1 634 ? 10.547 -15.348 -60.532 1.00 78.94 634 ILE A O 1
ATOM 4646 N N . ASP A 1 635 ? 9.631 -13.285 -60.572 1.00 84.25 635 ASP A N 1
ATOM 4647 C CA . ASP A 1 635 ? 9.546 -13.122 -62.010 1.00 84.25 635 ASP A CA 1
ATOM 4648 C C . ASP A 1 635 ? 10.882 -12.592 -62.540 1.00 84.25 635 ASP A C 1
ATOM 4650 O O . ASP A 1 635 ? 11.580 -11.804 -61.896 1.00 84.25 635 ASP A O 1
ATOM 4654 N N . VAL A 1 636 ? 11.320 -13.065 -63.707 1.00 85.31 636 VAL A N 1
ATOM 4655 C CA . VAL A 1 636 ? 12.673 -12.772 -64.209 1.00 85.31 636 VAL A CA 1
ATOM 4656 C C . VAL A 1 636 ? 12.638 -12.326 -65.661 1.00 85.31 636 VAL A C 1
ATOM 4658 O O . VAL A 1 636 ? 12.035 -12.963 -66.524 1.00 85.31 636 VAL A O 1
ATOM 4661 N N . CYS A 1 637 ? 13.384 -11.268 -65.972 1.00 87.06 637 CYS A N 1
ATOM 4662 C CA . CYS A 1 637 ? 13.549 -10.789 -67.335 1.00 87.06 637 CYS A CA 1
ATOM 4663 C C . CYS A 1 637 ? 14.370 -11.777 -68.176 1.00 87.06 637 CYS A C 1
ATOM 4665 O O . CYS A 1 637 ? 15.563 -11.997 -67.943 1.00 87.06 637 CYS A O 1
ATOM 4667 N N . VAL A 1 638 ? 13.762 -12.336 -69.222 1.00 83.88 638 VAL A N 1
ATOM 4668 C CA . VAL A 1 638 ? 14.380 -13.321 -70.124 1.00 83.88 638 VAL A CA 1
ATOM 4669 C C . VAL A 1 638 ? 14.310 -12.878 -71.590 1.00 83.88 638 VAL A C 1
ATOM 4671 O O . VAL A 1 638 ? 13.464 -12.072 -71.963 1.00 83.88 638 VAL A O 1
ATOM 4674 N N . PRO A 1 639 ? 15.194 -13.363 -72.482 1.00 82.75 639 PRO A N 1
ATOM 4675 C CA . PRO A 1 639 ? 15.174 -12.966 -73.890 1.00 82.75 639 PRO A CA 1
ATOM 4676 C C . PRO A 1 639 ? 13.857 -13.288 -74.606 1.00 82.75 639 PRO A C 1
ATOM 4678 O O . PRO A 1 639 ? 13.409 -14.435 -74.609 1.00 82.75 639 PRO A O 1
ATOM 4681 N N . ALA A 1 640 ? 13.306 -12.301 -75.318 1.00 69.69 640 ALA A N 1
ATOM 4682 C CA . ALA A 1 640 ? 12.099 -12.453 -76.123 1.00 69.69 640 ALA A CA 1
ATOM 4683 C C . ALA A 1 640 ? 12.353 -13.391 -77.325 1.00 69.69 640 ALA A C 1
ATOM 4685 O O . ALA A 1 640 ? 12.856 -12.972 -78.369 1.00 69.69 640 ALA A O 1
ATOM 4686 N N . GLY A 1 641 ? 12.046 -14.682 -77.162 1.00 58.34 641 GLY A N 1
ATOM 4687 C CA . GLY A 1 641 ? 11.799 -15.670 -78.222 1.00 58.34 641 GLY A CA 1
ATOM 4688 C C . GLY A 1 641 ? 12.713 -15.627 -79.457 1.00 58.34 641 GLY A C 1
ATOM 4689 O O . GLY A 1 641 ? 12.304 -15.191 -80.533 1.00 58.34 641 GLY A O 1
ATOM 4690 N N . GLY A 1 642 ? 13.930 -16.168 -79.333 1.00 51.34 642 GLY A N 1
ATOM 4691 C CA . GLY A 1 642 ? 14.925 -16.262 -80.410 1.00 51.34 642 GLY A CA 1
ATOM 4692 C C . GLY A 1 642 ? 15.538 -17.655 -80.606 1.00 51.34 642 GLY A C 1
ATOM 4693 O O . GLY A 1 642 ? 16.724 -17.751 -80.905 1.00 51.34 642 GLY A O 1
ATOM 4694 N N . GLY A 1 643 ? 14.760 -18.733 -80.443 1.00 54.81 643 GLY A N 1
ATOM 4695 C CA . GLY A 1 643 ? 15.095 -20.077 -80.952 1.00 54.81 643 GLY A CA 1
ATOM 4696 C C . GLY A 1 643 ? 15.532 -21.146 -79.939 1.00 54.81 643 GLY A C 1
ATOM 4697 O O . GLY A 1 643 ? 15.661 -22.304 -80.332 1.00 54.81 643 GLY A O 1
ATOM 4698 N N . ALA A 1 644 ? 15.712 -20.807 -78.663 1.00 62.94 644 ALA A N 1
ATOM 4699 C CA . ALA A 1 644 ? 15.821 -21.767 -77.562 1.00 62.94 644 ALA A CA 1
ATOM 4700 C C . ALA A 1 644 ? 15.077 -21.194 -76.348 1.00 62.94 644 ALA A C 1
ATOM 4702 O O . ALA A 1 644 ? 15.281 -20.027 -76.020 1.00 62.94 644 ALA A O 1
ATOM 4703 N N . CYS A 1 645 ? 14.187 -21.990 -75.751 1.00 66.94 645 CYS A N 1
ATOM 4704 C CA . CYS A 1 645 ? 13.394 -21.602 -74.586 1.00 66.94 645 CYS A CA 1
ATOM 4705 C C . CYS A 1 645 ? 14.333 -21.254 -73.411 1.00 66.94 645 CYS A C 1
ATOM 4707 O O . CYS A 1 645 ? 15.239 -22.046 -73.129 1.00 66.94 645 CYS A O 1
ATOM 4709 N N . PRO A 1 646 ? 14.188 -20.069 -72.786 1.00 65.75 646 PRO A N 1
ATOM 4710 C CA . PRO A 1 646 ? 15.094 -19.602 -71.736 1.00 65.75 646 PRO A CA 1
ATOM 4711 C C . PRO A 1 646 ? 14.918 -20.331 -70.396 1.00 65.75 646 PRO A C 1
ATOM 4713 O O . PRO A 1 646 ? 15.804 -20.222 -69.552 1.00 65.75 646 PRO A O 1
ATOM 4716 N N . VAL A 1 647 ? 13.835 -21.096 -70.231 1.00 68.81 647 VAL A N 1
ATOM 4717 C CA . VAL A 1 647 ? 13.500 -21.859 -69.021 1.00 68.81 647 VAL A CA 1
ATOM 4718 C C . VAL A 1 647 ? 13.367 -23.364 -69.320 1.00 68.81 647 VAL A C 1
ATOM 4720 O O . VAL A 1 647 ? 13.083 -23.750 -70.456 1.00 68.81 647 VAL A O 1
ATOM 4723 N N . PRO A 1 648 ? 13.657 -24.263 -68.365 1.00 70.44 648 PRO A N 1
ATOM 472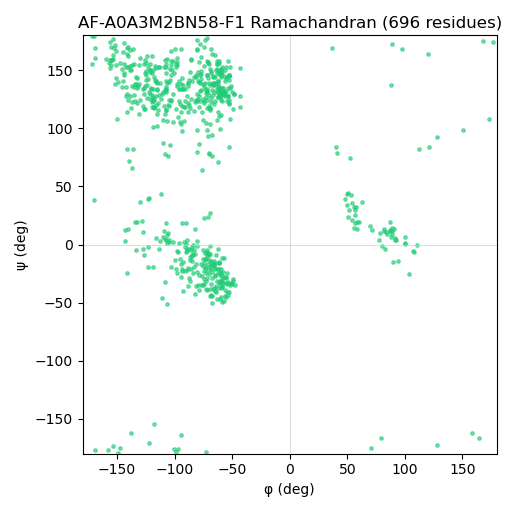4 C CA . PRO A 1 648 ? 13.487 -25.702 -68.548 1.00 70.44 648 PRO A CA 1
ATOM 4725 C C . PRO A 1 648 ? 12.001 -26.098 -68.616 1.00 70.44 648 PRO A C 1
ATOM 4727 O O . PRO A 1 648 ? 11.153 -25.469 -67.994 1.00 70.44 648 PRO A O 1
ATOM 4730 N N . ALA A 1 649 ? 11.685 -27.180 -69.339 1.00 67.25 649 ALA A N 1
ATOM 4731 C CA . ALA A 1 649 ? 10.336 -27.756 -69.334 1.00 67.25 649 ALA A CA 1
ATOM 4732 C C . ALA A 1 649 ? 9.917 -28.124 -67.901 1.00 67.25 649 ALA A C 1
ATOM 4734 O O . ALA A 1 649 ? 10.682 -28.798 -67.204 1.00 67.25 649 ALA A O 1
ATOM 4735 N N . GLY A 1 650 ? 8.723 -27.690 -67.489 1.00 65.19 650 GLY A N 1
ATOM 4736 C CA . GLY A 1 650 ? 8.192 -27.855 -66.135 1.00 65.19 650 GLY A CA 1
ATOM 4737 C C . GLY A 1 650 ? 8.463 -26.697 -65.170 1.00 65.19 650 GLY A C 1
ATOM 4738 O O . GLY A 1 650 ? 8.139 -26.843 -63.994 1.00 65.19 650 GLY A O 1
ATOM 4739 N N . ALA A 1 651 ? 9.074 -25.596 -65.626 1.00 70.25 651 ALA A N 1
ATOM 4740 C CA . ALA A 1 651 ? 9.104 -24.334 -64.882 1.00 70.25 651 ALA A CA 1
ATOM 4741 C C . ALA A 1 651 ? 7.705 -23.685 -64.844 1.00 70.25 651 ALA A C 1
ATOM 4743 O O . ALA A 1 651 ? 6.895 -23.943 -65.744 1.00 70.25 651 ALA A O 1
ATOM 4744 N N . GLY A 1 652 ? 7.447 -22.848 -63.830 1.00 67.75 652 GLY A N 1
ATOM 4745 C CA . GLY A 1 652 ? 6.228 -22.034 -63.747 1.00 67.75 652 GLY A CA 1
ATOM 4746 C C . GLY A 1 652 ? 6.022 -21.248 -65.044 1.00 67.75 652 GLY A C 1
ATOM 4747 O O . GLY A 1 652 ? 6.988 -20.774 -65.644 1.00 67.75 652 GLY A O 1
ATOM 4748 N N . ASN A 1 653 ? 4.790 -21.244 -65.552 1.00 68.69 653 ASN A N 1
ATOM 4749 C CA . ASN A 1 653 ? 4.375 -20.585 -66.798 1.00 68.69 653 ASN A CA 1
ATOM 4750 C C . ASN A 1 653 ? 5.180 -20.954 -68.065 1.00 68.69 653 ASN A C 1
ATOM 4752 O O . ASN A 1 653 ? 5.151 -20.235 -69.069 1.00 68.69 653 ASN A O 1
ATOM 4756 N N . PHE A 1 654 ? 5.869 -22.105 -68.088 1.00 81.44 654 PHE A N 1
ATOM 4757 C CA . PHE A 1 654 ? 6.682 -22.538 -69.236 1.00 81.44 654 PHE A CA 1
ATOM 4758 C C . PHE A 1 654 ? 5.905 -22.523 -70.564 1.00 81.44 654 PHE A C 1
ATOM 4760 O O . PHE A 1 654 ? 6.454 -22.112 -71.592 1.00 81.44 654 PHE A O 1
ATOM 4767 N N . CYS A 1 655 ? 4.638 -22.952 -70.562 1.00 80.19 655 CYS A N 1
ATOM 4768 C CA . CYS A 1 655 ? 3.821 -23.011 -71.776 1.00 80.19 655 CYS A CA 1
ATOM 4769 C C . CYS A 1 655 ? 3.433 -21.625 -72.315 1.00 80.19 655 CYS A C 1
ATOM 4771 O O . CYS A 1 655 ? 3.217 -21.475 -73.521 1.00 80.19 655 CYS A O 1
ATOM 4773 N N . ASP A 1 656 ? 3.388 -20.610 -71.452 1.00 74.69 656 ASP A N 1
ATOM 4774 C CA . ASP A 1 656 ? 3.119 -19.228 -71.850 1.00 74.69 656 ASP A CA 1
ATOM 4775 C C . ASP A 1 656 ? 4.402 -18.554 -72.373 1.00 74.69 656 ASP A C 1
ATOM 4777 O O . ASP A 1 656 ? 4.420 -17.959 -73.454 1.00 74.69 656 ASP A O 1
ATOM 4781 N N . VAL A 1 657 ? 5.529 -18.773 -71.685 1.00 70.62 657 VAL A N 1
ATOM 4782 C CA . VAL A 1 657 ? 6.832 -18.162 -72.010 1.00 70.62 657 VAL A CA 1
ATOM 4783 C C . VAL A 1 657 ? 7.459 -18.750 -73.281 1.00 70.62 657 VAL A C 1
ATOM 4785 O O . VAL A 1 657 ? 8.066 -18.035 -74.086 1.00 70.62 657 VAL A O 1
ATOM 4788 N N . CYS A 1 658 ? 7.340 -20.062 -73.491 1.00 74.94 658 CYS A N 1
ATOM 4789 C CA . CYS A 1 658 ? 8.053 -20.768 -74.561 1.00 74.94 658 CYS A CA 1
ATOM 4790 C C . CYS A 1 658 ? 7.184 -21.164 -75.758 1.00 74.94 658 CYS A C 1
ATOM 4792 O O . CYS A 1 658 ? 7.696 -21.703 -76.749 1.00 74.94 658 CYS A O 1
ATOM 4794 N N . GLY A 1 659 ? 5.904 -20.791 -75.718 1.00 73.50 659 GLY A N 1
ATOM 4795 C CA . GLY A 1 659 ? 4.908 -21.111 -76.728 1.00 73.50 659 GLY A CA 1
ATOM 4796 C C . GLY A 1 659 ? 4.210 -22.443 -76.453 1.00 73.50 659 GLY A C 1
ATOM 4797 O O . GLY A 1 659 ? 4.611 -23.187 -75.562 1.00 73.50 659 GLY A O 1
ATOM 4798 N N . PRO A 1 660 ? 3.168 -22.768 -77.239 1.00 82.75 660 PRO A N 1
ATOM 4799 C CA . PRO A 1 660 ? 2.218 -23.795 -76.855 1.00 82.75 660 PRO A CA 1
ATOM 4800 C C . PRO A 1 660 ? 2.893 -25.149 -76.643 1.00 82.75 660 PRO A C 1
ATOM 4802 O O . PRO A 1 660 ? 3.531 -25.688 -77.556 1.00 82.75 660 PRO A O 1
ATOM 4805 N N . CYS A 1 661 ? 2.702 -25.696 -75.449 1.00 85.31 661 CYS A N 1
ATOM 4806 C CA . CYS A 1 661 ? 3.339 -26.911 -74.980 1.00 85.31 661 CYS A CA 1
ATOM 4807 C C . CYS A 1 661 ? 2.964 -28.127 -75.821 1.00 85.31 661 CYS A C 1
ATOM 4809 O O . CYS A 1 661 ? 1.801 -28.366 -76.171 1.00 85.31 661 CYS A O 1
ATOM 4811 N N . SER A 1 662 ? 3.974 -28.926 -76.143 1.00 89.06 662 SER A N 1
ATOM 4812 C CA . SER A 1 662 ? 3.796 -30.239 -76.746 1.00 89.06 662 SER A CA 1
ATOM 4813 C C . SER A 1 662 ? 3.309 -31.249 -75.705 1.00 89.06 662 SER A C 1
ATOM 4815 O O . SER A 1 662 ? 3.300 -30.999 -74.504 1.00 89.06 662 SER A O 1
ATOM 4817 N N . PHE A 1 663 ? 2.905 -32.430 -76.173 1.00 90.06 663 PHE A N 1
ATOM 4818 C CA . PHE A 1 663 ? 2.487 -33.518 -75.291 1.00 90.06 663 PHE A CA 1
ATOM 4819 C C . PHE A 1 663 ? 3.572 -33.834 -74.249 1.00 90.06 663 PHE A C 1
ATOM 4821 O O . PHE A 1 663 ? 4.696 -34.184 -74.622 1.00 90.06 663 PHE A O 1
ATOM 4828 N N . GLY A 1 664 ? 3.205 -33.775 -72.969 1.00 86.44 664 GLY A N 1
ATOM 4829 C CA . GLY A 1 664 ? 4.099 -34.043 -71.844 1.00 86.44 664 GLY A CA 1
ATOM 4830 C C . GLY A 1 664 ? 4.950 -32.854 -71.386 1.00 86.44 664 GLY A C 1
ATOM 4831 O O . GLY A 1 664 ? 5.841 -33.057 -70.565 1.00 86.44 664 GLY A O 1
ATOM 4832 N N . GLU A 1 665 ? 4.700 -31.649 -71.904 1.00 88.19 665 GLU A N 1
ATOM 4833 C CA . GLU A 1 665 ? 5.277 -30.389 -71.418 1.00 88.19 665 GLU A CA 1
ATOM 4834 C C . GLU A 1 665 ? 4.257 -29.640 -70.536 1.00 88.19 665 GLU A C 1
ATOM 4836 O O . GLU A 1 665 ? 3.047 -29.750 -70.745 1.00 88.19 665 GLU A O 1
ATOM 4841 N N . GLY A 1 666 ? 4.765 -28.913 -69.542 1.00 80.81 666 GLY A N 1
ATOM 4842 C CA . GLY A 1 666 ? 4.040 -28.076 -68.576 1.00 80.81 666 GLY A CA 1
ATOM 4843 C C . GLY A 1 666 ? 4.966 -26.941 -68.120 1.00 80.81 666 GLY A C 1
ATOM 4844 O O . GLY A 1 666 ? 6.151 -26.986 -68.462 1.00 80.81 666 GLY A O 1
ATOM 4845 N N . ASP A 1 667 ? 4.544 -25.925 -67.375 1.00 83.94 667 ASP A N 1
ATOM 4846 C CA . ASP A 1 667 ? 3.257 -25.687 -66.703 1.00 83.94 667 ASP A CA 1
ATOM 4847 C C . ASP A 1 667 ? 2.231 -24.981 -67.617 1.00 83.94 667 ASP A C 1
ATOM 4849 O O . ASP A 1 667 ? 2.541 -23.925 -68.175 1.00 83.94 667 ASP A O 1
ATOM 4853 N N . CYS A 1 668 ? 1.056 -25.579 -67.850 1.00 86.94 668 CYS A N 1
ATOM 4854 C CA . CYS A 1 668 ? -0.041 -24.948 -68.605 1.00 86.94 668 CYS A CA 1
ATOM 4855 C C . CYS A 1 668 ? -1.143 -24.480 -67.651 1.00 86.94 668 CYS A C 1
ATOM 4857 O O . CYS A 1 668 ? -1.507 -25.221 -66.757 1.00 86.94 668 CYS A O 1
ATOM 4859 N N . ASP A 1 669 ? -1.774 -23.329 -67.883 1.00 84.12 669 ASP A N 1
ATOM 4860 C CA . ASP A 1 669 ? -2.902 -22.896 -67.036 1.00 84.12 669 ASP A CA 1
ATOM 4861 C C . ASP A 1 669 ? -4.259 -23.222 -67.670 1.00 84.12 669 ASP A C 1
ATOM 4863 O O . ASP A 1 669 ? -5.309 -23.294 -67.020 1.00 84.12 669 ASP A O 1
ATOM 4867 N N . ARG A 1 670 ? -4.274 -23.352 -68.999 1.00 87.69 670 ARG A N 1
ATOM 4868 C CA . ARG A 1 670 ? -5.484 -23.519 -69.808 1.00 87.69 670 ARG A CA 1
ATOM 4869 C C . ARG A 1 670 ? -5.172 -24.226 -71.116 1.00 87.69 670 ARG A C 1
ATOM 4871 O O . ARG A 1 670 ? -4.069 -24.186 -71.646 1.00 87.69 670 ARG A O 1
ATOM 4878 N N . ASP A 1 671 ? -6.207 -24.815 -71.712 1.00 88.38 671 ASP A N 1
ATOM 4879 C CA . ASP A 1 671 ? -6.101 -25.546 -72.983 1.00 88.38 671 ASP A CA 1
ATOM 4880 C C . ASP A 1 671 ? -5.473 -24.726 -74.127 1.00 88.38 671 ASP A C 1
ATOM 4882 O O . ASP A 1 671 ? -4.943 -25.299 -75.078 1.00 88.38 671 ASP A O 1
ATOM 4886 N N . SER A 1 672 ? -5.548 -23.390 -74.074 1.00 86.06 672 SER A N 1
ATOM 4887 C CA . SER A 1 672 ? -4.931 -22.519 -75.083 1.00 86.06 672 SER A CA 1
ATOM 4888 C C . SER A 1 672 ? -3.407 -22.514 -75.053 1.00 86.06 672 SER A C 1
ATOM 4890 O O . SER A 1 672 ? -2.803 -22.140 -76.057 1.00 86.06 672 SER A O 1
ATOM 4892 N N . ASP A 1 673 ? -2.814 -22.937 -73.941 1.00 85.25 673 ASP A N 1
ATOM 4893 C CA . ASP A 1 673 ? -1.368 -22.942 -73.720 1.00 85.25 673 ASP A CA 1
ATOM 4894 C C . ASP A 1 673 ? -0.759 -24.253 -74.238 1.00 85.25 673 ASP A C 1
ATOM 4896 O O . ASP A 1 673 ? 0.453 -24.434 -74.274 1.00 85.25 673 ASP A O 1
ATOM 4900 N N . CYS A 1 674 ? -1.607 -25.171 -74.708 1.00 88.62 674 CYS A N 1
ATOM 4901 C CA . CYS A 1 674 ? -1.217 -26.428 -75.315 1.00 88.62 674 CYS A CA 1
ATOM 4902 C C . CYS A 1 674 ? -1.247 -26.367 -76.847 1.00 88.62 674 CYS A C 1
ATOM 4904 O O . CYS A 1 674 ? -2.025 -25.642 -77.478 1.00 88.62 674 CYS A O 1
ATOM 4906 N N . ALA A 1 675 ? -0.419 -27.194 -77.489 1.00 90.69 675 ALA A N 1
ATOM 4907 C CA . ALA A 1 675 ? -0.449 -27.360 -78.935 1.00 90.69 675 ALA A CA 1
ATOM 4908 C C . ALA A 1 675 ? -1.840 -27.838 -79.415 1.00 90.69 675 ALA A C 1
ATOM 4910 O O . ALA A 1 675 ? -2.524 -28.588 -78.712 1.00 90.69 675 ALA A O 1
ATOM 4911 N N . PRO A 1 676 ? -2.279 -27.460 -80.635 1.00 90.94 676 PRO A N 1
ATOM 4912 C CA . PRO A 1 676 ? -3.628 -27.761 -81.107 1.00 90.94 676 PRO A CA 1
ATOM 4913 C C . PRO A 1 676 ? -4.000 -29.246 -80.998 1.00 90.94 676 PRO A C 1
ATOM 4915 O O . PRO A 1 676 ? -3.388 -30.099 -81.645 1.00 90.94 676 PRO A O 1
ATOM 4918 N N . GLY A 1 677 ? -5.066 -29.533 -80.249 1.00 87.81 677 GLY A N 1
ATOM 4919 C CA . GLY A 1 677 ? -5.590 -30.888 -80.047 1.00 87.81 677 GLY A CA 1
ATOM 4920 C C . GLY A 1 677 ? -5.192 -31.547 -78.725 1.00 87.81 677 GLY A C 1
ATOM 4921 O O . GLY A 1 677 ? -5.614 -32.680 -78.507 1.00 87.81 677 GLY A O 1
ATOM 4922 N N . LEU A 1 678 ? -4.431 -30.851 -77.881 1.00 92.38 678 LEU A N 1
ATOM 4923 C CA . LEU A 1 678 ? -4.123 -31.237 -76.505 1.00 92.38 678 LEU A CA 1
ATOM 4924 C C . LEU A 1 678 ? -4.970 -30.416 -75.520 1.00 92.38 678 LEU A C 1
ATOM 4926 O O . LEU A 1 678 ? -5.462 -29.341 -75.874 1.00 92.38 678 LEU A O 1
ATOM 4930 N N . THR A 1 679 ? -5.147 -30.932 -74.307 1.00 92.69 679 THR A N 1
ATOM 4931 C CA . THR A 1 679 ? -5.818 -30.237 -73.193 1.00 92.69 679 THR A CA 1
ATOM 4932 C C . THR A 1 679 ? -4.883 -30.113 -72.008 1.00 92.69 679 THR A C 1
ATOM 4934 O O . THR A 1 679 ? -4.050 -30.996 -71.792 1.00 92.69 679 THR A O 1
ATOM 4937 N N . CYS A 1 680 ? -5.044 -29.045 -71.238 1.00 92.81 680 CYS A N 1
ATOM 4938 C CA . CYS A 1 680 ? -4.268 -28.842 -70.033 1.00 92.81 680 CYS A CA 1
ATOM 4939 C C . CYS A 1 680 ? -4.849 -29.683 -68.893 1.00 92.81 680 CYS A C 1
ATOM 4941 O O . CYS A 1 680 ? -6.052 -29.631 -68.617 1.00 92.81 680 CYS A O 1
ATOM 4943 N N . VAL A 1 681 ? -4.016 -30.515 -68.270 1.00 93.12 681 VAL A N 1
ATOM 4944 C CA . VAL A 1 681 ? -4.454 -31.433 -67.218 1.00 93.12 681 VAL A CA 1
ATOM 4945 C C . VAL A 1 681 ? -3.743 -31.105 -65.921 1.00 93.12 681 VAL A C 1
ATOM 4947 O O . VAL A 1 681 ? -2.516 -31.116 -65.869 1.00 93.12 681 VAL A O 1
ATOM 4950 N N . GLN A 1 682 ? -4.548 -30.862 -64.888 1.00 92.25 682 GLN A N 1
ATOM 4951 C CA . GLN A 1 682 ? -4.064 -30.307 -63.633 1.00 92.25 682 GLN A CA 1
ATOM 4952 C C . GLN A 1 682 ? -3.347 -31.329 -62.747 1.00 92.25 682 GLN A C 1
ATOM 4954 O O . GLN A 1 682 ? -3.800 -32.476 -62.657 1.00 92.25 682 GLN A O 1
ATOM 4959 N N . ASP A 1 683 ? -2.283 -30.900 -62.065 1.00 89.38 683 ASP A N 1
ATOM 4960 C CA . ASP A 1 683 ? -1.551 -31.644 -61.028 1.00 89.38 683 ASP A CA 1
ATOM 4961 C C . ASP A 1 683 ? -1.020 -33.031 -61.473 1.00 89.38 683 ASP A C 1
ATOM 4963 O O . ASP A 1 683 ? -0.952 -33.985 -60.686 1.00 89.38 683 ASP A O 1
ATOM 4967 N N . VAL A 1 684 ? -0.654 -33.194 -62.752 1.00 89.88 684 VAL A N 1
ATOM 4968 C CA . VAL A 1 684 ? -0.120 -34.470 -63.292 1.00 89.88 684 VAL A CA 1
ATOM 4969 C C . VAL A 1 684 ? 1.392 -34.452 -63.526 1.00 89.88 684 VAL A C 1
ATOM 4971 O O . VAL A 1 684 ? 1.957 -35.441 -63.999 1.00 89.88 684 VAL A O 1
ATOM 4974 N N . GLY A 1 685 ? 2.080 -33.367 -63.163 1.00 84.19 685 GLY A N 1
ATOM 4975 C CA . GLY A 1 685 ? 3.507 -33.157 -63.419 1.00 84.19 685 GLY A CA 1
ATOM 4976 C C . GLY A 1 685 ? 4.425 -34.281 -62.933 1.00 84.19 685 GLY A C 1
ATOM 4977 O O . GLY A 1 685 ? 5.406 -34.617 -63.604 1.00 84.19 685 GLY A O 1
ATOM 4978 N N . ALA A 1 686 ? 4.074 -34.954 -61.832 1.00 87.75 686 ALA A N 1
ATOM 4979 C CA . ALA A 1 686 ? 4.846 -36.077 -61.296 1.00 87.75 686 ALA A CA 1
ATOM 4980 C C . ALA A 1 686 ? 4.989 -37.257 -62.283 1.00 87.75 686 ALA A C 1
ATOM 4982 O O . ALA A 1 686 ? 6.018 -37.939 -62.274 1.00 87.75 686 ALA A O 1
ATOM 4983 N N . ASP A 1 687 ? 4.003 -37.478 -63.160 1.00 88.19 687 ASP A N 1
ATOM 4984 C CA . ASP A 1 687 ? 4.032 -38.549 -64.168 1.00 88.19 687 ASP A CA 1
ATOM 4985 C C . ASP A 1 687 ? 4.992 -38.239 -65.333 1.00 88.19 687 ASP A C 1
ATOM 4987 O O . ASP A 1 687 ? 5.410 -39.146 -66.062 1.00 88.19 687 ASP A O 1
ATOM 4991 N N . PHE A 1 688 ? 5.393 -36.972 -65.469 1.00 84.25 688 PHE A N 1
ATOM 4992 C CA . PHE A 1 688 ? 6.272 -36.454 -66.522 1.00 84.25 688 PHE A CA 1
ATOM 4993 C C . PHE A 1 688 ? 7.642 -35.997 -65.998 1.00 84.25 688 PHE A C 1
ATOM 4995 O O . PHE A 1 688 ? 8.499 -35.582 -66.775 1.00 84.25 688 PHE A O 1
ATOM 5002 N N . GLY A 1 689 ? 7.899 -36.174 -64.697 1.00 81.19 689 GLY A N 1
ATOM 5003 C CA . GLY A 1 689 ? 9.174 -35.841 -64.057 1.00 81.19 689 GLY A CA 1
ATOM 5004 C C . GLY A 1 689 ? 9.263 -34.416 -63.504 1.00 81.19 689 GLY A C 1
ATOM 5005 O O . GLY A 1 689 ? 10.364 -33.993 -63.153 1.00 81.19 689 GLY A O 1
ATOM 5006 N N . PHE A 1 690 ? 8.133 -33.712 -63.401 1.00 82.62 690 PHE A N 1
ATOM 5007 C CA . PHE A 1 690 ? 8.009 -32.375 -62.816 1.00 82.62 690 PHE A CA 1
ATOM 5008 C C . PHE A 1 690 ? 7.495 -32.426 -61.367 1.00 82.62 690 PHE A C 1
ATOM 5010 O O . PHE A 1 690 ? 7.275 -33.501 -60.795 1.00 82.62 690 PHE A O 1
ATOM 5017 N N . GLY A 1 691 ? 7.317 -31.251 -60.755 1.00 78.56 691 GLY A N 1
ATOM 5018 C CA . GLY A 1 691 ? 6.677 -31.118 -59.447 1.00 78.56 691 GLY A CA 1
ATOM 5019 C C . GLY A 1 691 ? 5.242 -31.672 -59.440 1.00 78.56 691 GLY A C 1
ATOM 5020 O O . GLY A 1 691 ? 4.583 -31.696 -60.478 1.00 78.56 691 GLY A O 1
ATOM 5021 N N . PRO A 1 692 ? 4.732 -32.138 -58.284 1.00 79.69 692 PRO A N 1
ATOM 5022 C CA . PRO A 1 692 ? 3.413 -32.766 -58.197 1.00 79.69 692 PRO A CA 1
ATOM 5023 C C . PRO A 1 692 ? 2.234 -31.812 -58.435 1.00 79.69 692 PRO A C 1
ATOM 5025 O O . PRO A 1 692 ? 1.133 -32.309 -58.613 1.00 79.69 692 PRO A O 1
ATOM 5028 N N . GLY A 1 693 ? 2.458 -30.496 -58.414 1.00 81.38 693 GLY A N 1
ATOM 5029 C CA . GLY A 1 693 ? 1.439 -29.479 -58.695 1.00 81.38 693 GLY A CA 1
ATOM 5030 C C . GLY A 1 693 ? 1.612 -28.776 -60.041 1.00 81.38 693 GLY A C 1
ATOM 5031 O O . GLY A 1 693 ? 1.124 -27.672 -60.183 1.00 81.38 693 GLY A O 1
ATOM 5032 N N . ILE A 1 694 ? 2.385 -29.361 -60.967 1.00 83.62 694 ILE A N 1
ATOM 5033 C CA . ILE A 1 694 ? 2.576 -28.811 -62.317 1.00 83.62 694 ILE A CA 1
ATOM 5034 C C . ILE A 1 694 ? 1.524 -29.401 -63.255 1.00 83.62 694 ILE A C 1
ATOM 5036 O O . ILE A 1 694 ? 1.330 -30.627 -63.293 1.00 83.62 694 ILE A O 1
ATOM 5040 N N . ASP A 1 695 ? 0.908 -28.536 -64.045 1.00 89.44 695 ASP A N 1
ATOM 5041 C CA . ASP A 1 695 ? -0.112 -28.864 -65.027 1.00 89.44 695 ASP A CA 1
ATOM 5042 C C . ASP A 1 695 ? 0.552 -29.208 -66.372 1.00 89.44 695 ASP A C 1
ATOM 5044 O O . ASP A 1 695 ? 1.541 -28.601 -66.781 1.00 89.44 695 ASP A O 1
ATOM 5048 N N . VAL A 1 696 ? 0.065 -30.239 -67.073 1.00 91.62 696 VAL A N 1
ATOM 5049 C CA . VAL A 1 696 ? 0.742 -30.780 -68.273 1.00 91.62 696 VAL A CA 1
ATOM 5050 C C . VAL A 1 696 ? -0.226 -30.933 -69.441 1.00 91.62 696 VAL A C 1
ATOM 5052 O O . VAL A 1 696 ? -1.340 -31.440 -69.291 1.00 91.62 696 VAL A O 1
ATOM 5055 N N . CYS A 1 697 ? 0.227 -30.569 -70.641 1.00 92.62 697 CYS A N 1
ATOM 5056 C CA . CYS A 1 697 ? -0.525 -30.742 -71.880 1.00 92.62 697 CYS A CA 1
ATOM 5057 C C . CYS A 1 697 ? -0.556 -32.211 -72.335 1.00 92.62 697 CYS A C 1
ATOM 5059 O O . CYS A 1 697 ? 0.491 -32.816 -72.597 1.00 92.62 697 CYS A O 1
ATOM 5061 N N . MET A 1 698 ? -1.761 -32.780 -72.488 1.00 90.56 698 MET A N 1
ATOM 5062 C CA . MET A 1 698 ? -1.989 -34.186 -72.880 1.00 90.56 698 MET A CA 1
ATOM 5063 C C . MET A 1 698 ? -2.980 -34.385 -74.024 1.00 90.56 698 MET A C 1
ATOM 5065 O O . MET A 1 698 ? -3.903 -33.553 -74.188 1.00 90.56 698 MET A O 1
#

Solvent-accessible surface area (backbone atoms only — not comparable to full-atom values): 36548 Å² total; per-residue (Å²): 138,77,82,76,76,75,72,78,77,65,42,41,82,56,73,75,62,68,66,81,78,36,92,80,53,75,64,74,87,78,54,72,65,48,72,50,77,69,49,56,41,70,61,51,53,52,53,57,74,69,55,84,70,76,52,40,36,73,35,29,48,70,42,78,50,87,44,30,79,91,82,40,66,50,80,43,79,45,98,87,54,23,38,39,34,42,39,37,42,32,26,49,70,20,41,20,38,22,45,32,24,6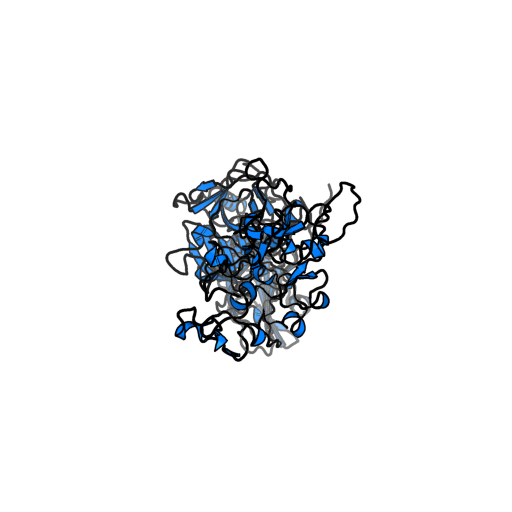8,31,37,42,45,28,73,80,17,34,35,32,42,32,18,68,73,39,76,89,34,42,41,28,57,44,35,41,89,59,49,43,98,83,24,38,45,36,50,74,70,39,58,24,36,30,35,36,42,35,39,41,38,46,67,82,43,85,52,83,65,44,54,28,40,36,30,40,12,40,12,56,48,54,89,78,59,85,58,102,68,81,62,49,56,88,55,50,32,30,43,67,26,78,90,29,63,92,40,56,58,57,56,39,16,40,31,40,31,36,42,66,49,22,27,26,28,11,22,30,32,40,47,32,74,84,63,76,71,61,40,28,35,38,27,25,26,56,56,65,68,36,80,90,49,22,50,30,28,29,38,28,38,74,34,30,20,86,44,60,80,58,62,44,81,39,50,69,40,48,61,51,54,33,26,42,55,54,23,42,37,76,55,40,25,31,24,36,30,32,39,74,55,66,77,61,67,91,68,59,38,20,25,31,10,34,37,44,75,70,71,77,48,57,33,35,37,34,47,31,12,26,63,55,38,45,30,27,38,24,38,29,78,58,61,52,45,69,31,37,41,76,75,55,89,40,64,64,73,26,14,39,32,43,63,45,41,84,40,31,55,48,36,68,10,17,38,5,11,41,31,26,33,67,92,70,67,21,35,38,27,27,25,56,42,64,59,30,24,72,93,32,58,80,21,29,38,26,19,19,25,37,40,62,40,34,51,60,95,44,66,51,35,21,42,38,71,68,38,33,68,84,66,81,74,75,50,61,46,75,49,49,50,70,72,56,85,71,77,90,60,99,72,84,70,94,65,58,87,67,36,92,46,27,11,74,75,61,50,58,24,46,80,68,32,36,16,27,93,40,41,88,22,21,37,92,69,29,32,45,38,76,43,47,12,53,86,64,73,46,57,64,80,25,15,22,12,35,76,51,83,81,88,76,93,72,94,74,94,75,93,84,79,76,89,55,96,56,59,88,60,34,90,47,25,13,74,78,56,42,59,25,53,79,71,35,21,16,30,93,41,42,85,24,18,36,95,79,32,36,46,34,48,47,48,15,54,85,68,76,42,62,79,67,31,14,23,12,34,68,59,41,82,84,65,94,59,97,82,84,92,75,80,59,93,61,59,89,58,34,77,31,30,12,75,42,52,37,57,20,51,81,68,34,27,13,32,94,40,42,85,28,18,38,93,67,31,30,46,35,55,34,41,13,52,83,66,76,43,55,63,78,26,15,25,11,36,73,59,82,81,90,67,66,92,64,62,85,48,34,48,50,28,11,71,74,62,43,54,20,50,83,71,29,19,19,30,94,40,44,81,27,18,35,93,92,32,40,46,37,78,51,48,15,52,85,67,77,38,55,62,78,27,14,24,13,80

Radius of gyration: 36.05 Å; Cα contacts (8 Å, |Δi|>4): 1860; chains: 1; bounding box: 67×71×115 Å

Sequence (698 aa):
MALALAGAAEGRHGPPPKSFDEARALPLETFEVMTLPAVDAERLKAEDAARSTPGPLRYAVPEKVDVSPATHGIWEYLPDGGQLWRYRVYAPGATDLNFGFTTYELPPGATLHLISEDEPSYYEGPYDEHDNKSHRQLWTPPVPGSRAVIELFVPDDAAFAPELVLGQVGAGYRDLFKRQPQLKQGPCNVDVVCPQGDPFRDQIRSVARYSLGGFGLCTGQLVADVPRSRRPYFLTANHCGVNAGNAFTVVVFWNYESPTCGALSGGSLNDTQNGATFRAGRRDVDFTLLELDERPDPSFDVYYTGWDRSGNVPNRTFAIHHPSADEKAISFNEDPLTIDGSCIGSSPDDTHWFVDDWEEGTTEPGSSGGGLWTRSGNRLIGFLSGGTASCGNPSGFDCFGRLSVAWDGNNRQSRLRDWLDPDGTGRMRVNGFNANGGGGGGGGGCSVPVGNGRFCTDCGPCGEGEGDCDRDSECQSGLVCADDVGADFGFGPGIDVCVAAGNDDGDGDSDGGGGSCPVPVGNGRFCTDCGPCDEGEGDCDRDSECRSGLVCADNVGADFGFPPGIDVCVSPGDDDGGGGGGGACPVAAGSGTFCTVCGPCGAGEGDCDRDSECQAGLICADDVGADFGFGPGIDVCVPAGGGACPVPAGAGNFCDVCGPCSFGEGDCDRDSDCAPGLTCVQDVGADFGFGPGIDVCM